Protein AF-A0AA36DDI3-F1 (afdb_monomer)

Mean predicted aligned error: 13.96 Å

InterPro domains:
  IPR003406 Glycosyl transferase, family 14 [PF02485] (387-651)
  IPR004045 Glutathione S-transferase, N-terminal [PF13409] (62-157)
  IPR010987 Glutathione S-transferase, C-terminal-like [PS50405] (171-295)
  IPR016639 Glutathione S-transferase Omega/GSH [PTHR32419] (13-324)
  IPR016639 Glutathione S-transferase Omega/GSH [SFLDG01206] (1-325)
  IPR036249 Thioredoxin-like superfamily [SSF52833] (46-162)
  IPR036282 Glutathione S-transferase, C-terminal domain superfamily [SSF47616] (175-333)
  IPR040079 Glutathione transferase family [SFLDS00019] (1-325)
  IPR047047 Glutathione S-transferases Omega-like, C-terminal [cd03190] (171-312)

Sequence (723 aa):
MGLLVDGVWTDQWYDTKASQGHFKRSEAQFRNWVTADGAAGSTGKDGFKAEKDRYHLFVSYACPWAHRTLIFRKLKALEDIGVSVVSPLMLENGWPFDPNFPDATPDHLFGNKFLYEVYLKADPKYSGRVTVPVLWDKKLNTVVSNESSEIIRMFNSAFDGVGAKAGDYYPEELRKEIDETNTWIYDTINNGVYKAGFATTQEAYSQAVTTLFESLDRVEKILETNRYLLGNQLTEADLRLFTTLVRFDAVYITHFKCDKKRIIEYPNIHAFMREIYQMPGIAETVNLNHIRTHYYCSHKMINPTGIISIGPDLGLDIPHGRDQMKRPFVSLGLDCSRVLLGDADYTAMLSKARIILVENPGLDMSCQGLRQRVIQHHNYQPINYSIAFARDVHENYEYVELQLAATYSPENHYCFSVDTKASKDFQARIRMLAACLPNVYVPPEKHNMDSGGHNINRAHYDCMTILIEQPGWEYLILQQLHDVVLHSSAGMAQVLRAIGGSNDVELTGGIPGGRIDPDQNWTIAHLGLFTNETKMTAEQRQRARLTFAKGYVQASLMRGAVHWITKEMNVEKLIEQLNGKKEFYGVDEQFIATLQASETLLMPGGYHFECRGKNNEYFITRYTNWGGPPCKTKYNRNGQCIQGIEDVKDIIEKTAPNFLMVNKFIPEFDFAGYYCLNEWVFNKTRDGFTHFDLERLKKRPQTRFNFEKKQALIDIYNYTCKP

Foldseek 3Di:
DFWDAQLRTDQDDDDCVVVVQFDDDDDWDQAFAEACCQQTDPDDGGDRHQDQLFKEKEAELQDLLQLLLLLLCQQFVVPSHHYAYWFLAQARQGTFQDCVHPPHHQPPQPRDGGQSVLQCQQPSGDTTDRDDIWMAGPVVSHTNTRGSVRSSVNSQPRCPVPRTDDDHQCDPVCPVVLVVLQVLCVPQAVCLLVRLQSGPDPVSNVVSLVSNVVVVVVQLVCLLAALANVHPGHHSSLSSNLSRLLLCQQDSVPQSVSPPDHLVRSLRSLLSNLVSCPPPPSVVSNDSVSNQQNRQQNPCVRHVVSDRDPTDDSCSPPHSCSVQDDAQDDPPVDDLVCLQVPVPVSLVVQLVVFQFDDDDPPQPLALVSLCVRQVVDPDFDDLQAEEEEEEEDADDLVLVSLLNSLAPDLLYAYEYAYAPNHDPVSVVSLVSSPVNRVRYYYQPDHHHADQQGFCLVVSSLSVLLVVLPDPRHWKYWYYYDFKHFQAYNLQVSLLVVLLPFAKQWAWDPDDPPQQADPPDQQQCLVLVWFPDPPPDDPVCRVPDGQDWTFTDLTMIHTSQLSCCNNPGTDCPSVSVRLSPDPRGHRSSRTDVNRCQADPPNCRGSHAHNLLRDDPCPQHAAEDWAQQPPPLPSNDDDPSTRADASNCLNVCNPPVQQRHRIYDDHDSRRHVPSVSSSSSVSNSNSPPSDGSYPSVVNCVRLSSVRNVCVVVVNDDRVPDRSDD

Structure (mmCIF, N/CA/C/O backbone):
data_AF-A0AA36DDI3-F1
#
_entry.id   AF-A0AA36DDI3-F1
#
loop_
_atom_site.group_PDB
_atom_site.id
_atom_site.type_symbol
_atom_site.label_atom_id
_atom_site.label_alt_id
_atom_site.label_comp_id
_atom_site.label_asym_id
_atom_site.label_entity_id
_atom_site.label_seq_id
_atom_site.pdbx_PDB_ins_code
_atom_site.Cartn_x
_atom_site.Cartn_y
_atom_site.Cartn_z
_atom_site.occupancy
_atom_site.B_iso_or_equiv
_atom_site.auth_seq_id
_atom_site.auth_comp_id
_atom_site.auth_asym_id
_atom_site.auth_atom_id
_atom_site.pdbx_PDB_model_num
ATOM 1 N N . MET A 1 1 ? 28.158 0.934 -32.799 1.00 77.06 1 MET A N 1
ATOM 2 C CA . MET A 1 1 ? 26.763 0.826 -33.301 1.00 77.06 1 MET A CA 1
ATOM 3 C C . MET A 1 1 ? 26.698 1.571 -34.615 1.00 77.06 1 MET A C 1
ATOM 5 O O . MET A 1 1 ? 26.686 2.798 -34.605 1.00 77.06 1 MET A O 1
ATOM 9 N N . GLY A 1 2 ? 26.669 0.822 -35.712 1.00 86.62 2 GLY A N 1
ATOM 10 C CA . GLY A 1 2 ? 26.480 1.350 -37.057 1.00 86.62 2 GLY A CA 1
ATOM 11 C C . GLY A 1 2 ? 25.010 1.439 -37.472 1.00 86.62 2 GLY A C 1
ATOM 12 O O . GLY A 1 2 ? 24.100 1.451 -36.630 1.00 86.62 2 GLY A O 1
ATOM 13 N N . LEU A 1 3 ? 24.789 1.528 -38.776 1.00 92.44 3 LEU A N 1
ATOM 14 C CA . LEU A 1 3 ? 23.493 1.449 -39.445 1.00 92.44 3 LEU A CA 1
ATOM 15 C C . LEU A 1 3 ? 23.647 0.732 -40.793 1.00 92.44 3 LEU A C 1
ATOM 17 O O . LEU A 1 3 ? 24.756 0.602 -41.303 1.00 92.44 3 LEU A O 1
ATOM 21 N N . LEU A 1 4 ? 22.536 0.290 -41.373 1.00 94.00 4 LEU A N 1
ATOM 22 C CA . LEU A 1 4 ? 22.490 -0.100 -42.779 1.00 94.00 4 LEU A CA 1
ATOM 23 C C . LEU A 1 4 ? 22.128 1.120 -43.635 1.00 94.00 4 LEU A C 1
ATOM 25 O O . LEU A 1 4 ? 21.287 1.924 -43.227 1.00 94.00 4 LEU A O 1
ATOM 29 N N . VAL A 1 5 ? 22.762 1.241 -44.801 1.00 94.00 5 VAL A N 1
ATOM 30 C CA . VAL A 1 5 ? 22.429 2.203 -45.861 1.00 94.00 5 VAL A CA 1
ATOM 31 C C . VAL A 1 5 ? 22.310 1.418 -47.160 1.00 94.00 5 VAL A C 1
ATOM 33 O O . VAL A 1 5 ? 23.285 0.827 -47.617 1.00 94.00 5 VAL A O 1
ATOM 36 N N . ASP A 1 6 ? 21.100 1.355 -47.704 1.00 93.06 6 ASP A N 1
ATOM 37 C CA . ASP A 1 6 ? 20.724 0.590 -48.896 1.00 93.06 6 ASP A CA 1
ATOM 38 C C . ASP A 1 6 ? 21.219 -0.864 -48.850 1.00 93.06 6 ASP A C 1
ATOM 40 O O . ASP A 1 6 ? 21.730 -1.414 -49.826 1.00 93.06 6 ASP A O 1
ATOM 44 N N . GLY A 1 7 ? 21.084 -1.489 -47.677 1.00 94.00 7 GLY A N 1
ATOM 45 C CA . GLY A 1 7 ? 21.505 -2.867 -47.439 1.00 94.00 7 GLY A CA 1
ATOM 46 C C . GLY A 1 7 ? 22.991 -3.061 -47.109 1.00 94.00 7 GLY A C 1
ATOM 47 O O . GLY A 1 7 ? 23.413 -4.183 -46.834 1.00 94.00 7 GLY A O 1
ATOM 48 N N . VAL A 1 8 ? 23.793 -1.993 -47.087 1.00 95.44 8 VAL A N 1
ATOM 49 C CA . VAL A 1 8 ? 25.232 -2.054 -46.788 1.00 95.44 8 VAL A CA 1
ATOM 50 C C . VAL A 1 8 ? 25.506 -1.583 -45.363 1.00 95.44 8 VAL A C 1
ATOM 52 O O . VAL A 1 8 ? 25.094 -0.494 -44.956 1.00 95.44 8 VAL A O 1
ATOM 55 N N . TRP A 1 9 ? 26.214 -2.404 -44.583 1.00 95.44 9 TRP A N 1
ATOM 56 C CA . TRP A 1 9 ? 26.586 -2.053 -43.213 1.00 95.44 9 TRP A CA 1
ATOM 57 C C . TRP A 1 9 ? 27.599 -0.910 -43.192 1.00 95.44 9 TRP A C 1
ATOM 59 O O . TRP A 1 9 ? 28.642 -0.968 -43.838 1.00 95.44 9 TRP A O 1
ATOM 69 N N . THR A 1 10 ? 27.289 0.118 -42.409 1.00 91.88 10 THR A N 1
ATOM 70 C CA . THR A 1 10 ? 28.120 1.302 -42.215 1.00 91.88 10 THR A CA 1
ATOM 71 C C . THR A 1 10 ? 28.342 1.518 -40.724 1.00 91.88 10 THR A C 1
ATOM 73 O O . THR A 1 10 ? 27.392 1.772 -39.977 1.00 91.88 10 THR A O 1
ATOM 76 N N . ASP A 1 11 ? 29.596 1.463 -40.272 1.00 89.56 11 ASP A N 1
ATOM 77 C CA . ASP A 1 11 ? 29.947 1.752 -38.878 1.00 89.56 11 ASP A CA 1
ATOM 78 C C . ASP A 1 11 ? 29.983 3.265 -38.615 1.00 89.56 11 ASP A C 1
ATOM 80 O O . ASP A 1 11 ? 31.032 3.903 -38.545 1.00 89.56 11 ASP A O 1
ATOM 84 N N . GLN A 1 12 ? 28.798 3.864 -38.520 1.00 85.88 12 GLN A N 1
ATOM 85 C CA . GLN A 1 12 ? 28.624 5.282 -38.230 1.00 85.88 12 GLN A CA 1
ATOM 86 C C . GLN A 1 12 ? 27.775 5.479 -36.971 1.00 85.88 12 GLN A C 1
ATOM 88 O O . GLN A 1 12 ? 26.632 5.022 -36.877 1.00 85.88 12 GLN A O 1
ATOM 93 N N . TRP A 1 13 ? 28.324 6.213 -36.000 1.00 83.38 13 TRP A N 1
ATOM 94 C CA . TRP A 1 13 ? 27.630 6.571 -34.760 1.00 83.38 13 TRP A CA 1
ATOM 95 C C . TRP A 1 13 ? 26.585 7.687 -34.973 1.00 83.38 13 TRP A C 1
ATOM 97 O O . TRP A 1 13 ? 26.357 8.155 -36.085 1.00 83.38 13 TRP A O 1
ATOM 107 N N . TYR A 1 14 ? 25.881 8.082 -33.914 1.00 81.81 14 TYR A N 1
ATOM 108 C CA . TYR A 1 14 ? 24.948 9.210 -33.931 1.00 81.81 14 TYR A CA 1
ATOM 109 C C . TYR A 1 14 ? 25.681 10.548 -34.090 1.00 81.81 14 TYR A C 1
ATOM 111 O O . TYR A 1 14 ? 26.692 10.778 -33.426 1.00 81.81 14 TYR A O 1
ATOM 119 N N . ASP A 1 15 ? 25.144 11.440 -34.927 1.00 82.12 15 ASP A N 1
ATOM 120 C CA . ASP A 1 15 ? 25.676 12.793 -35.106 1.00 82.12 15 ASP A CA 1
ATOM 121 C C . ASP A 1 15 ? 25.155 13.731 -34.009 1.00 82.12 15 ASP A C 1
ATOM 123 O O . ASP A 1 15 ? 24.063 14.289 -34.103 1.00 82.12 15 ASP A O 1
ATOM 127 N N . THR A 1 16 ? 25.944 13.895 -32.946 1.00 78.88 16 THR A N 1
ATOM 128 C CA . THR A 1 16 ? 25.647 14.848 -31.869 1.00 78.88 16 THR A CA 1
ATOM 129 C C . THR A 1 16 ? 26.053 16.282 -32.211 1.00 78.88 16 THR A C 1
ATOM 131 O O . THR A 1 16 ? 25.620 17.211 -31.529 1.00 78.88 16 THR A O 1
ATOM 134 N N . LYS A 1 17 ? 26.857 16.512 -33.263 1.00 76.81 17 LYS A N 1
ATOM 135 C CA . LYS A 1 17 ? 27.264 17.869 -33.667 1.00 76.81 17 LYS A CA 1
ATOM 136 C C . LYS A 1 17 ? 26.078 18.635 -34.242 1.00 76.81 17 LYS A C 1
ATOM 138 O O . LYS A 1 17 ? 25.877 19.793 -33.884 1.00 76.81 17 LYS A O 1
ATOM 143 N N . ALA A 1 18 ? 25.256 17.969 -35.054 1.00 79.44 18 ALA A N 1
ATOM 144 C CA . ALA A 1 18 ? 24.031 18.536 -35.624 1.00 79.44 18 ALA A CA 1
ATOM 145 C C . ALA A 1 18 ? 23.005 18.995 -34.564 1.00 79.44 18 ALA A C 1
ATOM 147 O O . ALA A 1 18 ? 22.111 19.787 -34.857 1.00 79.44 18 ALA A O 1
ATOM 148 N N . SER A 1 19 ? 23.129 18.519 -33.323 1.00 73.50 19 SER A N 1
ATOM 149 C CA . SER A 1 19 ? 22.233 18.802 -32.199 1.00 73.50 19 SER A CA 1
ATOM 150 C C . SER A 1 19 ? 22.937 19.494 -31.028 1.00 73.50 19 SER A C 1
ATOM 152 O O . SER A 1 19 ? 22.514 19.324 -29.890 1.00 73.50 19 SER A O 1
ATOM 154 N N . GLN A 1 20 ? 24.001 20.265 -31.283 1.00 78.12 20 GLN A N 1
ATOM 155 C CA . GLN A 1 20 ? 24.716 21.056 -30.261 1.00 78.12 20 GLN A CA 1
ATOM 156 C C . GLN A 1 20 ? 25.209 20.223 -29.058 1.00 78.12 20 GLN A C 1
ATOM 158 O O . GLN A 1 20 ? 25.293 20.694 -27.928 1.00 78.12 20 GLN A O 1
ATOM 163 N N . GLY A 1 21 ? 25.551 18.957 -29.301 1.00 73.00 21 GLY A N 1
ATOM 164 C CA . GLY A 1 21 ? 26.033 18.017 -28.292 1.00 73.00 21 GLY A CA 1
ATOM 165 C C . GLY A 1 21 ? 24.952 17.193 -27.595 1.00 73.00 21 GLY A C 1
ATOM 166 O O . GLY A 1 21 ? 25.298 16.321 -26.799 1.00 73.00 21 GLY A O 1
ATOM 167 N N . HIS A 1 22 ? 23.670 17.401 -27.916 1.00 77.75 22 HIS A N 1
ATOM 168 C CA . HIS A 1 22 ? 22.569 16.587 -27.400 1.00 77.75 22 HIS A CA 1
ATOM 169 C C . HIS A 1 22 ? 22.432 15.268 -28.164 1.00 77.75 22 HIS A C 1
ATOM 171 O O . HIS A 1 22 ? 22.358 15.245 -29.391 1.00 77.75 22 HIS A O 1
ATOM 177 N N . PHE A 1 23 ? 22.299 14.154 -27.454 1.00 84.75 23 PHE A N 1
ATOM 178 C CA . PHE A 1 23 ? 21.994 12.867 -28.075 1.00 84.75 23 PHE A CA 1
ATOM 179 C C . PHE A 1 23 ? 20.529 12.794 -28.552 1.00 84.75 23 PHE A C 1
ATOM 181 O O . PHE A 1 23 ? 19.603 13.010 -27.767 1.00 84.75 23 PHE A O 1
ATOM 188 N N . LYS A 1 24 ? 20.315 12.435 -29.828 1.00 79.88 24 LYS A N 1
ATOM 189 C CA . LYS A 1 24 ? 18.991 12.173 -30.424 1.00 79.88 24 LYS A CA 1
ATOM 190 C C . LYS A 1 24 ? 18.923 10.752 -30.983 1.00 79.88 24 LYS A C 1
ATOM 192 O O . LYS A 1 24 ? 19.749 10.365 -31.805 1.00 79.88 24 LYS A O 1
ATOM 197 N N . ARG A 1 25 ? 17.931 9.981 -30.534 1.00 83.75 25 ARG A N 1
ATOM 198 C CA . ARG A 1 25 ? 17.719 8.581 -30.930 1.00 83.75 25 ARG A CA 1
ATOM 199 C C . ARG A 1 25 ? 16.954 8.496 -32.256 1.00 83.75 25 ARG A C 1
ATOM 201 O O . ARG A 1 25 ? 16.108 9.340 -32.523 1.00 83.75 25 ARG A O 1
ATOM 208 N N . SER A 1 26 ? 17.251 7.479 -33.064 1.00 83.50 26 SER A N 1
ATOM 209 C CA . SER A 1 26 ? 16.516 7.178 -34.301 1.00 83.50 26 SER A CA 1
ATOM 210 C C . SER A 1 26 ? 15.236 6.397 -34.002 1.00 83.50 26 SER A C 1
ATOM 212 O O . SER A 1 26 ? 15.217 5.592 -33.071 1.00 83.50 26 SER A O 1
ATOM 214 N N . GLU A 1 27 ? 14.194 6.609 -34.802 1.00 85.12 27 GLU A N 1
ATOM 215 C CA . GLU A 1 27 ? 12.923 5.888 -34.676 1.00 85.12 27 GLU A CA 1
ATOM 216 C C . GLU A 1 27 ? 12.983 4.480 -35.291 1.00 85.12 27 GLU A C 1
ATOM 218 O O . GLU A 1 27 ? 13.787 4.202 -36.185 1.00 85.12 27 GLU A O 1
ATOM 223 N N . ALA A 1 28 ? 12.126 3.586 -34.793 1.00 86.50 28 ALA A N 1
ATOM 224 C CA . ALA A 1 28 ? 11.953 2.229 -35.303 1.00 86.50 28 ALA A CA 1
ATOM 225 C C . ALA A 1 28 ? 11.139 2.217 -36.610 1.00 86.50 28 ALA A C 1
ATOM 227 O O . ALA A 1 28 ? 10.129 2.914 -36.718 1.00 86.50 28 ALA A O 1
ATOM 228 N N . GLN A 1 29 ? 11.557 1.396 -37.581 1.00 91.56 29 GLN A N 1
ATOM 229 C CA . GLN A 1 29 ? 10.943 1.327 -38.915 1.00 91.56 29 GLN A CA 1
ATOM 230 C C . GLN A 1 29 ? 9.990 0.137 -39.098 1.00 91.56 29 GLN A C 1
ATOM 232 O O . GLN A 1 29 ? 8.993 0.267 -39.805 1.00 91.56 29 GLN A O 1
ATOM 237 N N . PHE A 1 30 ? 10.244 -1.004 -38.445 1.00 95.75 30 PHE A N 1
ATOM 238 C CA . PHE A 1 30 ? 9.314 -2.134 -38.468 1.00 95.75 30 PHE A CA 1
ATOM 239 C C . PHE A 1 30 ? 8.288 -1.965 -37.349 1.00 95.75 30 PHE A C 1
ATOM 241 O O . PHE A 1 30 ? 8.638 -2.007 -36.169 1.00 95.75 30 PHE A O 1
ATOM 248 N N . ARG A 1 31 ? 7.029 -1.741 -37.736 1.00 97.00 31 ARG A N 1
ATOM 249 C CA . ARG A 1 31 ? 5.934 -1.309 -36.851 1.00 97.00 31 ARG A CA 1
ATOM 250 C C . ARG A 1 31 ? 4.638 -2.090 -37.114 1.00 97.00 31 ARG A C 1
ATOM 252 O O . ARG A 1 31 ? 3.562 -1.510 -37.099 1.00 97.00 31 ARG A O 1
ATOM 259 N N . ASN A 1 32 ? 4.726 -3.377 -37.458 1.00 98.19 32 ASN A N 1
ATOM 260 C CA . ASN A 1 32 ? 3.538 -4.234 -37.568 1.00 98.19 32 ASN A CA 1
ATOM 261 C C . ASN A 1 32 ? 3.157 -4.792 -36.191 1.00 98.19 32 ASN A C 1
ATOM 263 O O . ASN A 1 32 ? 3.979 -4.799 -35.275 1.00 98.19 32 ASN A O 1
ATOM 267 N N . TRP A 1 33 ? 1.933 -5.304 -36.059 1.00 98.56 33 TRP A N 1
ATOM 268 C CA . TRP A 1 33 ? 1.395 -5.787 -34.786 1.00 98.56 33 TRP A CA 1
ATOM 269 C C . TRP A 1 33 ? 0.960 -7.236 -34.853 1.00 98.56 33 TRP A C 1
ATOM 271 O O . TRP A 1 33 ? 0.255 -7.617 -35.779 1.00 98.56 33 TRP A O 1
ATOM 281 N N . VAL A 1 34 ? 1.308 -8.012 -33.824 1.00 98.50 34 VAL A N 1
ATOM 282 C CA . VAL A 1 34 ? 0.637 -9.288 -33.565 1.00 98.50 34 VAL A CA 1
ATOM 283 C C . VAL A 1 34 ? -0.714 -9.009 -32.912 1.00 98.50 34 VAL A C 1
ATOM 285 O O . VAL A 1 34 ? -0.773 -8.343 -31.879 1.00 98.50 34 VAL A O 1
ATOM 288 N N . THR A 1 35 ? -1.784 -9.536 -33.498 1.00 98.38 35 THR A N 1
ATOM 289 C CA . THR A 1 35 ? -3.164 -9.428 -32.999 1.00 98.38 35 THR A CA 1
ATOM 290 C C . THR A 1 35 ? -3.788 -10.818 -32.874 1.00 98.38 35 THR A C 1
ATOM 292 O O . THR A 1 35 ? -3.310 -11.784 -33.472 1.00 98.38 35 THR A O 1
ATOM 295 N N . ALA A 1 36 ? -4.846 -10.953 -32.071 1.00 97.12 36 ALA A N 1
ATOM 296 C CA . ALA A 1 36 ? -5.458 -12.256 -31.789 1.00 97.12 36 ALA A CA 1
ATOM 297 C C . ALA A 1 36 ? -6.022 -12.947 -33.049 1.00 97.12 36 ALA A C 1
ATOM 299 O O . ALA A 1 36 ? -5.983 -14.173 -33.173 1.00 97.12 36 ALA A O 1
ATOM 300 N N . ASP A 1 37 ? -6.529 -12.167 -34.002 1.00 96.44 37 ASP A N 1
ATOM 301 C CA . ASP A 1 37 ? -7.146 -12.634 -35.246 1.00 96.44 37 ASP A CA 1
ATOM 302 C C . ASP A 1 37 ? -6.258 -12.439 -36.486 1.00 96.44 37 ASP A C 1
ATOM 304 O O . ASP A 1 37 ? -6.511 -13.056 -37.522 1.00 96.44 37 ASP A O 1
ATOM 308 N N . GLY A 1 38 ? -5.179 -11.662 -36.369 1.00 97.06 38 GLY A N 1
ATOM 309 C CA . GLY A 1 38 ? -4.286 -11.314 -37.469 1.00 97.06 38 GLY A CA 1
ATOM 310 C C . GLY A 1 38 ? -4.685 -10.048 -38.220 1.00 97.06 38 GLY A C 1
ATOM 311 O O . GLY A 1 38 ? -4.072 -9.767 -39.247 1.00 97.06 38 GLY A O 1
ATOM 312 N N . ALA A 1 39 ? -5.664 -9.278 -37.737 1.00 97.19 39 ALA A N 1
ATOM 313 C CA . ALA A 1 39 ? -5.948 -7.945 -38.256 1.00 97.19 39 ALA A CA 1
ATOM 314 C C . ALA A 1 39 ? -4.759 -6.985 -38.045 1.00 97.19 39 ALA A C 1
ATOM 316 O O . ALA A 1 39 ? -3.896 -7.212 -37.193 1.00 97.19 39 ALA A O 1
ATOM 317 N N . ALA A 1 40 ? -4.716 -5.895 -38.816 1.00 96.62 40 ALA A N 1
ATOM 318 C CA . ALA A 1 40 ? -3.717 -4.844 -38.631 1.00 96.62 40 ALA A CA 1
ATOM 319 C C . ALA A 1 40 ? -3.864 -4.182 -37.248 1.00 96.62 40 ALA A C 1
ATOM 321 O O . ALA A 1 40 ? -4.977 -3.991 -36.757 1.00 96.62 40 ALA A O 1
ATOM 322 N N . GLY A 1 41 ? -2.738 -3.821 -36.629 1.00 94.94 41 GLY A N 1
ATOM 323 C CA . GLY A 1 41 ? -2.733 -3.018 -35.405 1.00 94.94 41 GLY A CA 1
ATOM 324 C C . GLY A 1 41 ? -2.852 -1.522 -35.687 1.00 94.94 41 GLY A C 1
ATOM 325 O O . GLY A 1 41 ? -3.343 -1.101 -36.732 1.00 94.94 41 GLY A O 1
ATOM 326 N N . SER A 1 42 ? -2.365 -0.695 -34.760 1.00 92.06 42 SER A N 1
ATOM 327 C CA . SER A 1 42 ? -2.391 0.769 -34.919 1.00 92.06 42 SER A CA 1
ATOM 328 C C . SER A 1 42 ? -1.473 1.280 -36.036 1.00 92.06 42 SER A C 1
ATOM 330 O O . SER A 1 42 ? -1.650 2.397 -36.522 1.00 92.06 42 SER A O 1
ATOM 332 N N . THR A 1 43 ? -0.502 0.470 -36.451 1.00 95.38 43 THR A N 1
ATOM 333 C CA . THR A 1 43 ? 0.470 0.746 -37.511 1.00 95.38 43 THR A CA 1
ATOM 334 C C . THR A 1 43 ? 0.783 -0.535 -38.293 1.00 95.38 43 THR A C 1
ATOM 336 O O . THR A 1 43 ? 0.445 -1.647 -37.878 1.00 95.38 43 THR A O 1
ATOM 339 N N . GLY A 1 44 ? 1.436 -0.386 -39.449 1.00 94.25 44 GLY A N 1
ATOM 340 C CA . GLY A 1 44 ? 1.871 -1.519 -40.266 1.00 94.25 44 GLY A CA 1
ATOM 341 C C . GLY A 1 44 ? 0.732 -2.215 -41.016 1.00 94.25 44 GLY A C 1
ATOM 342 O O . GLY A 1 44 ? -0.266 -1.592 -41.373 1.00 94.25 44 GLY A O 1
ATOM 343 N N . LYS A 1 45 ? 0.927 -3.498 -41.326 1.00 95.00 45 LYS A N 1
ATOM 344 C CA . LYS A 1 45 ? 0.008 -4.335 -42.113 1.00 95.00 45 LYS A CA 1
ATOM 345 C C . LYS A 1 45 ? -0.596 -5.458 -41.265 1.00 95.00 45 LYS A C 1
ATOM 347 O O . LYS A 1 45 ? -0.100 -5.767 -40.182 1.00 95.00 45 LYS A O 1
ATOM 352 N N . ASP A 1 46 ? -1.665 -6.056 -41.779 1.00 95.50 46 ASP A N 1
ATOM 353 C CA . ASP A 1 46 ? -2.302 -7.257 -41.242 1.00 95.50 46 ASP A CA 1
ATOM 354 C C . ASP A 1 46 ? -1.494 -8.535 -41.555 1.00 95.50 46 ASP A C 1
ATOM 356 O O . ASP A 1 46 ? -0.414 -8.502 -42.149 1.00 95.50 46 ASP A O 1
ATOM 360 N N . GLY A 1 47 ? -2.006 -9.683 -41.110 1.00 96.19 47 GLY A N 1
ATOM 361 C CA . GLY A 1 47 ? -1.460 -11.014 -41.382 1.00 96.19 47 GLY A CA 1
ATOM 362 C C . GLY A 1 47 ? -0.712 -11.654 -40.211 1.00 96.19 47 GLY A C 1
ATOM 363 O O . GLY A 1 47 ? -0.418 -12.853 -40.256 1.00 96.19 47 GLY A O 1
ATOM 364 N N . PHE A 1 48 ? -0.443 -10.913 -39.135 1.00 98.19 48 PHE A N 1
ATOM 365 C CA . PHE A 1 48 ? 0.315 -11.378 -37.968 1.00 98.19 48 PHE A CA 1
ATOM 366 C C . PHE A 1 48 ? -0.614 -11.860 -36.843 1.00 98.19 48 PHE A C 1
ATOM 368 O O . PHE A 1 48 ? -0.798 -11.197 -35.828 1.00 98.19 48 PHE A O 1
ATOM 375 N N . LYS A 1 49 ? -1.200 -13.042 -37.029 1.00 98.19 49 LYS A N 1
ATOM 376 C CA . LYS A 1 49 ? -2.064 -13.683 -36.030 1.00 98.19 49 LYS A CA 1
ATOM 377 C C . LYS A 1 49 ? -1.270 -14.344 -34.900 1.00 98.19 49 LYS A C 1
ATOM 379 O O . LYS A 1 49 ? -0.382 -15.150 -35.177 1.00 98.19 49 LYS A O 1
ATOM 384 N N . ALA A 1 50 ? -1.665 -14.097 -33.651 1.00 97.88 50 ALA A N 1
ATOM 385 C CA . ALA A 1 50 ? -1.145 -14.786 -32.474 1.00 97.88 50 ALA A CA 1
ATOM 386 C C . ALA A 1 50 ? -1.328 -16.311 -32.592 1.00 97.88 50 ALA A C 1
ATOM 388 O O . ALA A 1 50 ? -2.439 -16.839 -32.547 1.00 97.88 50 ALA A O 1
ATOM 389 N N . GLU A 1 51 ? -0.215 -17.020 -32.766 1.00 95.12 51 GLU A N 1
ATOM 390 C CA . GLU A 1 51 ? -0.159 -18.463 -32.981 1.00 95.12 51 GLU A CA 1
ATOM 391 C C . GLU A 1 51 ? 1.045 -19.025 -32.212 1.00 95.12 51 GLU A C 1
ATOM 393 O O . GLU A 1 51 ? 2.131 -18.429 -32.208 1.00 95.12 51 GLU A O 1
ATOM 398 N N . LYS A 1 52 ? 0.853 -20.181 -31.566 1.00 91.38 52 LYS A N 1
ATOM 399 C CA . LYS A 1 52 ? 1.941 -20.927 -30.925 1.00 91.38 52 LYS A CA 1
ATOM 400 C C . LYS A 1 52 ? 2.998 -21.297 -31.973 1.00 91.38 52 LYS A C 1
ATOM 402 O O . LYS A 1 52 ? 2.673 -21.528 -33.136 1.00 91.38 52 LYS A O 1
ATOM 407 N N . ASP A 1 53 ? 4.266 -21.307 -31.569 1.00 90.12 53 ASP A N 1
ATOM 408 C CA . ASP A 1 53 ? 5.410 -21.696 -32.402 1.00 90.12 53 ASP A CA 1
ATOM 409 C C . ASP A 1 53 ? 5.620 -20.870 -33.687 1.00 90.12 53 ASP A C 1
ATOM 411 O O . ASP A 1 53 ? 6.439 -21.251 -34.524 1.00 90.12 53 ASP A O 1
ATOM 415 N N . ARG A 1 54 ? 4.968 -19.711 -33.858 1.00 97.19 54 ARG A N 1
ATOM 416 C CA . ARG A 1 54 ? 5.137 -18.851 -35.047 1.00 97.19 54 ARG A CA 1
ATOM 417 C C . ARG A 1 54 ? 6.212 -17.781 -34.895 1.00 97.19 54 ARG A C 1
ATOM 419 O O . ARG A 1 54 ? 6.930 -17.484 -35.849 1.00 97.19 54 ARG A O 1
ATOM 426 N N . TYR A 1 55 ? 6.335 -17.210 -33.706 1.00 98.56 55 TYR A N 1
ATOM 427 C CA . TYR A 1 55 ? 7.166 -16.032 -33.477 1.00 98.56 55 TYR A CA 1
ATOM 428 C C . TYR A 1 55 ? 8.508 -16.380 -32.837 1.00 98.56 55 TYR A C 1
ATOM 430 O O . TYR A 1 55 ? 8.656 -17.416 -32.186 1.00 98.56 55 TYR A O 1
ATOM 438 N N . HIS A 1 56 ? 9.493 -15.507 -33.035 1.00 98.75 56 HIS A N 1
ATOM 439 C CA . HIS A 1 56 ? 10.821 -15.608 -32.428 1.00 98.75 56 HIS A CA 1
ATOM 440 C C . HIS A 1 56 ? 11.329 -14.226 -32.037 1.00 98.75 56 HIS A C 1
ATOM 442 O O . HIS A 1 56 ? 11.020 -13.239 -32.701 1.00 98.75 56 HIS A O 1
ATOM 448 N N . LEU A 1 57 ? 12.119 -14.145 -30.975 1.00 98.75 57 LEU A N 1
ATOM 449 C CA . LEU A 1 57 ? 12.600 -12.892 -30.419 1.00 98.75 57 LEU A CA 1
ATOM 450 C C . LEU A 1 57 ? 14.131 -12.853 -30.428 1.00 98.75 57 LEU A C 1
ATOM 452 O O . LEU A 1 57 ? 14.788 -13.688 -29.810 1.00 98.75 57 LEU A O 1
ATOM 456 N N . PHE A 1 58 ? 14.710 -11.851 -31.085 1.00 98.88 58 PHE A N 1
ATOM 457 C CA . PHE A 1 58 ? 16.139 -11.556 -30.979 1.00 98.88 58 PHE A CA 1
ATOM 458 C C . PHE A 1 58 ? 16.357 -10.455 -29.943 1.00 98.88 58 PHE A C 1
ATOM 460 O O . PHE A 1 58 ? 15.783 -9.368 -30.050 1.00 98.88 58 PHE A O 1
ATOM 467 N N . VAL A 1 59 ? 17.175 -10.727 -28.927 1.00 98.81 59 VAL A N 1
ATOM 468 C CA . VAL A 1 59 ? 17.369 -9.845 -27.766 1.00 98.81 59 VAL A CA 1
ATOM 469 C C . VAL A 1 59 ? 18.835 -9.737 -27.379 1.00 98.81 59 VAL A C 1
ATOM 471 O O . VAL A 1 59 ? 19.650 -10.567 -27.755 1.00 98.81 59 VAL A O 1
ATOM 474 N N . SER A 1 60 ? 19.152 -8.746 -26.548 1.00 98.56 60 SER A N 1
ATOM 475 C CA . SER A 1 60 ? 20.353 -8.750 -25.711 1.00 98.56 60 SER A CA 1
ATOM 476 C C . SER A 1 60 ? 19.923 -8.569 -24.262 1.00 98.56 60 SER A C 1
ATOM 478 O O . SER A 1 60 ? 19.159 -7.640 -23.979 1.00 98.56 60 SER A O 1
ATOM 480 N N . TYR A 1 61 ? 20.453 -9.373 -23.334 1.00 98.56 61 TYR A N 1
ATOM 481 C CA . TYR A 1 61 ? 20.235 -9.145 -21.900 1.00 98.56 61 TYR A CA 1
ATOM 482 C C . TYR A 1 61 ? 20.761 -7.778 -21.439 1.00 98.56 61 TYR A C 1
ATOM 484 O O . TYR A 1 61 ? 20.281 -7.215 -20.454 1.00 98.56 61 TYR A O 1
ATOM 492 N N . ALA A 1 62 ? 21.716 -7.187 -22.163 1.00 98.12 62 ALA A N 1
ATOM 493 C CA . ALA A 1 62 ? 22.259 -5.880 -21.823 1.00 98.12 62 ALA A CA 1
ATOM 494 C C . ALA A 1 62 ? 21.291 -4.721 -22.096 1.00 98.12 62 ALA A C 1
ATOM 496 O O . ALA A 1 62 ? 21.317 -3.712 -21.388 1.00 98.12 62 ALA A O 1
ATOM 497 N N . CYS A 1 63 ? 20.421 -4.859 -23.097 1.00 98.31 63 CYS A N 1
ATOM 498 C CA . CYS A 1 63 ? 19.583 -3.778 -23.601 1.00 98.31 63 CYS A CA 1
ATOM 499 C C . CYS A 1 63 ? 18.303 -3.605 -22.756 1.00 98.31 63 CYS A C 1
ATOM 501 O O . CYS A 1 63 ? 17.506 -4.541 -22.675 1.00 98.31 63 CYS A O 1
ATOM 503 N N . PRO A 1 64 ? 18.023 -2.420 -22.171 1.00 98.31 64 PRO A N 1
ATOM 504 C CA . PRO A 1 64 ? 16.808 -2.213 -21.381 1.00 98.31 64 PRO A CA 1
ATOM 505 C C . PRO A 1 64 ? 15.523 -2.315 -22.212 1.00 98.31 64 PRO A C 1
ATOM 507 O O . PRO A 1 64 ? 14.527 -2.815 -21.702 1.00 98.31 64 PRO A O 1
ATOM 510 N N . TRP A 1 65 ? 15.538 -1.925 -23.493 1.00 98.25 65 TRP A N 1
ATOM 511 C CA . TRP A 1 65 ? 14.375 -2.073 -24.381 1.00 98.25 65 TRP A CA 1
ATOM 512 C C . TRP A 1 65 ? 14.055 -3.539 -24.678 1.00 98.25 65 TRP A C 1
ATOM 514 O O . TRP A 1 65 ? 12.892 -3.927 -24.641 1.00 98.25 65 TRP A O 1
ATOM 524 N N . ALA A 1 66 ? 15.076 -4.369 -24.908 1.00 98.56 66 ALA A N 1
ATOM 525 C CA . ALA A 1 66 ? 14.891 -5.807 -25.108 1.00 98.56 66 ALA A CA 1
ATOM 526 C C . ALA A 1 66 ? 14.540 -6.527 -23.797 1.00 98.56 66 ALA A C 1
ATOM 528 O O . ALA A 1 66 ? 13.785 -7.491 -23.793 1.00 98.56 66 ALA A O 1
ATOM 529 N N . HIS A 1 67 ? 15.027 -6.032 -22.659 1.00 98.81 67 HIS A N 1
ATOM 530 C CA . HIS A 1 67 ? 14.686 -6.597 -21.357 1.00 98.81 67 HIS A CA 1
ATOM 531 C C . HIS A 1 67 ? 13.175 -6.497 -21.063 1.00 98.81 67 HIS A C 1
ATOM 533 O O . HIS A 1 67 ? 12.604 -7.418 -20.490 1.00 98.81 67 HIS A O 1
ATOM 539 N N . ARG A 1 68 ? 12.493 -5.441 -21.534 1.00 98.69 68 ARG A N 1
ATOM 540 C CA . ARG A 1 68 ? 11.028 -5.304 -21.397 1.00 98.69 68 ARG A CA 1
ATOM 541 C C . ARG A 1 68 ? 10.278 -6.476 -22.026 1.00 98.69 68 ARG A C 1
ATOM 543 O O . ARG A 1 68 ? 9.355 -7.007 -21.420 1.00 98.69 68 ARG A O 1
ATOM 550 N N . THR A 1 69 ? 10.683 -6.904 -23.220 1.00 98.81 69 THR A N 1
ATOM 551 C CA . THR A 1 69 ? 10.004 -7.994 -23.931 1.00 98.81 69 THR A CA 1
ATOM 552 C C . THR A 1 69 ? 10.268 -9.347 -23.273 1.00 98.81 69 THR A C 1
ATOM 554 O O . THR A 1 69 ? 9.362 -10.174 -23.223 1.00 98.81 69 THR A O 1
ATOM 557 N N . LEU A 1 70 ? 11.453 -9.553 -22.684 1.00 98.81 70 LEU A N 1
ATOM 558 C CA . LEU A 1 70 ? 11.751 -10.735 -21.866 1.00 98.81 70 LEU A CA 1
ATOM 559 C C . LEU A 1 70 ? 10.892 -10.800 -20.597 1.00 98.81 70 LEU A C 1
ATOM 561 O O . LEU A 1 70 ? 10.353 -11.860 -20.289 1.00 98.81 70 LEU A O 1
ATOM 565 N N . ILE A 1 71 ? 10.714 -9.669 -19.909 1.00 98.75 71 ILE A N 1
ATOM 566 C CA . ILE A 1 71 ? 9.838 -9.565 -18.734 1.00 98.75 71 ILE A CA 1
ATOM 567 C C . ILE A 1 71 ? 8.400 -9.934 -19.108 1.00 98.75 71 ILE A C 1
ATOM 569 O O . ILE A 1 71 ? 7.806 -10.797 -18.471 1.00 98.75 71 ILE A O 1
ATOM 573 N N . PHE A 1 72 ? 7.848 -9.340 -20.171 1.00 98.56 72 PHE A N 1
ATOM 574 C CA . PHE A 1 72 ? 6.484 -9.653 -20.612 1.00 98.56 72 PHE A CA 1
ATOM 575 C C . PHE A 1 72 ? 6.340 -11.108 -21.057 1.00 98.56 72 PHE A C 1
ATOM 577 O O . PHE A 1 72 ? 5.352 -11.749 -20.712 1.00 98.56 72 PHE A O 1
ATOM 584 N N . ARG A 1 73 ? 7.347 -11.660 -21.748 1.00 98.19 73 ARG A N 1
ATOM 585 C CA . ARG A 1 73 ? 7.383 -13.081 -22.108 1.00 98.19 73 ARG A CA 1
ATOM 586 C C . ARG A 1 73 ? 7.271 -13.979 -20.872 1.00 98.19 73 ARG A C 1
ATOM 588 O O . ARG A 1 73 ? 6.540 -14.957 -20.930 1.00 98.19 73 ARG A O 1
ATOM 595 N N . LYS A 1 74 ? 7.939 -13.638 -19.765 1.00 98.00 74 LYS A N 1
ATOM 596 C CA . LYS A 1 74 ? 7.850 -14.381 -18.496 1.00 98.00 74 LYS A CA 1
ATOM 597 C C . LYS A 1 74 ? 6.521 -14.172 -17.775 1.00 98.00 74 LYS A C 1
ATOM 599 O O . LYS A 1 74 ? 5.858 -15.137 -17.407 1.00 98.00 74 LYS A O 1
ATOM 604 N N . LEU A 1 75 ? 6.087 -12.924 -17.615 1.00 97.00 75 LEU A N 1
ATOM 605 C CA . LEU A 1 75 ? 4.842 -12.593 -16.915 1.00 97.00 75 LEU A CA 1
ATOM 606 C C . LEU A 1 75 ? 3.605 -13.210 -17.583 1.00 97.00 75 LEU A C 1
ATOM 608 O O . LEU A 1 75 ? 2.698 -13.673 -16.891 1.00 97.00 75 LEU A O 1
ATOM 612 N N . LYS A 1 76 ? 3.596 -13.260 -18.918 1.00 97.38 76 LYS A N 1
ATOM 613 C CA . LYS A 1 76 ? 2.507 -13.819 -19.729 1.00 97.38 76 LYS A CA 1
ATOM 614 C C . LYS A 1 76 ? 2.698 -15.297 -20.085 1.00 97.38 76 LYS A C 1
ATOM 616 O O . LYS A 1 76 ? 1.861 -15.833 -20.804 1.00 97.38 76 LYS A O 1
ATOM 621 N N . ALA A 1 77 ? 3.735 -15.958 -19.564 1.00 96.38 77 ALA A N 1
ATOM 622 C CA . ALA A 1 77 ? 4.059 -17.361 -19.840 1.00 96.38 77 ALA A CA 1
ATOM 623 C C . ALA A 1 77 ? 4.111 -17.694 -21.350 1.00 96.38 77 ALA A C 1
ATOM 625 O O . ALA A 1 77 ? 3.489 -18.639 -21.830 1.00 96.38 77 ALA A O 1
ATOM 626 N N . LEU A 1 78 ? 4.813 -16.857 -22.120 1.00 97.00 78 LEU A N 1
ATOM 627 C CA . LEU A 1 78 ? 4.951 -16.966 -23.576 1.00 97.00 78 LEU A CA 1
ATOM 628 C C . LEU A 1 78 ? 6.269 -17.636 -23.974 1.00 97.00 78 LEU A C 1
ATOM 630 O O . LEU A 1 78 ? 6.908 -17.247 -24.955 1.00 97.00 78 LEU A O 1
ATOM 634 N N . GLU A 1 79 ? 6.725 -18.624 -23.205 1.00 95.00 79 GLU A N 1
ATOM 635 C CA . GLU A 1 79 ? 8.008 -19.277 -23.449 1.00 95.00 79 GLU A CA 1
ATOM 636 C C . GLU A 1 79 ? 8.086 -20.015 -24.794 1.00 95.00 79 GLU A C 1
ATOM 638 O O . GLU A 1 79 ? 9.187 -20.181 -25.322 1.00 95.00 79 GLU A O 1
ATOM 643 N N . ASP A 1 80 ? 6.939 -20.352 -25.387 1.00 92.81 80 ASP A N 1
ATOM 644 C CA . ASP A 1 80 ? 6.825 -20.888 -26.750 1.00 92.81 80 ASP A CA 1
ATOM 645 C C . ASP A 1 80 ? 7.350 -19.914 -27.826 1.00 92.81 80 ASP A C 1
ATOM 647 O O . ASP A 1 80 ? 7.722 -20.322 -28.928 1.00 92.81 80 ASP A O 1
ATOM 651 N N . ILE A 1 81 ? 7.420 -18.611 -27.525 1.00 97.62 81 ILE A N 1
ATOM 652 C CA . ILE A 1 81 ? 8.147 -17.658 -28.365 1.00 97.62 81 ILE A CA 1
ATOM 653 C C . ILE A 1 81 ? 9.639 -17.918 -28.157 1.00 97.62 81 ILE A C 1
ATOM 655 O O . ILE A 1 81 ? 10.201 -17.602 -27.101 1.00 97.62 81 ILE A O 1
ATOM 659 N N . GLY A 1 82 ? 10.276 -18.496 -29.176 1.00 97.56 82 GLY A N 1
ATOM 660 C CA . GLY A 1 82 ? 11.708 -18.780 -29.175 1.00 97.56 82 GLY A CA 1
ATOM 661 C C . GLY A 1 82 ? 12.541 -17.511 -28.988 1.00 97.56 82 GLY A C 1
ATOM 662 O O . GLY A 1 82 ? 12.114 -16.415 -29.352 1.00 97.56 82 GLY A O 1
ATOM 663 N N . VAL A 1 83 ? 13.732 -17.651 -28.404 1.00 98.50 83 VAL A N 1
ATOM 664 C CA . VAL A 1 83 ? 14.640 -16.526 -28.144 1.00 98.50 83 VAL A CA 1
ATOM 665 C C . VAL A 1 83 ? 16.028 -16.839 -28.690 1.00 98.50 83 VAL A C 1
ATOM 667 O O . VAL A 1 83 ? 16.527 -17.952 -28.525 1.00 98.50 83 VAL A O 1
ATOM 670 N N . SER A 1 84 ? 16.660 -15.850 -29.319 1.00 98.75 84 SER A N 1
ATOM 671 C CA . SER A 1 84 ? 18.101 -15.830 -29.582 1.00 98.75 84 SER A CA 1
ATOM 672 C C . SER A 1 84 ? 18.719 -14.597 -28.935 1.00 98.75 84 SER A C 1
ATOM 674 O O . SER A 1 84 ? 18.210 -13.483 -29.081 1.00 98.75 84 SER A O 1
ATOM 676 N N . VAL A 1 85 ? 19.814 -14.804 -28.212 1.00 98.75 85 VAL A N 1
ATOM 677 C CA . VAL A 1 85 ? 20.492 -13.776 -27.424 1.00 98.75 85 VAL A CA 1
ATOM 678 C C . VAL A 1 85 ? 21.798 -13.406 -28.115 1.00 98.75 85 VAL A C 1
ATOM 680 O O . VAL A 1 85 ? 22.717 -14.219 -28.185 1.00 98.75 85 VAL A O 1
ATOM 683 N N . VAL A 1 86 ? 21.892 -12.176 -28.621 1.00 98.62 86 VAL A N 1
ATOM 684 C CA . VAL A 1 86 ? 23.145 -11.651 -29.188 1.00 98.62 86 VAL A CA 1
ATOM 685 C C . VAL A 1 86 ? 24.188 -11.452 -28.087 1.00 98.62 86 VAL A C 1
ATOM 687 O O . VAL A 1 86 ? 23.852 -11.190 -26.929 1.00 98.62 86 VAL A O 1
ATOM 690 N N . SER A 1 87 ? 25.463 -11.521 -28.458 1.00 97.94 87 SER A N 1
ATOM 691 C CA . SER A 1 87 ? 26.577 -11.255 -27.548 1.00 97.94 87 SER A CA 1
ATOM 692 C C . SER A 1 87 ? 26.551 -9.806 -27.037 1.00 97.94 87 SER A C 1
ATOM 694 O O . SER A 1 87 ? 26.135 -8.894 -27.763 1.00 97.94 87 SER A O 1
ATOM 696 N N . PRO A 1 88 ? 26.991 -9.548 -25.789 1.00 97.56 88 PRO A N 1
ATOM 697 C CA . PRO A 1 88 ? 26.995 -8.200 -25.226 1.00 97.56 88 PRO A CA 1
ATOM 698 C C . PRO A 1 88 ? 28.007 -7.258 -25.900 1.00 97.56 88 PRO A C 1
ATOM 700 O O . PRO A 1 88 ? 27.876 -6.041 -25.768 1.00 97.56 88 PRO A O 1
ATOM 703 N N . LEU A 1 89 ? 29.004 -7.775 -26.625 1.00 96.75 89 LEU A N 1
ATOM 704 C CA . LEU A 1 89 ? 30.045 -6.972 -27.277 1.00 96.75 89 LEU A CA 1
ATOM 705 C C . LEU A 1 89 ? 29.559 -6.411 -28.620 1.00 96.75 89 LEU A C 1
ATOM 707 O O . LEU A 1 89 ? 29.618 -7.077 -29.649 1.00 96.75 89 LEU A O 1
ATOM 711 N N . MET A 1 90 ? 29.101 -5.158 -28.613 1.00 94.31 90 MET A N 1
ATOM 712 C CA . MET A 1 90 ? 28.540 -4.484 -29.786 1.00 94.31 90 MET A CA 1
ATOM 713 C C . MET A 1 90 ? 29.554 -3.510 -30.412 1.00 94.31 90 MET A C 1
ATOM 715 O O . MET A 1 90 ? 29.516 -2.303 -30.150 1.00 94.31 90 MET A O 1
ATOM 719 N N . LEU A 1 91 ? 30.466 -4.046 -31.225 1.00 91.94 91 LEU A N 1
ATOM 720 C CA . LEU A 1 91 ? 31.607 -3.325 -31.808 1.00 91.94 91 LEU A CA 1
ATOM 721 C C . LEU A 1 91 ? 31.312 -2.825 -33.243 1.00 91.94 91 LEU A C 1
ATOM 723 O O . LEU A 1 91 ? 30.220 -2.304 -33.501 1.00 91.94 91 LEU A O 1
ATOM 727 N N . GLU A 1 92 ? 32.271 -2.960 -34.165 1.00 92.19 92 GLU A N 1
ATOM 728 C CA . GLU A 1 92 ? 32.231 -2.408 -35.527 1.00 92.19 92 GLU A CA 1
ATOM 729 C C . GLU A 1 92 ? 31.096 -2.978 -36.388 1.00 92.19 92 GLU A C 1
ATOM 731 O O . GLU A 1 92 ? 30.547 -2.266 -37.220 1.00 92.19 92 GLU A O 1
ATOM 736 N N . ASN A 1 93 ? 30.677 -4.227 -36.152 1.00 93.50 93 ASN A N 1
ATOM 737 C CA . ASN A 1 93 ? 29.627 -4.920 -36.918 1.00 93.50 93 ASN A CA 1
ATOM 738 C C . ASN A 1 93 ? 28.254 -4.930 -36.220 1.00 93.50 93 ASN A C 1
ATOM 740 O O . ASN A 1 93 ? 27.353 -5.685 -36.589 1.00 93.50 93 ASN A O 1
ATOM 744 N N . GLY A 1 94 ? 28.074 -4.102 -35.188 1.00 94.62 94 GLY A N 1
ATOM 745 C CA . GLY A 1 94 ? 26.827 -4.063 -34.430 1.00 94.62 94 GLY A CA 1
ATOM 746 C C . GLY A 1 94 ? 26.701 -5.270 -33.505 1.00 94.62 94 GLY A C 1
ATOM 747 O O . GLY A 1 94 ? 27.630 -5.548 -32.758 1.00 94.62 94 GLY A O 1
ATOM 748 N N . TRP A 1 95 ? 25.543 -5.931 -33.499 1.00 97.69 95 TRP A N 1
ATOM 749 C CA . TRP A 1 95 ? 25.233 -7.038 -32.587 1.00 97.69 95 TRP A CA 1
ATOM 750 C C . TRP A 1 95 ? 25.622 -8.398 -33.190 1.00 97.69 95 TRP A C 1
ATOM 752 O O . TRP A 1 95 ? 24.969 -8.815 -34.152 1.00 97.69 95 TRP A O 1
ATOM 762 N N . PRO A 1 96 ? 26.632 -9.107 -32.651 1.00 97.75 96 PRO A N 1
ATOM 763 C CA . PRO A 1 96 ? 27.023 -10.420 -33.144 1.00 97.75 96 PRO A CA 1
ATOM 764 C C . PRO A 1 96 ? 26.274 -11.559 -32.443 1.00 97.75 96 PRO A C 1
ATOM 766 O O . PRO A 1 96 ? 25.905 -11.460 -31.271 1.00 97.75 96 PRO A O 1
ATOM 769 N N . PHE A 1 97 ? 26.122 -12.678 -33.144 1.00 98.19 97 PHE A N 1
ATOM 770 C CA . PHE A 1 97 ? 25.784 -13.973 -32.561 1.00 98.19 97 PHE A CA 1
ATOM 771 C C . PHE A 1 97 ? 27.084 -14.723 -32.270 1.00 98.19 97 PHE A C 1
ATOM 773 O O . PHE A 1 97 ? 27.688 -15.310 -33.166 1.00 98.19 97 PHE A O 1
ATOM 780 N N . ASP A 1 98 ? 27.534 -14.669 -31.017 1.00 95.12 98 ASP A N 1
ATOM 781 C CA . ASP A 1 98 ? 28.742 -15.360 -30.565 1.00 95.12 98 ASP A CA 1
ATOM 782 C C . ASP A 1 98 ? 28.388 -16.340 -29.437 1.00 95.12 98 ASP A C 1
ATOM 784 O O . ASP A 1 98 ? 28.248 -15.913 -28.289 1.00 95.12 98 ASP A O 1
ATOM 788 N N . PRO A 1 99 ? 28.239 -17.644 -29.740 1.00 91.50 99 PRO A N 1
ATOM 789 C CA . PRO A 1 99 ? 27.876 -18.651 -28.747 1.00 91.50 99 PRO A CA 1
ATOM 790 C C . PRO A 1 99 ? 29.002 -18.954 -27.748 1.00 91.50 99 PRO A C 1
ATOM 792 O O . PRO A 1 99 ? 28.785 -19.710 -26.806 1.00 91.50 99 PRO A O 1
ATOM 795 N N . ASN A 1 100 ? 30.207 -18.404 -27.944 1.00 95.19 100 ASN A N 1
ATOM 796 C CA . ASN A 1 100 ? 31.318 -18.602 -27.013 1.00 95.19 100 ASN A CA 1
ATOM 797 C C . ASN A 1 100 ? 31.237 -17.665 -25.801 1.00 95.19 100 ASN A C 1
ATOM 799 O O . ASN A 1 100 ? 31.927 -17.894 -24.807 1.00 95.19 100 ASN A O 1
ATOM 803 N N . PHE A 1 101 ? 30.414 -16.612 -25.863 1.00 96.69 101 PHE A N 1
ATOM 804 C CA . PHE A 1 101 ? 30.168 -15.758 -24.709 1.00 96.69 101 PHE A CA 1
ATOM 805 C C . PHE A 1 101 ? 29.099 -16.403 -23.804 1.00 96.69 101 PHE A C 1
ATOM 807 O O . PHE A 1 101 ? 28.031 -16.753 -24.308 1.00 96.69 101 PHE A O 1
ATOM 814 N N . PRO A 1 102 ? 29.325 -16.544 -22.481 1.00 96.75 102 PRO A N 1
ATOM 815 C CA . PRO A 1 102 ? 28.354 -17.162 -21.573 1.00 96.75 102 PRO A CA 1
ATOM 816 C C . PRO A 1 102 ? 26.952 -16.556 -21.704 1.00 96.75 102 PRO A C 1
ATOM 818 O O . PRO A 1 102 ? 26.819 -15.336 -21.721 1.00 96.75 102 PRO A O 1
ATOM 821 N N . ASP A 1 103 ? 25.916 -17.391 -21.797 1.00 96.12 103 ASP A N 1
ATOM 822 C CA . ASP A 1 103 ? 24.498 -17.017 -21.973 1.00 96.12 103 ASP A CA 1
ATOM 823 C C . ASP A 1 103 ? 24.145 -16.261 -23.273 1.00 96.12 103 ASP A C 1
ATOM 825 O O . ASP A 1 103 ? 22.995 -15.856 -23.459 1.00 96.12 103 ASP A O 1
ATOM 829 N N . ALA A 1 104 ? 25.097 -16.062 -24.190 1.00 97.81 104 ALA A N 1
ATOM 830 C CA . ALA A 1 104 ? 24.791 -15.708 -25.574 1.00 97.81 104 ALA A CA 1
ATOM 831 C C . ALA A 1 104 ? 24.490 -16.981 -26.378 1.00 97.81 104 ALA A C 1
ATOM 833 O O . ALA A 1 104 ? 24.964 -18.071 -26.057 1.00 97.81 104 ALA A O 1
ATOM 834 N N . THR A 1 105 ? 23.689 -16.856 -27.432 1.00 98.19 105 THR A N 1
ATOM 835 C CA . THR A 1 105 ? 23.277 -17.996 -28.258 1.00 98.19 105 THR A CA 1
ATOM 836 C C . THR A 1 105 ? 23.750 -17.807 -29.696 1.00 98.19 105 THR A C 1
ATOM 838 O O . THR A 1 105 ? 23.947 -16.668 -30.137 1.00 98.19 105 THR A O 1
ATOM 841 N N . PRO A 1 106 ? 23.869 -18.887 -30.491 1.00 97.94 106 PRO A N 1
ATOM 842 C CA . PRO A 1 106 ? 23.857 -18.710 -31.936 1.00 97.94 106 PRO A CA 1
ATOM 843 C C . PRO A 1 106 ? 22.496 -18.136 -32.377 1.00 97.94 106 PRO A C 1
ATOM 845 O O . PRO A 1 106 ? 21.515 -18.133 -31.619 1.00 97.94 106 PRO A O 1
ATOM 848 N N . ASP A 1 107 ? 22.412 -17.663 -33.618 1.00 98.19 107 ASP A N 1
ATOM 849 C CA . ASP A 1 107 ? 21.121 -17.420 -34.260 1.00 98.19 107 ASP A CA 1
ATOM 850 C C . ASP A 1 107 ? 20.396 -18.765 -34.435 1.00 98.19 107 ASP A C 1
ATOM 852 O O . ASP A 1 107 ? 20.781 -19.587 -35.267 1.00 98.19 107 ASP A O 1
ATOM 856 N N . HIS A 1 108 ? 19.346 -18.987 -33.641 1.00 97.81 108 HIS A N 1
ATOM 857 C CA . HIS A 1 108 ? 18.597 -20.245 -33.622 1.00 97.81 108 HIS A CA 1
ATOM 858 C C . HIS A 1 108 ? 17.724 -20.455 -34.864 1.00 97.81 108 HIS A C 1
ATOM 860 O O . HIS A 1 108 ? 17.218 -21.559 -35.053 1.00 97.81 108 HIS A O 1
ATOM 866 N N . LEU A 1 109 ? 17.517 -19.425 -35.693 1.00 97.56 109 LEU A N 1
ATOM 867 C CA . LEU A 1 109 ? 16.704 -19.539 -36.902 1.00 97.56 109 LEU A CA 1
ATOM 868 C C . LEU A 1 109 ? 17.553 -19.743 -38.149 1.00 97.56 109 LEU A C 1
ATOM 870 O O . LEU A 1 109 ? 17.225 -20.590 -38.977 1.00 97.56 109 LEU A O 1
ATOM 874 N N . PHE A 1 110 ? 18.619 -18.957 -38.302 1.00 97.50 110 PHE A N 1
ATOM 875 C CA . PHE A 1 110 ? 19.332 -18.881 -39.580 1.00 97.50 110 PHE A CA 1
ATOM 876 C C . PHE A 1 110 ? 20.831 -19.142 -39.488 1.00 97.50 110 PHE A C 1
ATOM 878 O O . PHE A 1 110 ? 21.478 -19.232 -40.530 1.00 97.50 110 PHE A O 1
ATOM 885 N N . GLY A 1 111 ? 21.398 -19.236 -38.282 1.00 96.50 111 GLY A N 1
ATOM 886 C CA . GLY A 1 111 ? 22.845 -19.353 -38.108 1.00 96.50 111 GLY A CA 1
ATOM 887 C C . GLY A 1 111 ? 23.633 -18.144 -38.635 1.00 96.50 111 GLY A C 1
ATOM 888 O O . GLY A 1 111 ? 24.795 -18.300 -39.006 1.00 96.50 111 GLY A O 1
ATOM 889 N N . ASN A 1 112 ? 23.015 -16.957 -38.702 1.00 97.69 112 ASN A N 1
ATOM 890 C CA . ASN A 1 112 ? 23.710 -15.722 -39.065 1.00 97.69 112 ASN A CA 1
ATOM 891 C C . ASN A 1 112 ? 24.802 -15.382 -38.038 1.00 97.69 112 ASN A C 1
ATOM 893 O O . ASN A 1 112 ? 24.740 -15.787 -36.875 1.00 97.69 112 ASN A O 1
ATOM 897 N N . LYS A 1 113 ? 25.781 -14.578 -38.457 1.00 97.56 113 LYS A N 1
ATOM 898 C CA . LYS A 1 113 ? 26.861 -14.084 -37.591 1.00 97.56 113 LYS A CA 1
ATOM 899 C C . LYS A 1 113 ? 26.505 -12.761 -36.929 1.00 97.56 113 LYS A C 1
ATOM 901 O O . LYS A 1 113 ? 26.979 -12.488 -35.829 1.00 97.56 113 LYS A O 1
ATOM 906 N N . PHE A 1 114 ? 25.673 -11.945 -37.571 1.00 98.06 114 PHE A N 1
ATOM 907 C CA . PHE A 1 114 ? 25.302 -10.620 -37.091 1.00 98.06 114 PHE A CA 1
ATOM 908 C C . PHE A 1 114 ? 23.804 -10.359 -37.228 1.00 98.06 114 PHE A C 1
ATOM 910 O O . PHE A 1 114 ? 23.145 -10.806 -38.164 1.00 98.06 114 PHE A O 1
ATOM 917 N N . LEU A 1 115 ? 23.257 -9.553 -36.318 1.00 98.31 115 LEU A N 1
ATOM 918 C CA . LEU A 1 115 ? 21.836 -9.206 -36.321 1.00 98.31 115 LEU A CA 1
ATOM 919 C C . LEU A 1 115 ? 21.413 -8.424 -37.571 1.00 98.31 115 LEU A C 1
ATOM 921 O O . LEU A 1 115 ? 20.263 -8.531 -37.989 1.00 98.31 115 LEU A O 1
ATOM 925 N N . TYR A 1 116 ? 22.309 -7.649 -38.192 1.00 97.56 116 TYR A N 1
ATOM 926 C CA . TYR A 1 116 ? 21.956 -6.908 -39.408 1.00 97.56 116 TYR A CA 1
ATOM 927 C C . TYR A 1 116 ? 21.583 -7.855 -40.558 1.00 97.56 116 TYR A C 1
ATOM 929 O O . TYR A 1 116 ? 20.755 -7.498 -41.388 1.00 97.56 116 TYR A O 1
ATOM 937 N N . GLU A 1 117 ? 22.113 -9.082 -40.580 1.00 98.25 117 GLU A N 1
ATOM 938 C CA . GLU A 1 117 ? 21.763 -10.095 -41.581 1.00 98.25 117 GLU A CA 1
ATOM 939 C C . GLU A 1 117 ? 20.300 -10.545 -41.428 1.00 98.25 117 GLU A C 1
ATOM 941 O O . GLU A 1 117 ? 19.639 -10.837 -42.421 1.00 98.25 117 GLU A O 1
ATOM 946 N N . VAL A 1 118 ? 19.751 -10.519 -40.206 1.00 98.12 118 VAL A N 1
ATOM 947 C CA . VAL A 1 118 ? 18.316 -10.747 -39.955 1.00 98.12 118 VAL A CA 1
ATOM 948 C C . VAL A 1 118 ? 17.473 -9.614 -40.551 1.00 98.12 118 VAL A C 1
ATOM 950 O O . VAL A 1 118 ? 16.449 -9.878 -41.176 1.00 98.12 118 VAL A O 1
ATOM 953 N N . TYR A 1 119 ? 17.916 -8.358 -40.424 1.00 98.06 119 TYR A N 1
ATOM 954 C CA . TYR A 1 119 ? 17.241 -7.216 -41.055 1.00 98.06 119 TYR A CA 1
ATOM 955 C C . TYR A 1 119 ? 17.281 -7.322 -42.586 1.00 98.06 119 TYR A C 1
ATOM 957 O O . TYR A 1 119 ? 16.249 -7.149 -43.227 1.00 98.06 119 TYR A O 1
ATOM 965 N N . LEU A 1 120 ? 18.430 -7.692 -43.162 1.00 97.94 120 LEU A N 1
ATOM 966 C CA . LEU A 1 120 ? 18.587 -7.880 -44.610 1.00 97.94 120 LEU A CA 1
A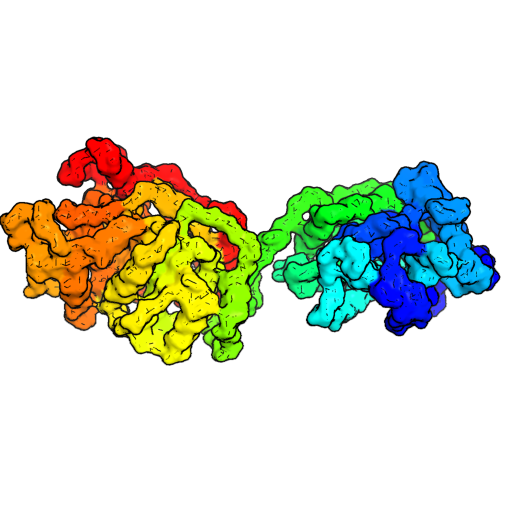TOM 967 C C . LEU A 1 120 ? 17.746 -9.033 -45.170 1.00 97.94 120 LEU A C 1
ATOM 969 O O . LEU A 1 120 ? 17.375 -9.006 -46.342 1.00 97.94 120 LEU A O 1
ATOM 973 N N . LYS A 1 121 ? 17.415 -10.037 -44.349 1.00 97.62 121 LYS A N 1
ATOM 974 C CA . LYS A 1 121 ? 16.454 -11.082 -44.733 1.00 97.62 121 LYS A CA 1
ATOM 975 C C . LYS A 1 121 ? 15.031 -10.541 -44.865 1.00 97.62 121 LYS A C 1
ATOM 977 O O . LYS A 1 121 ? 14.309 -11.005 -45.739 1.00 97.62 121 LYS A O 1
ATOM 982 N N . ALA A 1 122 ? 14.631 -9.591 -44.018 1.00 96.81 122 ALA A N 1
ATOM 983 C CA . ALA A 1 122 ? 13.315 -8.958 -44.111 1.00 96.81 122 ALA A CA 1
ATOM 984 C C . ALA A 1 122 ? 13.252 -7.896 -45.218 1.00 96.81 122 ALA A C 1
ATOM 986 O O . ALA A 1 122 ? 12.240 -7.800 -45.909 1.00 96.81 122 ALA A O 1
ATOM 987 N N . ASP A 1 123 ? 14.321 -7.119 -45.386 1.00 97.06 123 ASP A N 1
ATOM 988 C CA . ASP A 1 123 ? 14.463 -6.117 -46.439 1.00 97.06 123 ASP A CA 1
ATOM 989 C C . ASP A 1 123 ? 15.939 -5.998 -46.875 1.00 97.06 123 ASP A C 1
ATOM 991 O O . ASP A 1 123 ? 16.751 -5.394 -46.164 1.00 97.06 123 ASP A O 1
ATOM 995 N N . PRO A 1 124 ? 16.306 -6.524 -48.062 1.00 97.38 124 PRO A N 1
ATOM 996 C CA . PRO A 1 124 ? 17.675 -6.468 -48.577 1.00 97.38 124 PRO A CA 1
ATOM 997 C C . PRO A 1 124 ? 18.212 -5.054 -48.818 1.00 97.38 124 PRO A C 1
ATOM 999 O O . PRO A 1 124 ? 19.413 -4.901 -49.022 1.00 97.38 124 PRO A O 1
ATOM 1002 N N . LYS A 1 125 ? 17.345 -4.034 -48.842 1.00 96.25 125 LYS A N 1
ATOM 1003 C CA . LYS A 1 125 ? 17.709 -2.624 -49.037 1.00 96.25 125 LYS A CA 1
ATOM 1004 C C . LYS A 1 125 ? 17.423 -1.774 -47.799 1.00 96.25 125 LYS A C 1
ATOM 1006 O O . LYS A 1 125 ? 17.348 -0.553 -47.909 1.00 96.25 125 LYS A O 1
ATOM 1011 N N . TYR A 1 126 ? 17.279 -2.401 -46.630 1.00 96.00 126 TYR A N 1
ATOM 1012 C CA . TYR A 1 126 ? 16.985 -1.693 -45.390 1.00 96.00 126 TYR A CA 1
ATOM 1013 C C . TYR A 1 126 ? 17.993 -0.562 -45.136 1.00 96.00 126 TYR A C 1
ATOM 1015 O O . TYR A 1 126 ? 19.210 -0.760 -45.211 1.00 96.00 126 TYR A O 1
ATOM 1023 N N . SER A 1 127 ? 17.465 0.613 -44.795 1.00 94.31 127 SER A N 1
ATOM 1024 C CA . SER A 1 127 ? 18.229 1.816 -44.469 1.00 94.31 127 SER A CA 1
ATOM 1025 C C . SER A 1 127 ? 17.820 2.307 -43.087 1.00 94.31 127 SER A C 1
ATOM 1027 O O . SER A 1 127 ? 16.814 2.997 -42.939 1.00 94.31 127 SER A O 1
ATOM 1029 N N . GLY A 1 128 ? 18.585 1.957 -42.055 1.00 92.94 128 GLY A N 1
ATOM 1030 C CA . GLY A 1 128 ? 18.230 2.280 -40.677 1.00 92.94 128 GLY A CA 1
ATOM 1031 C C . GLY A 1 128 ? 19.127 1.633 -39.627 1.00 92.94 128 GLY A C 1
ATOM 1032 O O . GLY A 1 128 ? 20.059 0.880 -39.920 1.00 92.94 128 GLY A O 1
ATOM 1033 N N . ARG A 1 129 ? 18.844 1.932 -38.355 1.00 93.25 129 ARG A N 1
ATOM 1034 C CA . ARG A 1 129 ? 19.554 1.327 -37.219 1.00 93.25 129 ARG A CA 1
ATOM 1035 C C . ARG A 1 129 ? 19.147 -0.138 -37.062 1.00 93.25 129 ARG A C 1
ATOM 1037 O O . ARG A 1 129 ? 17.980 -0.486 -37.222 1.00 93.25 129 ARG A O 1
ATOM 1044 N N . VAL A 1 130 ? 20.119 -0.971 -36.700 1.00 95.75 130 VAL A N 1
ATOM 1045 C CA . VAL A 1 130 ? 19.927 -2.396 -36.398 1.00 95.75 130 VAL A CA 1
ATOM 1046 C C . VAL A 1 130 ? 19.883 -2.553 -34.881 1.00 95.75 130 VAL A C 1
ATOM 1048 O O . VAL A 1 130 ? 20.913 -2.508 -34.204 1.00 95.75 130 VAL A O 1
ATOM 1051 N N . THR A 1 131 ? 18.674 -2.660 -34.336 1.00 96.12 131 THR A N 1
ATOM 1052 C CA . THR A 1 131 ? 18.405 -2.640 -32.892 1.00 96.12 131 THR A CA 1
ATOM 1053 C C . THR A 1 131 ? 17.859 -3.975 -32.392 1.00 96.12 131 THR A C 1
ATOM 1055 O O . THR A 1 131 ? 17.302 -4.760 -33.157 1.00 96.12 131 THR A O 1
ATOM 1058 N N . VAL A 1 132 ? 18.005 -4.206 -31.084 1.00 97.81 132 VAL A N 1
ATOM 1059 C CA . VAL A 1 132 ? 17.235 -5.195 -30.317 1.00 97.81 132 VAL A CA 1
ATOM 1060 C C . VAL A 1 132 ? 16.215 -4.457 -29.432 1.00 97.81 132 VAL A C 1
ATOM 1062 O O . VAL A 1 132 ? 16.545 -3.374 -28.933 1.00 97.81 132 VAL A O 1
ATOM 1065 N N . PRO A 1 133 ? 15.021 -5.021 -29.170 1.00 98.50 133 PRO A N 1
ATOM 1066 C CA . PRO A 1 133 ? 14.554 -6.344 -29.594 1.00 98.50 133 PRO A CA 1
ATOM 1067 C C . PRO A 1 133 ? 14.099 -6.384 -31.062 1.00 98.50 133 PRO A C 1
ATOM 1069 O O . PRO A 1 133 ? 13.761 -5.353 -31.633 1.00 98.50 133 PRO A O 1
ATOM 1072 N N . VAL A 1 134 ? 14.049 -7.585 -31.642 1.00 98.75 134 VAL A N 1
ATOM 1073 C CA . VAL A 1 134 ? 13.391 -7.856 -32.933 1.00 98.75 134 VAL A CA 1
ATOM 1074 C C . VAL A 1 134 ? 12.399 -8.994 -32.741 1.00 98.75 134 VAL A C 1
ATOM 1076 O O . VAL A 1 134 ? 12.804 -10.094 -32.363 1.00 98.75 134 VAL A O 1
ATOM 1079 N N . LEU A 1 135 ? 11.118 -8.740 -33.006 1.00 98.81 135 LEU A N 1
ATOM 1080 C CA . LEU A 1 135 ? 10.093 -9.775 -33.096 1.00 98.81 135 LEU A CA 1
ATOM 1081 C C . LEU A 1 135 ? 9.997 -10.248 -34.548 1.00 98.81 135 LEU A C 1
ATOM 1083 O O . LEU A 1 135 ? 9.632 -9.481 -35.438 1.00 98.81 135 LEU A O 1
ATOM 1087 N N . TRP A 1 136 ? 10.340 -11.507 -34.780 1.00 98.75 136 TRP A N 1
ATOM 1088 C CA . TRP A 1 136 ? 10.389 -12.142 -36.090 1.00 98.75 136 TRP A CA 1
ATOM 1089 C C . TRP A 1 136 ? 9.199 -13.078 -36.301 1.00 98.75 136 TRP A C 1
ATOM 1091 O O . TRP A 1 136 ? 8.830 -13.836 -35.401 1.00 98.75 136 TRP A O 1
ATOM 1101 N N . ASP A 1 137 ? 8.634 -13.065 -37.507 1.00 98.62 137 ASP A N 1
ATOM 1102 C CA . ASP A 1 137 ? 7.621 -14.023 -37.946 1.00 98.62 137 ASP A CA 1
ATOM 1103 C C . ASP A 1 137 ? 8.264 -15.127 -38.797 1.00 98.62 137 ASP A C 1
ATOM 1105 O O . ASP A 1 137 ? 8.703 -14.888 -39.925 1.00 98.62 137 ASP A O 1
ATOM 1109 N N . LYS A 1 138 ? 8.283 -16.361 -38.278 1.00 98.38 138 LYS A N 1
ATOM 1110 C CA . LYS A 1 138 ? 8.854 -17.525 -38.979 1.00 98.38 138 LYS A CA 1
ATOM 1111 C C . LYS A 1 138 ? 8.018 -17.965 -40.184 1.00 98.38 138 LYS A C 1
ATOM 1113 O O . LYS A 1 138 ? 8.546 -18.607 -41.084 1.00 98.38 138 LYS A O 1
ATOM 1118 N N . LYS A 1 139 ? 6.727 -17.631 -40.214 1.00 97.62 139 LYS A N 1
ATOM 1119 C CA . LYS A 1 139 ? 5.803 -18.000 -41.295 1.00 97.62 139 LYS A CA 1
ATOM 1120 C C . LYS A 1 139 ? 5.942 -17.054 -42.483 1.00 97.62 139 LYS A C 1
ATOM 1122 O O . LYS A 1 139 ? 6.025 -17.507 -43.619 1.00 97.62 139 LYS A O 1
ATOM 1127 N N . LEU A 1 140 ? 5.976 -15.749 -42.213 1.00 97.31 140 LEU A N 1
ATOM 1128 C CA . LEU A 1 140 ? 6.092 -14.714 -43.247 1.00 97.31 140 LEU A CA 1
ATOM 1129 C C . LEU A 1 140 ? 7.544 -14.343 -43.578 1.00 97.31 140 LEU A C 1
ATOM 1131 O O . LEU A 1 140 ? 7.770 -13.583 -44.514 1.00 97.31 140 LEU A O 1
ATOM 1135 N N . ASN A 1 141 ? 8.518 -14.893 -42.845 1.00 97.38 141 ASN A N 1
ATOM 1136 C CA . ASN A 1 141 ? 9.950 -14.632 -43.010 1.00 97.38 141 ASN A CA 1
ATOM 1137 C C . ASN A 1 141 ? 10.284 -13.135 -43.024 1.00 97.38 141 ASN A C 1
ATOM 1139 O O . ASN A 1 141 ? 11.024 -12.651 -43.879 1.00 97.38 141 ASN A O 1
ATOM 1143 N N . THR A 1 142 ? 9.721 -12.394 -42.072 1.00 98.06 142 THR A N 1
ATOM 1144 C CA . THR A 1 142 ? 9.936 -10.952 -41.967 1.00 98.06 142 THR A CA 1
ATOM 1145 C C . THR A 1 142 ? 9.938 -10.488 -40.515 1.00 98.06 142 THR A C 1
ATOM 1147 O O . THR A 1 142 ? 9.517 -11.207 -39.602 1.00 98.06 142 THR A O 1
ATOM 1150 N N . VAL A 1 143 ? 10.409 -9.262 -40.299 1.00 98.44 143 VAL A N 1
ATOM 1151 C CA . VAL A 1 143 ? 10.334 -8.594 -39.001 1.00 98.44 143 VAL A CA 1
ATOM 1152 C C . VAL A 1 143 ? 8.912 -8.073 -38.795 1.00 98.44 143 VAL A C 1
ATOM 1154 O O . VAL A 1 143 ? 8.398 -7.288 -39.591 1.00 98.44 143 VAL A O 1
ATOM 1157 N N . VAL A 1 144 ? 8.289 -8.475 -37.688 1.00 98.38 144 VAL A N 1
ATOM 1158 C CA . VAL A 1 144 ? 7.011 -7.910 -37.242 1.00 98.38 144 VAL A CA 1
ATOM 1159 C C . VAL A 1 144 ? 7.253 -6.498 -36.722 1.00 98.38 144 VAL A C 1
ATOM 1161 O O . VAL A 1 144 ? 6.745 -5.525 -37.279 1.00 98.38 144 VAL A O 1
ATOM 1164 N N . SER A 1 145 ? 8.076 -6.386 -35.678 1.00 98.38 145 SER A N 1
ATOM 1165 C CA . SER A 1 145 ? 8.379 -5.119 -35.023 1.00 98.38 145 SER A CA 1
ATOM 1166 C C . SER A 1 145 ? 9.773 -5.125 -34.405 1.00 98.38 145 SER A C 1
ATOM 1168 O O . SER A 1 145 ? 10.252 -6.155 -33.920 1.00 98.38 145 SER A O 1
ATOM 1170 N N . ASN A 1 146 ? 10.414 -3.958 -34.405 1.00 97.62 146 ASN A N 1
ATOM 1171 C CA . ASN A 1 146 ? 11.599 -3.666 -33.596 1.00 97.62 146 ASN A CA 1
ATOM 1172 C C . ASN A 1 146 ? 11.355 -2.534 -32.578 1.00 97.62 146 ASN A C 1
ATOM 1174 O O . ASN A 1 146 ? 12.302 -1.966 -32.030 1.00 97.62 146 ASN A O 1
ATOM 1178 N N . GLU A 1 147 ? 10.084 -2.224 -32.298 1.00 97.69 147 GLU A N 1
ATOM 1179 C CA . GLU A 1 147 ? 9.654 -1.248 -31.299 1.00 97.69 147 GLU A CA 1
ATOM 1180 C C . GLU A 1 147 ? 9.218 -1.956 -30.007 1.00 97.69 147 GLU A C 1
ATOM 1182 O O . GLU A 1 147 ? 8.141 -2.545 -29.909 1.00 97.69 147 GLU A O 1
ATOM 1187 N N . SER A 1 148 ? 10.068 -1.891 -28.978 1.00 97.94 148 SER A N 1
ATOM 1188 C CA . SER A 1 148 ? 9.841 -2.595 -27.707 1.00 97.94 148 SER A CA 1
ATOM 1189 C C . SER A 1 148 ? 8.519 -2.246 -27.023 1.00 97.94 148 SER A C 1
ATOM 1191 O O . SER A 1 148 ? 7.928 -3.118 -26.391 1.00 97.94 148 SER A O 1
ATOM 1193 N N . SER A 1 149 ? 8.071 -0.989 -27.119 1.00 96.94 149 SER A N 1
ATOM 1194 C CA . SER A 1 149 ? 6.851 -0.525 -26.449 1.00 96.94 149 SER A CA 1
ATOM 1195 C C . SER A 1 149 ? 5.583 -1.087 -27.089 1.00 96.94 149 SER A C 1
ATOM 1197 O O . SER A 1 149 ? 4.606 -1.340 -26.392 1.00 96.94 149 SER A O 1
ATOM 1199 N N . GLU A 1 150 ? 5.617 -1.366 -28.389 1.00 98.38 150 GLU A N 1
ATOM 1200 C CA . GLU A 1 150 ? 4.522 -2.032 -29.090 1.00 98.38 150 GLU A CA 1
ATOM 1201 C C . GLU A 1 150 ? 4.567 -3.542 -28.840 1.00 98.38 150 GLU A C 1
ATOM 1203 O O . GLU A 1 150 ? 3.539 -4.144 -28.538 1.00 98.38 150 GLU A O 1
ATOM 1208 N N . ILE A 1 151 ? 5.756 -4.160 -28.880 1.00 98.75 151 ILE A N 1
ATOM 1209 C CA . ILE A 1 151 ? 5.911 -5.610 -28.666 1.00 98.75 151 ILE A CA 1
ATOM 1210 C C . ILE A 1 151 ? 5.374 -6.036 -27.294 1.00 98.75 151 ILE A C 1
ATOM 1212 O O . ILE A 1 151 ? 4.682 -7.049 -27.200 1.00 98.75 151 ILE A O 1
ATOM 1216 N N . ILE A 1 152 ? 5.646 -5.277 -26.225 1.00 98.62 152 ILE A N 1
ATOM 1217 C CA . ILE A 1 152 ? 5.105 -5.623 -24.900 1.00 98.62 152 ILE A CA 1
ATOM 1218 C C . ILE A 1 152 ? 3.575 -5.555 -24.857 1.00 98.62 152 ILE A C 1
ATOM 1220 O O . ILE A 1 152 ? 2.960 -6.391 -24.204 1.00 98.62 152 ILE A O 1
ATOM 1224 N N . ARG A 1 153 ? 2.947 -4.641 -25.609 1.00 98.44 153 ARG A N 1
ATOM 1225 C CA . ARG A 1 153 ? 1.482 -4.560 -25.721 1.00 98.44 153 ARG A CA 1
ATOM 1226 C C . ARG A 1 153 ? 0.904 -5.705 -26.545 1.00 98.44 153 ARG A C 1
ATOM 1228 O O . ARG A 1 153 ? -0.152 -6.218 -26.199 1.00 98.44 153 ARG A O 1
ATOM 1235 N N . MET A 1 154 ? 1.620 -6.164 -27.573 1.00 98.56 154 MET A N 1
ATOM 1236 C CA . MET A 1 154 ? 1.263 -7.395 -28.286 1.00 98.56 154 MET A CA 1
ATOM 1237 C C . MET A 1 154 ? 1.300 -8.602 -27.338 1.00 98.56 154 MET A C 1
ATOM 1239 O O . MET A 1 154 ? 0.353 -9.379 -27.287 1.00 98.56 154 MET A O 1
ATOM 1243 N N . PHE A 1 155 ? 2.363 -8.747 -26.540 1.00 98.50 155 PHE A N 1
ATOM 1244 C CA . PHE A 1 155 ? 2.482 -9.840 -25.564 1.00 98.50 155 PHE A CA 1
ATOM 1245 C C . PHE A 1 155 ? 1.444 -9.750 -24.443 1.00 98.50 155 PHE A C 1
ATOM 1247 O O . PHE A 1 155 ? 1.010 -10.780 -23.934 1.00 98.50 155 PHE A O 1
ATOM 1254 N N . ASN A 1 156 ? 1.035 -8.536 -24.077 1.00 97.94 156 ASN A N 1
ATOM 1255 C CA . ASN A 1 156 ? 0.063 -8.292 -23.023 1.00 97.94 156 ASN A CA 1
ATOM 1256 C C . ASN A 1 156 ? -1.299 -8.945 -23.293 1.00 97.94 156 ASN A C 1
ATOM 1258 O O . ASN A 1 156 ? -1.880 -9.473 -22.353 1.00 97.94 156 ASN A O 1
ATOM 1262 N N . SER A 1 157 ? -1.791 -8.923 -24.540 1.00 96.50 157 SER A N 1
ATOM 1263 C CA . SER A 1 157 ? -3.163 -9.365 -24.841 1.00 96.50 157 SER A CA 1
ATOM 1264 C C . SER A 1 157 ? -3.338 -10.232 -26.090 1.00 96.50 157 SER A C 1
ATOM 1266 O O . SER A 1 157 ? -4.268 -11.035 -26.142 1.00 96.50 157 SER A O 1
ATOM 1268 N N . ALA A 1 158 ? -2.470 -10.141 -27.107 1.00 97.75 158 ALA A N 1
ATOM 1269 C CA . ALA A 1 158 ? -2.713 -10.839 -28.377 1.00 97.75 158 ALA A CA 1
ATOM 1270 C C . ALA A 1 158 ? -2.737 -12.370 -28.217 1.00 97.75 158 ALA A C 1
ATOM 1272 O O . ALA A 1 158 ? -3.428 -13.059 -28.964 1.00 97.75 158 ALA A O 1
ATOM 1273 N N . PHE A 1 159 ? -2.006 -12.894 -27.230 1.00 97.81 159 PHE A N 1
ATOM 1274 C CA . PHE A 1 159 ? -1.848 -14.328 -26.987 1.00 97.81 159 PHE A CA 1
ATOM 1275 C C . PHE A 1 159 ? -2.818 -14.904 -25.937 1.00 97.81 159 PHE A C 1
ATOM 1277 O O . PHE A 1 159 ? -2.752 -16.099 -25.643 1.00 97.81 159 PHE A O 1
ATOM 1284 N N . ASP A 1 160 ? -3.738 -14.103 -25.389 1.00 94.94 160 ASP A N 1
ATOM 1285 C CA . ASP A 1 160 ? -4.668 -14.548 -24.336 1.00 94.94 160 ASP A CA 1
ATOM 1286 C C . ASP A 1 160 ? -5.541 -15.729 -24.791 1.00 94.94 160 ASP A C 1
ATOM 1288 O O . ASP A 1 160 ? -5.750 -16.684 -24.045 1.00 94.94 160 ASP A O 1
ATOM 1292 N N . GLY A 1 161 ? -5.975 -15.723 -26.055 1.00 92.12 161 GLY A N 1
ATOM 1293 C CA . GLY A 1 161 ? -6.764 -16.808 -26.651 1.00 92.12 161 GLY A CA 1
ATOM 1294 C C . GLY A 1 161 ? -5.973 -18.075 -27.004 1.00 92.12 161 GLY A C 1
ATOM 1295 O O . GLY A 1 161 ? -6.574 -19.057 -27.434 1.00 92.12 161 GLY A O 1
ATOM 1296 N N . VAL A 1 162 ? -4.643 -18.070 -26.853 1.00 92.31 162 VAL A N 1
ATOM 1297 C CA . VAL A 1 162 ? -3.755 -19.188 -27.228 1.00 92.31 162 VAL A CA 1
ATOM 1298 C C . VAL A 1 162 ? -2.860 -19.662 -26.076 1.00 92.31 162 VAL A C 1
ATOM 1300 O O . VAL A 1 162 ? -1.865 -20.343 -26.311 1.00 92.31 162 VAL A O 1
ATOM 1303 N N . GLY A 1 163 ? -3.243 -19.360 -24.830 1.00 85.25 163 GLY A N 1
ATOM 1304 C CA . GLY A 1 163 ? -2.646 -19.955 -23.628 1.00 85.25 163 GLY A CA 1
ATOM 1305 C C . GLY A 1 163 ? -1.759 -19.033 -22.792 1.00 85.25 163 GLY A C 1
ATOM 1306 O O . GLY A 1 163 ? -1.095 -19.525 -21.882 1.00 85.25 163 GLY A O 1
ATOM 1307 N N . ALA A 1 164 ? -1.747 -17.721 -23.056 1.00 93.69 164 ALA A N 1
ATOM 1308 C CA . ALA A 1 164 ? -1.031 -16.778 -22.201 1.00 93.69 164 ALA A CA 1
ATOM 1309 C C . ALA A 1 164 ? -1.591 -16.771 -20.768 1.00 93.69 164 ALA A C 1
ATOM 1311 O O . ALA A 1 164 ? -2.798 -16.896 -20.540 1.00 93.69 164 ALA A O 1
ATOM 1312 N N . LYS A 1 165 ? -0.714 -16.576 -19.781 1.00 92.06 165 LYS A N 1
ATOM 1313 C CA . LYS A 1 165 ? -1.121 -16.413 -18.381 1.00 92.06 165 LYS A CA 1
ATOM 1314 C C . LYS A 1 165 ? -1.973 -15.148 -18.216 1.00 92.06 165 LYS A C 1
ATOM 1316 O O . LYS A 1 165 ? -1.688 -14.104 -18.808 1.00 92.06 165 LYS A O 1
ATOM 1321 N N . ALA A 1 166 ? -2.995 -15.234 -17.364 1.00 87.88 166 ALA A N 1
ATOM 1322 C CA . ALA A 1 166 ? -3.826 -14.089 -17.005 1.00 87.88 166 ALA A CA 1
ATOM 1323 C C . ALA A 1 166 ? -2.987 -12.949 -16.400 1.00 87.88 166 ALA A C 1
ATOM 1325 O O . ALA A 1 166 ? -2.113 -13.181 -15.561 1.00 87.88 166 ALA A O 1
ATOM 1326 N N . GLY A 1 167 ? -3.285 -11.723 -16.824 1.00 89.44 167 GLY A N 1
ATOM 1327 C CA . GLY A 1 167 ? -2.600 -10.505 -16.402 1.00 89.44 167 GLY A CA 1
ATOM 1328 C C . GLY A 1 167 ? -2.684 -9.447 -17.495 1.00 89.44 167 GLY A C 1
ATOM 1329 O O . GLY A 1 167 ? -2.379 -9.745 -18.650 1.00 89.44 167 GLY A O 1
ATOM 1330 N N . ASP A 1 168 ? -3.104 -8.241 -17.118 1.00 92.44 168 ASP A N 1
ATOM 1331 C CA . ASP A 1 168 ? -3.151 -7.073 -17.995 1.00 92.44 168 ASP A CA 1
ATOM 1332 C C . ASP A 1 168 ? -2.353 -5.931 -17.355 1.00 92.44 168 ASP A C 1
ATOM 1334 O O . ASP A 1 168 ? -2.680 -5.438 -16.272 1.00 92.44 168 ASP A O 1
ATOM 1338 N N . TYR A 1 169 ? -1.271 -5.552 -18.028 1.00 97.19 169 TYR A N 1
ATOM 1339 C CA . TYR A 1 169 ? -0.336 -4.505 -17.628 1.00 97.19 169 TYR A CA 1
ATOM 1340 C C . TYR A 1 169 ? -0.582 -3.187 -18.382 1.00 97.19 169 TYR A C 1
ATOM 1342 O O . TYR A 1 169 ? 0.134 -2.211 -18.153 1.00 97.19 169 TYR A O 1
ATOM 1350 N N . TYR A 1 170 ? -1.586 -3.139 -19.263 1.00 97.19 170 TYR A N 1
ATOM 1351 C CA . TYR A 1 170 ? -2.066 -1.937 -19.949 1.00 97.19 170 TYR A CA 1
ATOM 1352 C C . TYR A 1 170 ? -3.614 -1.920 -20.007 1.00 97.19 170 TYR A C 1
ATOM 1354 O O . TYR A 1 170 ? -4.201 -1.812 -21.099 1.00 97.19 170 TYR A O 1
ATOM 1362 N N . PRO A 1 171 ? -4.282 -2.040 -18.835 1.00 90.94 171 PRO A N 1
ATOM 1363 C CA . PRO A 1 171 ? -5.733 -2.146 -18.752 1.00 90.94 171 PRO A CA 1
ATOM 1364 C C . PRO A 1 171 ? -6.393 -0.862 -19.230 1.00 90.94 171 PRO A C 1
ATOM 1366 O O . PRO A 1 171 ? -5.844 0.230 -19.061 1.00 90.94 171 PRO A O 1
ATOM 1369 N N . GLU A 1 172 ? -7.578 -1.000 -19.822 1.00 88.94 172 GLU A N 1
ATOM 1370 C CA . GLU A 1 172 ? -8.306 0.103 -20.450 1.00 88.94 172 GLU A CA 1
ATOM 1371 C C . GLU A 1 172 ? -8.487 1.300 -19.508 1.00 88.94 172 GLU A C 1
ATOM 1373 O O . GLU A 1 172 ? -8.256 2.433 -19.932 1.00 88.94 172 GLU A O 1
ATOM 1378 N N . GLU A 1 173 ? -8.788 1.054 -18.226 1.00 83.88 173 GLU A N 1
ATOM 1379 C CA . GLU A 1 173 ? -9.054 2.120 -17.253 1.00 83.88 173 GLU A CA 1
ATOM 1380 C C . GLU A 1 173 ? -7.821 2.957 -16.883 1.00 83.88 173 GLU A C 1
ATOM 1382 O O . GLU A 1 173 ? -7.989 4.051 -16.355 1.00 83.88 173 GLU A O 1
ATOM 1387 N N . LEU A 1 174 ? -6.600 2.470 -17.144 1.00 82.62 174 LEU A N 1
ATOM 1388 C CA . LEU A 1 174 ? -5.351 3.154 -16.773 1.00 82.62 174 LEU A CA 1
ATOM 1389 C C . LEU A 1 174 ? -4.524 3.618 -17.979 1.00 82.62 174 LEU A C 1
ATOM 1391 O O . LEU A 1 174 ? -3.428 4.151 -17.800 1.00 82.62 174 LEU A O 1
ATOM 1395 N N . ARG A 1 175 ? -4.981 3.399 -19.221 1.00 95.06 175 ARG A N 1
ATOM 1396 C CA . ARG A 1 175 ? -4.150 3.634 -20.421 1.00 95.06 175 ARG A CA 1
ATOM 1397 C C . ARG A 1 175 ? -3.632 5.059 -20.520 1.00 95.06 175 ARG A C 1
ATOM 1399 O O . ARG A 1 175 ? -2.458 5.253 -20.821 1.00 95.06 175 ARG A O 1
ATOM 1406 N N . LYS A 1 176 ? -4.492 6.040 -20.245 1.00 94.31 176 LYS A N 1
ATOM 1407 C CA . LYS A 1 176 ? -4.142 7.459 -20.329 1.00 94.31 176 LYS A CA 1
ATOM 1408 C C . LYS A 1 176 ? -3.025 7.801 -19.339 1.00 94.31 176 LYS A C 1
ATOM 1410 O O . LYS A 1 176 ? -2.005 8.363 -19.726 1.00 94.31 176 LYS A O 1
ATOM 1415 N N . GLU A 1 177 ? -3.190 7.408 -18.083 1.00 88.75 177 GLU A N 1
ATOM 1416 C CA . GLU A 1 177 ? -2.242 7.631 -16.995 1.00 88.75 177 GLU A CA 1
ATOM 1417 C C . GLU A 1 177 ? -0.921 6.895 -17.242 1.00 88.75 177 GLU A C 1
ATOM 1419 O O . GLU A 1 177 ? 0.160 7.429 -16.967 1.00 88.75 177 GLU A O 1
ATOM 1424 N N . ILE A 1 178 ? -0.999 5.681 -17.798 1.00 96.50 178 ILE A N 1
ATOM 1425 C CA . ILE A 1 178 ? 0.161 4.901 -18.229 1.00 96.50 178 ILE A CA 1
ATOM 1426 C C . ILE A 1 178 ? 0.909 5.636 -19.341 1.00 96.50 178 ILE A C 1
ATOM 1428 O O . ILE A 1 178 ? 2.126 5.779 -19.245 1.00 96.50 178 ILE A O 1
ATOM 1432 N N . ASP A 1 179 ? 0.224 6.124 -20.373 1.00 97.62 179 ASP A N 1
ATOM 1433 C CA . ASP A 1 179 ? 0.844 6.817 -21.507 1.00 97.62 179 ASP A CA 1
ATOM 1434 C C . ASP A 1 179 ? 1.491 8.146 -21.090 1.00 97.62 179 ASP A C 1
ATOM 1436 O O . ASP A 1 179 ? 2.638 8.430 -21.461 1.00 97.62 179 ASP A O 1
ATOM 1440 N N . GLU A 1 180 ? 0.815 8.927 -20.246 1.00 97.00 180 GLU A N 1
ATOM 1441 C CA . GLU A 1 180 ? 1.363 10.155 -19.662 1.00 97.00 180 GLU A CA 1
ATOM 1442 C C . GLU A 1 180 ? 2.610 9.853 -18.824 1.00 97.00 180 GLU A C 1
ATOM 1444 O O . GLU A 1 180 ? 3.647 10.511 -18.969 1.00 97.00 180 GLU A O 1
ATOM 1449 N N . THR A 1 181 ? 2.548 8.810 -17.991 1.00 97.38 181 THR A N 1
ATOM 1450 C CA . THR A 1 181 ? 3.656 8.409 -17.121 1.00 97.38 181 THR A CA 1
ATOM 1451 C C . THR A 1 181 ? 4.849 7.890 -17.915 1.00 97.38 181 THR A C 1
ATOM 1453 O O . THR A 1 181 ? 5.994 8.284 -17.691 1.00 97.38 181 THR A O 1
ATOM 1456 N N . ASN A 1 182 ? 4.582 7.059 -18.915 1.00 98.44 182 ASN A N 1
ATOM 1457 C CA . ASN A 1 182 ? 5.575 6.531 -19.832 1.00 98.44 182 ASN A CA 1
ATOM 1458 C C . ASN A 1 182 ? 6.286 7.613 -20.637 1.00 98.44 182 ASN A C 1
ATOM 1460 O O . ASN A 1 182 ? 7.461 7.430 -20.960 1.00 98.44 182 ASN A O 1
ATOM 1464 N N . THR A 1 183 ? 5.598 8.706 -20.966 1.00 98.12 183 THR A N 1
ATOM 1465 C CA . THR A 1 183 ? 6.168 9.810 -21.744 1.00 98.12 183 THR A CA 1
ATOM 1466 C C . THR A 1 183 ? 7.325 10.459 -20.994 1.00 98.12 183 THR A C 1
ATOM 1468 O O . THR A 1 183 ? 8.441 10.514 -21.516 1.00 98.12 183 THR A O 1
ATOM 1471 N N . TRP A 1 184 ? 7.103 10.889 -19.747 1.00 98.25 184 TRP A N 1
ATOM 1472 C CA . TRP A 1 184 ? 8.171 11.527 -18.977 1.00 98.25 184 TRP A CA 1
ATOM 1473 C C . TRP A 1 184 ? 9.206 10.511 -18.485 1.00 98.25 184 TRP A C 1
ATOM 1475 O O . TRP A 1 184 ? 10.395 10.785 -18.609 1.00 98.25 184 TRP A O 1
ATOM 1485 N N . ILE A 1 185 ? 8.811 9.305 -18.047 1.00 98.44 185 ILE A N 1
ATOM 1486 C CA . ILE A 1 185 ? 9.778 8.257 -17.664 1.00 98.44 185 ILE A CA 1
ATOM 1487 C C . ILE A 1 185 ? 10.702 7.915 -18.833 1.00 98.44 185 ILE A C 1
ATOM 1489 O O . ILE A 1 185 ? 11.909 7.756 -18.643 1.00 98.44 185 ILE A O 1
ATOM 1493 N N . TYR A 1 186 ? 10.173 7.824 -20.054 1.00 97.94 186 TYR A N 1
ATOM 1494 C CA . TYR A 1 186 ? 11.005 7.609 -21.228 1.00 97.94 186 TYR A CA 1
ATOM 1495 C C . TYR A 1 186 ? 11.964 8.777 -21.453 1.00 97.94 186 TYR A C 1
ATOM 1497 O O . TYR A 1 186 ? 13.171 8.554 -21.572 1.00 97.94 186 TYR A O 1
ATOM 1505 N N . ASP A 1 187 ? 11.445 10.003 -21.518 1.00 97.62 187 ASP A N 1
ATOM 1506 C CA . ASP A 1 187 ? 12.234 11.157 -21.935 1.00 97.62 187 ASP A CA 1
ATOM 1507 C C . ASP A 1 187 ? 13.330 11.528 -20.927 1.00 97.62 187 ASP A C 1
ATOM 1509 O O . ASP A 1 187 ? 14.472 11.797 -21.327 1.00 97.62 187 ASP A O 1
ATOM 1513 N N . THR A 1 188 ? 12.998 11.500 -19.634 1.00 98.50 188 THR A N 1
ATOM 1514 C CA . THR A 1 188 ? 13.847 12.031 -18.563 1.00 98.50 188 THR A CA 1
ATOM 1515 C C . THR A 1 188 ? 14.601 10.960 -17.784 1.00 98.50 188 THR A C 1
ATOM 1517 O O . THR A 1 188 ? 15.644 11.269 -17.217 1.00 98.50 188 THR A O 1
ATOM 1520 N N . ILE A 1 189 ? 14.148 9.698 -17.793 1.00 98.69 189 ILE A N 1
ATOM 1521 C CA . ILE A 1 189 ? 14.815 8.595 -17.079 1.00 98.69 189 ILE A CA 1
ATOM 1522 C C . ILE A 1 189 ? 15.403 7.579 -18.060 1.00 98.69 189 ILE A C 1
ATOM 1524 O O . ILE A 1 189 ? 16.626 7.479 -18.180 1.00 98.69 189 ILE A O 1
ATOM 1528 N N . ASN A 1 190 ? 14.567 6.839 -18.801 1.00 98.31 190 ASN A N 1
ATOM 1529 C CA . ASN A 1 190 ? 15.040 5.732 -19.638 1.00 98.31 190 ASN A CA 1
ATOM 1530 C C . ASN A 1 190 ? 16.011 6.205 -20.723 1.00 98.31 190 ASN A C 1
ATOM 1532 O O . ASN A 1 190 ? 17.037 5.570 -20.946 1.00 98.31 190 ASN A O 1
ATOM 1536 N N . ASN A 1 191 ? 15.676 7.297 -21.413 1.00 97.44 191 ASN A N 1
ATOM 1537 C CA . ASN A 1 191 ? 16.541 7.937 -22.396 1.00 97.44 191 ASN A CA 1
ATOM 1538 C C . ASN A 1 191 ? 17.392 9.049 -21.758 1.00 97.44 191 ASN A C 1
ATOM 1540 O O . ASN A 1 191 ? 18.437 9.386 -22.306 1.00 97.44 191 ASN A O 1
ATOM 1544 N N . GLY A 1 192 ? 17.003 9.572 -20.589 1.00 98.19 192 GLY A N 1
ATOM 1545 C CA . GLY A 1 192 ? 17.754 10.590 -19.846 1.00 98.19 192 GLY A CA 1
ATOM 1546 C C . GLY A 1 192 ? 19.177 10.162 -19.486 1.00 98.19 192 GLY A C 1
ATOM 1547 O O . GLY A 1 192 ? 20.122 10.899 -19.759 1.00 98.19 192 GLY A O 1
ATOM 1548 N N . VAL A 1 193 ? 19.360 8.926 -19.004 1.00 98.50 193 VAL A N 1
ATOM 1549 C CA . VAL A 1 193 ? 20.705 8.378 -18.723 1.00 98.50 193 VAL A CA 1
ATOM 1550 C C . VAL A 1 193 ? 21.593 8.328 -19.973 1.00 98.50 193 VAL A C 1
ATOM 1552 O O . VAL A 1 193 ? 22.796 8.559 -19.895 1.00 98.50 193 VAL A O 1
ATOM 1555 N N . TYR A 1 194 ? 21.005 8.089 -21.150 1.00 97.69 194 TYR A N 1
ATOM 1556 C CA . TYR A 1 194 ? 21.722 8.097 -22.427 1.00 97.69 194 TYR A CA 1
ATOM 1557 C C . TYR A 1 194 ? 22.009 9.514 -22.924 1.00 97.69 194 TYR A C 1
ATOM 1559 O O . TYR A 1 194 ? 23.087 9.753 -23.463 1.00 97.69 194 TYR A O 1
ATOM 1567 N N . LYS A 1 195 ? 21.072 10.454 -22.729 1.00 97.75 195 LYS A N 1
ATOM 1568 C CA . LYS A 1 195 ? 21.286 11.879 -23.016 1.00 97.75 195 LYS A CA 1
ATOM 1569 C C . LYS A 1 195 ? 22.467 12.426 -22.214 1.00 97.75 195 LYS A C 1
ATOM 1571 O O . LYS A 1 195 ? 23.271 13.149 -22.786 1.00 97.75 195 LYS A O 1
ATOM 1576 N N . ALA A 1 196 ? 22.599 12.033 -20.945 1.00 98.00 196 ALA A N 1
ATOM 1577 C CA . ALA A 1 196 ? 23.750 12.380 -20.117 1.00 98.00 196 ALA A CA 1
ATOM 1578 C C . ALA A 1 196 ? 25.025 11.664 -20.596 1.00 98.00 196 ALA A C 1
ATOM 1580 O O . ALA A 1 196 ? 26.008 12.314 -20.938 1.00 98.00 196 ALA A O 1
ATOM 1581 N N . GLY A 1 197 ? 24.999 10.332 -20.697 1.00 97.00 197 GLY A N 1
ATOM 1582 C CA . GLY A 1 197 ? 26.190 9.539 -21.007 1.00 97.00 197 GLY A CA 1
ATOM 1583 C C . GLY A 1 197 ? 26.810 9.794 -22.383 1.00 97.00 197 GLY A C 1
ATOM 1584 O O . GLY A 1 197 ? 28.021 9.657 -22.535 1.00 97.00 197 GLY A O 1
ATOM 1585 N N . PHE A 1 198 ? 26.003 10.170 -23.380 1.00 96.44 198 PHE A N 1
ATOM 1586 C CA . PHE A 1 198 ? 26.462 10.474 -24.741 1.00 96.44 198 PHE A CA 1
ATOM 1587 C C . PHE A 1 198 ? 26.545 11.972 -25.054 1.00 96.44 198 PHE A C 1
ATOM 1589 O O . PHE A 1 198 ? 26.790 12.331 -26.209 1.00 96.44 198 PHE A O 1
ATOM 1596 N N . ALA A 1 199 ? 26.343 12.849 -24.069 1.00 95.19 199 ALA A N 1
ATOM 1597 C CA . ALA A 1 199 ? 26.549 14.276 -24.265 1.00 95.19 199 ALA A CA 1
ATOM 1598 C C . ALA A 1 199 ? 28.010 14.560 -24.646 1.00 95.19 199 ALA A C 1
ATOM 1600 O O . ALA A 1 199 ? 28.941 14.021 -24.048 1.00 95.19 199 ALA A O 1
ATOM 1601 N N . THR A 1 200 ? 28.219 15.434 -25.632 1.00 93.19 200 THR A N 1
ATOM 1602 C CA . THR A 1 200 ? 29.570 15.856 -26.054 1.00 93.19 200 THR A CA 1
ATOM 1603 C C . THR A 1 200 ? 29.925 17.272 -25.602 1.00 93.19 200 THR A C 1
ATOM 1605 O O . THR A 1 200 ? 30.991 17.776 -25.948 1.00 93.19 200 THR A O 1
ATOM 1608 N N . THR A 1 201 ? 29.044 17.925 -24.840 1.00 96.56 201 THR A N 1
ATOM 1609 C CA . THR A 1 201 ? 29.262 19.240 -24.220 1.00 96.56 201 THR A CA 1
ATOM 1610 C C . THR A 1 201 ? 28.862 19.193 -22.745 1.00 96.56 201 THR A C 1
ATOM 1612 O O . THR A 1 201 ? 27.968 18.437 -22.357 1.00 96.56 201 THR A O 1
ATOM 1615 N N . GLN A 1 202 ? 29.513 20.015 -21.915 1.00 97.94 202 GLN A N 1
ATOM 1616 C CA . GLN A 1 202 ? 29.207 20.096 -20.482 1.00 97.94 202 GLN A CA 1
ATOM 1617 C C . GLN A 1 202 ? 27.768 20.566 -20.233 1.00 97.94 202 GLN A C 1
ATOM 1619 O O . GLN A 1 202 ? 27.119 20.075 -19.320 1.00 97.94 202 GLN A O 1
ATOM 1624 N N . GLU A 1 203 ? 27.258 21.488 -21.050 1.00 97.25 203 GLU A N 1
ATOM 1625 C CA . GLU A 1 203 ? 25.905 22.028 -20.907 1.00 97.25 203 GLU A CA 1
ATOM 1626 C C . GLU A 1 203 ? 24.826 20.975 -21.194 1.00 97.25 203 GLU A C 1
ATOM 1628 O O . GLU A 1 203 ? 23.940 20.769 -20.364 1.00 97.25 203 GLU A O 1
ATOM 1633 N N . ALA A 1 204 ? 24.957 20.223 -22.296 1.00 95.69 204 ALA A N 1
ATOM 1634 C CA . ALA A 1 204 ? 24.031 19.138 -22.620 1.00 95.69 204 ALA A CA 1
ATOM 1635 C C . ALA A 1 204 ? 24.044 18.035 -21.548 1.00 95.69 204 ALA A C 1
ATOM 1637 O O . ALA A 1 204 ? 22.989 17.510 -21.184 1.00 95.69 204 ALA A O 1
ATOM 1638 N N . TYR A 1 205 ? 25.228 17.717 -21.010 1.00 98.31 205 TYR A N 1
ATOM 1639 C CA . TYR A 1 205 ? 25.374 16.789 -19.892 1.00 98.31 205 TYR A CA 1
ATOM 1640 C C . TYR A 1 205 ? 24.681 17.312 -18.627 1.00 98.31 205 TYR A C 1
ATOM 1642 O O . TYR A 1 205 ? 23.834 16.615 -18.067 1.00 98.31 205 TYR A O 1
ATOM 1650 N N . SER A 1 206 ? 25.006 18.539 -18.198 1.00 98.19 206 SER A N 1
ATOM 1651 C CA . SER A 1 206 ? 24.482 19.150 -16.973 1.00 98.19 206 SER A CA 1
ATOM 1652 C C . SER A 1 206 ? 22.956 19.242 -17.001 1.00 98.19 206 SER A C 1
ATOM 1654 O O . SER A 1 206 ? 22.309 18.923 -16.004 1.00 98.19 206 SER A O 1
ATOM 1656 N N . GLN A 1 207 ? 22.367 19.611 -18.143 1.00 97.81 207 GLN A N 1
ATOM 1657 C CA . GLN A 1 207 ? 20.915 19.632 -18.309 1.00 97.81 207 GLN A CA 1
ATOM 1658 C C . GLN A 1 207 ? 20.320 18.223 -18.178 1.00 97.81 207 GLN A C 1
ATOM 1660 O O . GLN A 1 207 ? 19.412 18.010 -17.377 1.00 97.81 207 GLN A O 1
ATOM 1665 N N . ALA A 1 208 ? 20.848 17.248 -18.925 1.00 98.06 208 ALA A N 1
ATOM 1666 C CA . ALA A 1 208 ? 20.313 15.890 -18.936 1.00 98.06 208 ALA A CA 1
ATOM 1667 C C . ALA A 1 208 ? 20.394 15.213 -17.560 1.00 98.06 208 ALA A C 1
ATOM 1669 O O . ALA A 1 208 ? 19.419 14.603 -17.117 1.00 98.06 208 ALA A O 1
ATOM 1670 N N . VAL A 1 209 ? 21.533 15.334 -16.870 1.00 98.38 209 VAL A N 1
ATOM 1671 C CA . VAL A 1 209 ? 21.724 14.717 -15.552 1.00 98.38 209 VAL A CA 1
ATOM 1672 C C . VAL A 1 209 ? 20.878 15.404 -14.476 1.00 98.38 209 VAL A C 1
ATOM 1674 O O . VAL A 1 209 ? 20.335 14.724 -13.609 1.00 98.38 209 VAL A O 1
ATOM 1677 N N . THR A 1 210 ? 20.679 16.725 -14.558 1.00 98.44 210 THR A N 1
ATOM 1678 C CA . THR A 1 210 ? 19.804 17.453 -13.622 1.00 98.44 210 THR A CA 1
ATOM 1679 C C . THR A 1 210 ? 18.355 16.989 -13.763 1.00 98.44 210 THR A C 1
ATOM 1681 O O . THR A 1 210 ? 17.762 16.542 -12.782 1.00 98.44 210 THR A O 1
ATOM 1684 N N . THR A 1 211 ? 17.819 16.982 -14.989 1.00 98.56 211 THR A N 1
ATOM 1685 C CA . THR A 1 211 ? 16.443 16.538 -15.268 1.00 98.56 211 THR A CA 1
ATOM 1686 C C . THR A 1 211 ? 16.209 15.067 -14.901 1.00 98.56 211 THR A C 1
ATOM 1688 O O . THR A 1 211 ? 15.126 14.700 -14.433 1.00 98.56 211 THR A O 1
ATOM 1691 N N . LEU A 1 212 ? 17.225 14.213 -15.068 1.00 98.75 212 LEU A N 1
ATOM 1692 C CA . LEU A 1 212 ? 17.186 12.819 -14.624 1.00 98.75 212 LEU A CA 1
ATOM 1693 C C . LEU A 1 212 ? 16.960 12.718 -13.112 1.00 98.75 212 LEU A C 1
ATOM 1695 O O . LEU A 1 212 ? 16.056 12.005 -12.679 1.00 98.75 212 LEU A O 1
ATOM 1699 N N . PHE A 1 213 ? 17.754 13.430 -12.310 1.00 98.69 213 PHE A N 1
ATOM 1700 C CA . PHE A 1 213 ? 17.640 13.358 -10.853 1.00 98.69 213 PHE A CA 1
ATOM 1701 C C . PHE A 1 213 ? 16.363 14.009 -10.321 1.00 98.69 213 PHE A C 1
ATOM 1703 O O . PHE A 1 213 ? 15.758 13.452 -9.414 1.00 98.69 213 PHE A O 1
ATOM 1710 N N . GLU A 1 214 ? 15.886 15.098 -10.927 1.00 98.50 214 GLU A N 1
ATOM 1711 C CA . GLU A 1 214 ? 14.557 15.656 -10.621 1.00 98.50 214 GLU A CA 1
ATOM 1712 C C . GLU A 1 214 ? 13.442 14.624 -10.852 1.00 98.50 214 GLU A C 1
ATOM 1714 O O . GLU A 1 214 ? 12.490 14.517 -10.077 1.00 98.50 214 GLU A O 1
ATOM 1719 N N . SER A 1 215 ? 13.575 13.820 -11.908 1.00 98.69 215 SER A N 1
ATOM 1720 C CA . SER A 1 215 ? 12.605 12.774 -12.230 1.00 98.69 215 SER A CA 1
ATOM 1721 C C . SER A 1 215 ? 12.712 11.569 -11.294 1.00 98.69 215 SER A C 1
ATOM 1723 O O . SER A 1 215 ? 11.685 11.002 -10.933 1.00 98.69 215 SER A O 1
ATOM 1725 N N . LEU A 1 216 ? 13.918 11.192 -10.857 1.00 98.75 216 LEU A N 1
ATOM 1726 C CA . LEU A 1 216 ? 14.099 10.172 -9.817 1.00 98.75 216 LEU A CA 1
ATOM 1727 C C . LEU A 1 216 ? 13.528 10.643 -8.472 1.00 98.75 216 LEU A C 1
ATOM 1729 O O . LEU A 1 216 ? 12.811 9.886 -7.828 1.00 98.75 216 LEU A O 1
ATOM 1733 N N . ASP A 1 217 ? 13.737 11.904 -8.090 1.00 97.00 217 ASP A N 1
ATOM 1734 C CA . ASP A 1 217 ? 13.138 12.484 -6.880 1.00 97.00 217 ASP A CA 1
ATOM 1735 C C . ASP A 1 217 ? 11.595 12.487 -6.969 1.00 97.00 217 ASP A C 1
ATOM 1737 O O . ASP A 1 217 ? 10.902 12.192 -5.990 1.00 97.00 217 ASP A O 1
ATOM 1741 N N . ARG A 1 218 ? 11.033 12.730 -8.164 1.00 97.38 218 ARG A N 1
ATOM 1742 C CA . ARG A 1 218 ? 9.590 12.585 -8.424 1.00 97.38 218 ARG A CA 1
ATOM 1743 C C . ARG A 1 218 ? 9.111 11.142 -8.248 1.00 97.38 218 ARG A C 1
ATOM 1745 O O . ARG A 1 218 ? 8.079 10.935 -7.614 1.00 97.38 218 ARG A O 1
ATOM 1752 N N . VAL A 1 219 ? 9.820 10.159 -8.807 1.00 97.94 219 VAL A N 1
ATOM 1753 C CA . VAL A 1 219 ? 9.481 8.731 -8.653 1.00 97.94 219 VAL A CA 1
ATOM 1754 C C . VAL A 1 219 ? 9.519 8.326 -7.180 1.00 97.94 219 VAL A C 1
ATOM 1756 O O . VAL A 1 219 ? 8.594 7.668 -6.713 1.00 97.94 219 VAL A O 1
ATOM 1759 N N . GLU A 1 220 ? 10.551 8.735 -6.442 1.00 93.31 220 GLU A N 1
ATOM 1760 C CA . GLU A 1 220 ? 10.705 8.414 -5.019 1.00 93.31 220 GLU A CA 1
ATOM 1761 C C . GLU A 1 220 ? 9.479 8.851 -4.217 1.00 93.31 220 GLU A C 1
ATOM 1763 O O . GLU A 1 220 ? 8.913 8.056 -3.469 1.00 93.31 220 GLU A O 1
ATOM 1768 N N . LYS A 1 221 ? 9.008 10.079 -4.452 1.00 72.69 221 LYS A N 1
ATOM 1769 C CA . LYS A 1 221 ? 7.808 10.621 -3.808 1.00 72.69 221 LYS A CA 1
ATOM 1770 C C . LYS A 1 221 ? 6.522 9.884 -4.200 1.00 72.69 221 LYS A C 1
ATOM 1772 O O . LYS A 1 221 ? 5.616 9.738 -3.384 1.00 72.69 221 LYS A O 1
ATOM 1777 N N . ILE A 1 222 ? 6.411 9.415 -5.444 1.00 80.94 222 ILE A N 1
ATOM 1778 C CA . ILE A 1 222 ? 5.264 8.596 -5.873 1.00 80.94 222 ILE A CA 1
ATOM 1779 C C . ILE A 1 222 ? 5.263 7.262 -5.110 1.00 80.94 222 ILE A C 1
ATOM 1781 O O . ILE A 1 222 ? 4.236 6.848 -4.572 1.00 80.94 222 ILE A O 1
ATOM 1785 N N . LEU A 1 223 ? 6.420 6.605 -5.026 1.00 83.88 223 LEU A N 1
ATOM 1786 C CA . LEU A 1 223 ? 6.564 5.273 -4.431 1.00 83.88 223 LEU A CA 1
ATOM 1787 C C . LEU A 1 223 ? 6.574 5.267 -2.896 1.00 83.88 223 LEU A C 1
ATOM 1789 O O . LEU A 1 223 ? 6.476 4.193 -2.302 1.00 83.88 223 LEU A O 1
ATOM 1793 N N . GLU A 1 224 ? 6.682 6.436 -2.267 1.00 77.19 224 GLU A N 1
ATOM 1794 C CA . GLU A 1 224 ? 6.483 6.643 -0.826 1.00 77.19 224 GLU A CA 1
ATOM 1795 C C . GLU A 1 224 ? 5.045 6.337 -0.387 1.00 77.19 224 GLU A C 1
ATOM 1797 O O . GLU A 1 224 ? 4.810 5.867 0.724 1.00 77.19 224 GLU A O 1
ATOM 1802 N N . THR A 1 225 ? 4.068 6.593 -1.261 1.00 59.12 225 THR A N 1
ATOM 1803 C CA . THR A 1 225 ? 2.636 6.469 -0.937 1.00 59.12 225 THR A CA 1
ATOM 1804 C C . THR A 1 225 ? 1.941 5.346 -1.696 1.00 59.12 225 THR A C 1
ATOM 1806 O O . THR A 1 225 ? 0.984 4.763 -1.184 1.00 59.12 225 THR A O 1
ATOM 1809 N N . ASN A 1 226 ? 2.437 5.010 -2.886 1.00 67.25 226 ASN A N 1
ATOM 1810 C CA . ASN A 1 226 ? 1.885 3.964 -3.736 1.00 67.25 226 ASN A CA 1
ATOM 1811 C C . ASN A 1 226 ? 2.821 2.762 -3.797 1.00 67.25 226 ASN A C 1
ATOM 1813 O O . ASN A 1 226 ? 4.038 2.927 -3.755 1.00 67.25 226 ASN A O 1
ATOM 1817 N N . ARG A 1 227 ? 2.269 1.556 -3.977 1.00 77.94 227 ARG A N 1
ATOM 1818 C CA . ARG A 1 227 ? 3.057 0.334 -4.205 1.00 77.94 227 ARG A CA 1
ATOM 1819 C C . ARG A 1 227 ? 3.735 0.324 -5.586 1.00 77.94 227 ARG A C 1
ATOM 1821 O O . ARG A 1 227 ? 4.879 -0.111 -5.695 1.00 77.94 227 ARG A O 1
ATOM 1828 N N . TYR A 1 228 ? 3.083 0.889 -6.594 1.00 92.06 228 TYR A N 1
ATOM 1829 C CA . TYR A 1 228 ? 3.549 1.055 -7.974 1.00 92.06 228 TYR A CA 1
ATOM 1830 C C . TYR A 1 228 ? 3.295 2.495 -8.449 1.00 92.06 228 TYR A C 1
ATOM 1832 O O . TYR A 1 228 ? 2.651 3.281 -7.755 1.00 92.06 228 TYR A O 1
ATOM 1840 N N . LEU A 1 229 ? 3.783 2.871 -9.630 1.00 88.81 229 LEU A N 1
ATOM 1841 C CA . LEU A 1 229 ? 3.727 4.249 -10.135 1.00 88.81 229 LEU A CA 1
ATOM 1842 C C . LEU A 1 229 ? 2.305 4.819 -10.220 1.00 88.81 229 LEU A C 1
ATOM 1844 O O . LEU A 1 229 ? 2.113 6.015 -10.008 1.00 88.81 229 LEU A O 1
ATOM 1848 N N . LEU A 1 230 ? 1.319 3.964 -10.502 1.00 83.62 230 LEU A N 1
ATOM 1849 C CA . LEU A 1 230 ? -0.089 4.335 -10.674 1.00 83.62 230 LEU A CA 1
ATOM 1850 C C . LEU A 1 230 ? -1.010 3.711 -9.611 1.00 83.62 230 LEU A C 1
ATOM 1852 O O . LEU A 1 230 ? -2.197 3.510 -9.850 1.00 83.62 230 LEU A O 1
ATOM 1856 N N . GLY A 1 231 ? -0.478 3.396 -8.424 1.00 74.94 231 GLY A N 1
ATOM 1857 C CA . GLY A 1 231 ? -1.265 2.894 -7.292 1.00 74.94 231 GLY A CA 1
ATOM 1858 C C . GLY A 1 231 ? -0.838 1.499 -6.839 1.00 74.94 231 GLY A C 1
ATOM 1859 O O . GLY A 1 231 ? 0.328 1.282 -6.527 1.00 74.94 231 GLY A O 1
ATOM 1860 N N . ASN A 1 232 ? -1.781 0.556 -6.744 1.00 74.69 232 ASN A N 1
ATOM 1861 C CA . ASN A 1 232 ? -1.536 -0.795 -6.205 1.00 74.69 232 ASN A CA 1
ATOM 1862 C C . ASN A 1 232 ? -1.493 -1.906 -7.263 1.00 74.69 232 ASN A C 1
ATOM 1864 O O . ASN A 1 232 ? -1.240 -3.059 -6.915 1.00 74.69 232 ASN A O 1
ATOM 1868 N N . GLN A 1 233 ? -1.721 -1.572 -8.533 1.00 79.31 233 GLN A N 1
ATOM 1869 C CA . GLN A 1 233 ? -1.630 -2.498 -9.659 1.00 79.31 233 GLN A 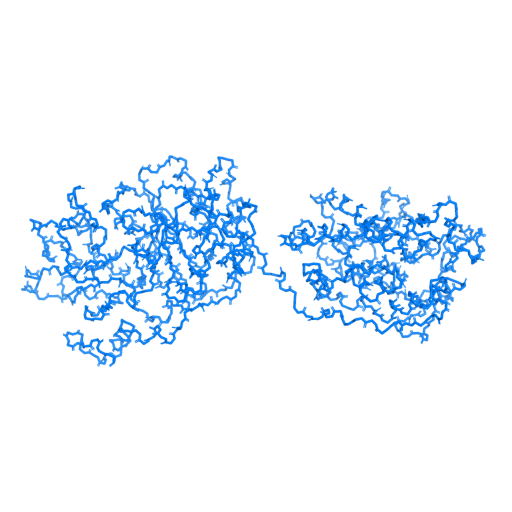CA 1
ATOM 1870 C C . GLN A 1 233 ? -0.322 -2.274 -10.421 1.00 79.31 233 GLN A C 1
ATOM 1872 O O . GLN A 1 233 ? 0.034 -1.135 -10.714 1.00 79.31 233 GLN A O 1
ATOM 1877 N N . LEU A 1 234 ? 0.384 -3.362 -10.730 1.00 93.94 234 LEU A N 1
ATOM 1878 C CA . LEU A 1 234 ? 1.585 -3.335 -11.562 1.00 93.94 234 LEU A CA 1
ATOM 1879 C C . LEU A 1 234 ? 1.196 -3.077 -13.024 1.00 93.94 234 LEU A C 1
ATOM 1881 O O . LEU A 1 234 ? 0.315 -3.755 -13.552 1.00 93.94 234 LEU A O 1
ATOM 1885 N N . THR A 1 235 ? 1.875 -2.145 -13.689 1.00 97.31 235 THR A N 1
ATOM 1886 C CA . THR A 1 235 ? 1.606 -1.747 -15.081 1.00 97.31 235 THR A CA 1
ATOM 1887 C C . THR A 1 235 ? 2.865 -1.799 -15.949 1.00 97.31 235 THR A C 1
ATOM 1889 O O . THR A 1 235 ? 3.989 -1.948 -15.463 1.00 97.31 235 THR A O 1
ATOM 1892 N N . GLU A 1 236 ? 2.713 -1.621 -17.264 1.00 98.44 236 GLU A N 1
ATOM 1893 C CA . GLU A 1 236 ? 3.853 -1.512 -18.176 1.00 98.44 236 GLU A CA 1
ATOM 1894 C C . GLU A 1 236 ? 4.771 -0.327 -17.834 1.00 98.44 236 GLU A C 1
ATOM 1896 O O . GLU A 1 236 ? 5.966 -0.396 -18.123 1.00 98.44 236 GLU A O 1
ATOM 1901 N N . ALA A 1 237 ? 4.259 0.730 -17.190 1.00 98.62 237 ALA A N 1
ATOM 1902 C CA . ALA A 1 237 ? 5.071 1.869 -16.767 1.00 98.62 237 ALA A CA 1
ATOM 1903 C C . ALA A 1 237 ? 6.106 1.463 -15.710 1.00 98.62 237 ALA A C 1
ATOM 1905 O O . ALA A 1 237 ? 7.282 1.829 -15.810 1.00 98.62 237 ALA A O 1
ATOM 1906 N N . ASP A 1 238 ? 5.694 0.632 -14.753 1.00 98.75 238 ASP A N 1
ATOM 1907 C CA . ASP A 1 238 ? 6.560 0.109 -13.697 1.00 98.75 238 ASP A CA 1
ATOM 1908 C C . ASP A 1 238 ? 7.678 -0.755 -14.278 1.00 98.75 238 ASP A C 1
ATOM 1910 O O . ASP A 1 238 ? 8.858 -0.577 -13.969 1.00 98.75 238 ASP A O 1
ATOM 1914 N N . LEU A 1 239 ? 7.313 -1.647 -15.199 1.00 98.69 239 LEU A N 1
ATOM 1915 C CA . LEU A 1 239 ? 8.242 -2.560 -15.861 1.00 98.69 239 LEU A CA 1
ATOM 1916 C C . LEU A 1 239 ? 9.216 -1.803 -16.780 1.00 98.69 239 LEU A C 1
ATOM 1918 O O . LEU A 1 239 ? 10.410 -2.117 -16.840 1.00 98.69 239 LEU A O 1
ATOM 1922 N N . ARG A 1 240 ? 8.748 -0.750 -17.463 1.00 98.75 240 ARG A N 1
ATOM 1923 C CA . ARG A 1 240 ? 9.597 0.139 -18.273 1.00 98.75 240 ARG A CA 1
ATOM 1924 C C . ARG A 1 240 ? 10.598 0.903 -17.412 1.00 98.75 240 ARG A C 1
ATOM 1926 O O . ARG A 1 240 ? 11.751 1.028 -17.832 1.00 98.75 240 ARG A O 1
ATOM 1933 N N . LEU A 1 241 ? 10.196 1.371 -16.231 1.00 98.88 241 LEU A N 1
ATOM 1934 C CA . LEU A 1 241 ? 11.084 2.017 -15.265 1.00 98.88 241 LEU A CA 1
ATOM 1935 C C . LEU A 1 241 ? 12.106 1.028 -14.683 1.00 98.88 241 LEU A C 1
ATOM 1937 O O . LEU A 1 241 ? 13.309 1.301 -14.724 1.00 98.88 241 LEU A O 1
ATOM 1941 N N . PHE A 1 242 ? 11.651 -0.141 -14.220 1.00 98.88 242 PHE A N 1
ATOM 1942 C CA . PHE A 1 242 ? 12.479 -1.190 -13.614 1.00 98.88 242 PHE A CA 1
ATOM 1943 C C . PHE A 1 242 ? 13.708 -1.535 -14.460 1.00 98.88 242 PHE A C 1
ATOM 1945 O O . PHE A 1 242 ? 14.828 -1.591 -13.950 1.00 98.88 242 PHE A O 1
ATOM 1952 N N . THR A 1 243 ? 13.527 -1.688 -15.777 1.00 98.69 243 THR A N 1
ATOM 1953 C CA . THR A 1 243 ? 14.640 -2.022 -16.682 1.00 98.69 243 THR A CA 1
ATOM 1954 C C . THR A 1 243 ? 15.764 -0.979 -16.704 1.00 98.69 243 THR A C 1
ATOM 1956 O O . THR A 1 243 ? 16.908 -1.337 -16.992 1.00 98.69 243 THR A O 1
ATOM 1959 N N . THR A 1 244 ? 15.482 0.287 -16.388 1.00 98.81 244 THR A N 1
ATOM 1960 C CA . THR A 1 244 ? 16.513 1.319 -16.205 1.00 98.81 244 THR A CA 1
ATOM 1961 C C . THR A 1 244 ? 17.099 1.272 -14.797 1.00 98.81 244 THR A C 1
ATOM 1963 O O . THR A 1 244 ? 18.321 1.312 -14.668 1.00 98.81 244 THR A O 1
ATOM 1966 N N . LEU A 1 245 ? 16.266 1.128 -13.762 1.00 98.81 245 LEU A N 1
ATOM 1967 C CA . LEU A 1 245 ? 16.712 1.103 -12.363 1.00 98.81 245 LEU A CA 1
ATOM 1968 C C . LEU A 1 245 ? 17.727 -0.014 -12.094 1.00 98.81 245 LEU A C 1
ATOM 1970 O O . LEU A 1 245 ? 18.801 0.253 -11.561 1.00 98.81 245 LEU A O 1
ATOM 1974 N N . VAL A 1 246 ? 17.457 -1.236 -12.570 1.00 98.44 246 VAL A N 1
ATOM 1975 C CA . VAL A 1 246 ? 18.337 -2.405 -12.356 1.00 98.44 246 VAL A CA 1
ATOM 1976 C C . VAL A 1 246 ? 19.720 -2.264 -13.016 1.00 98.44 246 VAL A C 1
ATOM 1978 O O . VAL A 1 246 ? 20.649 -3.006 -12.711 1.00 98.44 246 VAL A O 1
ATOM 1981 N N . ARG A 1 247 ? 19.883 -1.298 -13.929 1.00 98.75 247 ARG A N 1
ATOM 1982 C CA . ARG A 1 247 ? 21.156 -0.976 -14.599 1.00 98.75 247 ARG A CA 1
ATOM 1983 C C . ARG A 1 247 ? 21.834 0.266 -14.025 1.00 98.75 247 ARG A C 1
ATOM 1985 O O . ARG A 1 247 ? 22.993 0.523 -14.349 1.00 98.75 247 ARG A O 1
ATOM 1992 N N . PHE A 1 248 ? 21.131 1.038 -13.203 1.00 98.75 248 PHE A N 1
ATOM 1993 C CA . PHE A 1 248 ? 21.559 2.368 -12.795 1.00 98.75 248 PHE A CA 1
ATOM 1994 C C . PHE A 1 248 ? 22.848 2.326 -11.980 1.00 98.75 248 PHE A C 1
ATOM 1996 O O . PHE A 1 248 ? 23.868 2.860 -12.414 1.00 98.75 248 PHE A O 1
ATOM 2003 N N . ASP A 1 249 ? 22.842 1.590 -10.873 1.00 98.19 249 ASP A N 1
ATOM 2004 C CA . ASP A 1 249 ? 24.004 1.489 -9.988 1.00 98.19 249 ASP A CA 1
ATOM 2005 C C . ASP A 1 249 ? 25.119 0.614 -10.587 1.00 98.19 249 ASP A C 1
ATOM 2007 O O . ASP A 1 249 ? 26.303 0.867 -10.368 1.00 98.19 249 ASP A O 1
ATOM 2011 N N . ALA A 1 250 ? 24.759 -0.376 -11.411 1.00 97.75 250 ALA A N 1
ATOM 2012 C CA . ALA A 1 250 ? 25.710 -1.282 -12.059 1.00 97.75 250 ALA A CA 1
ATOM 2013 C C . ALA A 1 250 ? 26.496 -0.643 -13.219 1.00 97.75 250 ALA A C 1
ATOM 2015 O O . ALA A 1 250 ? 27.576 -1.135 -13.574 1.00 97.75 250 ALA A O 1
ATOM 2016 N N . VAL A 1 251 ? 25.929 0.399 -13.846 1.00 98.69 251 VAL A N 1
ATOM 2017 C CA . VAL A 1 251 ? 26.452 1.026 -15.067 1.00 98.69 251 VAL A CA 1
ATOM 2018 C C . VAL A 1 251 ? 26.322 2.547 -15.036 1.00 98.69 251 VAL A C 1
ATOM 2020 O O . VAL A 1 251 ? 27.335 3.236 -15.143 1.00 98.69 251 VAL A O 1
ATOM 2023 N N . TYR A 1 252 ? 25.103 3.089 -14.967 1.00 98.75 252 TYR A N 1
ATOM 2024 C CA . TYR A 1 252 ? 24.839 4.494 -15.310 1.00 98.75 252 TYR A CA 1
ATOM 2025 C C . TYR A 1 252 ? 25.494 5.498 -14.359 1.00 98.75 252 TYR A C 1
ATOM 2027 O O . TYR A 1 252 ? 25.955 6.534 -14.836 1.00 98.75 252 TYR A O 1
ATOM 2035 N N . ILE A 1 253 ? 25.635 5.156 -13.074 1.00 98.12 253 ILE A N 1
ATOM 2036 C CA . ILE A 1 253 ? 26.383 5.959 -12.093 1.00 98.12 253 ILE A CA 1
ATOM 2037 C C . ILE A 1 253 ? 27.782 6.285 -12.625 1.00 98.12 253 ILE A C 1
ATOM 2039 O O . ILE A 1 253 ? 28.131 7.444 -12.804 1.00 98.12 253 ILE A O 1
ATOM 2043 N N . THR A 1 254 ? 28.588 5.270 -12.935 1.00 97.94 254 THR A N 1
ATOM 2044 C CA . THR A 1 254 ? 29.997 5.480 -13.300 1.00 97.94 254 THR A CA 1
ATOM 2045 C C . THR A 1 254 ? 30.185 5.698 -14.798 1.00 97.94 254 THR A C 1
ATOM 2047 O O . THR A 1 254 ? 30.886 6.618 -15.217 1.00 97.94 254 THR A O 1
ATOM 2050 N N . HIS A 1 255 ? 29.590 4.837 -15.627 1.00 98.44 255 HIS A N 1
ATOM 2051 C CA . HIS A 1 255 ? 29.830 4.826 -17.072 1.00 98.44 255 HIS A CA 1
ATOM 2052 C C . HIS A 1 255 ? 29.205 6.043 -17.757 1.00 98.44 255 HIS A C 1
ATOM 2054 O O . HIS A 1 255 ? 29.850 6.680 -18.585 1.00 98.44 255 HIS A O 1
ATOM 2060 N N . PHE A 1 256 ? 27.981 6.410 -17.367 1.00 98.62 256 PHE A N 1
ATOM 2061 C CA . PHE A 1 256 ? 27.278 7.590 -17.888 1.00 98.62 256 PHE A CA 1
ATOM 2062 C C . PHE A 1 256 ? 27.369 8.818 -16.978 1.00 98.62 256 PHE A C 1
ATOM 2064 O O . PHE A 1 256 ? 26.820 9.860 -17.327 1.00 98.62 256 PHE A O 1
ATOM 2071 N N . LYS A 1 257 ? 28.106 8.715 -15.862 1.00 98.62 257 LYS A N 1
ATOM 2072 C CA . LYS A 1 257 ? 28.317 9.797 -14.887 1.00 98.62 257 LYS A CA 1
ATOM 2073 C C . LYS A 1 257 ? 27.012 10.300 -14.260 1.00 98.62 257 LYS A C 1
ATOM 2075 O O . LYS A 1 257 ? 26.916 11.433 -13.826 1.00 98.62 257 LYS A O 1
ATOM 2080 N N . CYS A 1 258 ? 25.970 9.478 -14.193 1.00 98.56 258 CYS A N 1
ATOM 2081 C CA . CYS A 1 258 ? 24.735 9.857 -13.509 1.00 98.56 258 CYS A CA 1
ATOM 2082 C C . CYS A 1 258 ? 24.906 9.698 -11.991 1.00 98.56 258 CYS A C 1
ATOM 2084 O O . CYS A 1 258 ? 24.242 8.853 -11.413 1.00 98.56 258 CYS A O 1
ATOM 2086 N N . ASP A 1 259 ? 25.814 10.446 -11.360 1.00 97.75 259 ASP A N 1
ATOM 2087 C CA . ASP A 1 259 ? 26.458 10.095 -10.082 1.00 97.75 259 ASP A CA 1
ATOM 2088 C C . ASP A 1 259 ? 26.053 10.937 -8.858 1.00 97.75 259 ASP A C 1
ATOM 2090 O O . ASP A 1 259 ? 26.618 10.753 -7.782 1.00 97.75 259 ASP A O 1
ATOM 2094 N N . LYS A 1 260 ? 25.035 11.804 -8.968 1.00 97.50 260 LYS A N 1
ATOM 2095 C CA . LYS A 1 260 ? 24.531 12.605 -7.831 1.00 97.50 260 LYS A CA 1
ATOM 2096 C C . LYS A 1 260 ? 24.077 11.734 -6.650 1.00 97.50 260 LYS A C 1
ATOM 2098 O O . LYS A 1 260 ? 24.263 12.131 -5.503 1.00 97.50 260 LYS A O 1
ATOM 2103 N N . LYS A 1 261 ? 23.421 10.598 -6.923 1.00 94.12 261 LYS A N 1
ATOM 2104 C CA . LYS A 1 261 ? 22.849 9.687 -5.919 1.00 94.12 261 LYS A CA 1
ATOM 2105 C C . LYS A 1 261 ? 22.598 8.297 -6.520 1.00 94.12 261 LYS A C 1
ATOM 2107 O O . LYS A 1 261 ? 22.110 8.205 -7.645 1.00 94.12 261 LYS A O 1
ATOM 2112 N N . ARG A 1 262 ? 22.905 7.219 -5.793 1.00 95.38 262 ARG A N 1
ATOM 2113 C CA . ARG A 1 262 ? 22.611 5.833 -6.214 1.00 95.38 262 ARG A CA 1
ATOM 2114 C C . ARG A 1 262 ? 21.161 5.451 -5.947 1.00 95.38 262 ARG A C 1
ATOM 2116 O O . ARG A 1 262 ? 20.530 6.006 -5.049 1.00 95.38 262 ARG A O 1
ATOM 2123 N N . ILE A 1 263 ? 20.654 4.443 -6.655 1.00 97.56 263 ILE A N 1
ATOM 2124 C CA . ILE A 1 263 ? 19.318 3.885 -6.410 1.00 97.56 263 ILE A CA 1
ATOM 2125 C C . ILE A 1 263 ? 19.202 3.343 -4.989 1.00 97.56 263 ILE A C 1
ATOM 2127 O O . ILE A 1 263 ? 18.187 3.595 -4.353 1.00 97.56 263 ILE A O 1
ATOM 2131 N N . ILE A 1 264 ? 20.238 2.692 -4.449 1.00 89.31 264 ILE A N 1
ATOM 2132 C CA . ILE A 1 264 ? 20.231 2.212 -3.052 1.00 89.31 264 ILE A CA 1
ATOM 2133 C C . ILE A 1 264 ? 20.003 3.322 -2.006 1.00 89.31 264 ILE A C 1
ATOM 2135 O O . ILE A 1 264 ? 19.577 3.048 -0.889 1.00 89.31 264 ILE A O 1
ATOM 2139 N N . GLU A 1 265 ? 20.252 4.586 -2.357 1.00 87.38 265 GLU A N 1
ATOM 2140 C CA . GLU A 1 265 ? 20.054 5.742 -1.473 1.00 87.38 265 GLU A CA 1
ATOM 2141 C C . GLU A 1 265 ? 18.628 6.328 -1.581 1.00 87.38 265 GLU A C 1
ATOM 2143 O O . GLU A 1 265 ? 18.274 7.268 -0.863 1.00 87.38 265 GLU A O 1
ATOM 2148 N N . TYR A 1 266 ? 17.800 5.799 -2.485 1.00 89.69 266 TYR A N 1
ATOM 2149 C CA . TYR A 1 266 ? 16.375 6.090 -2.628 1.00 89.69 266 TYR A CA 1
ATOM 2150 C C . TYR A 1 266 ? 15.558 4.947 -2.003 1.00 89.69 266 TYR A C 1
ATOM 2152 O O . TYR A 1 266 ? 15.382 3.916 -2.655 1.00 89.69 266 TYR A O 1
ATOM 2160 N N . PRO A 1 267 ? 15.091 5.059 -0.744 1.00 80.56 267 PRO A N 1
ATOM 2161 C CA . PRO A 1 267 ? 14.510 3.923 -0.030 1.00 80.56 267 PRO A CA 1
ATOM 2162 C C . PRO A 1 267 ? 13.283 3.330 -0.733 1.00 80.56 267 PRO A C 1
ATOM 2164 O O . PRO A 1 267 ? 13.169 2.103 -0.808 1.00 80.56 267 PRO A O 1
ATOM 2167 N N . ASN A 1 268 ? 12.399 4.158 -1.302 1.00 85.81 268 ASN A N 1
ATOM 2168 C CA . ASN A 1 268 ? 11.198 3.663 -1.973 1.00 85.81 268 ASN A CA 1
ATOM 2169 C C . ASN A 1 268 ? 11.506 3.085 -3.358 1.00 85.81 268 ASN A C 1
ATOM 2171 O O . ASN A 1 268 ? 11.032 1.991 -3.670 1.00 85.81 268 ASN A O 1
ATOM 2175 N N . ILE A 1 269 ? 12.338 3.755 -4.165 1.00 98.31 269 ILE A N 1
ATOM 2176 C CA . ILE A 1 269 ? 12.774 3.237 -5.475 1.00 98.31 269 ILE A CA 1
ATOM 2177 C C . ILE A 1 269 ? 13.577 1.944 -5.320 1.00 98.31 269 ILE A C 1
ATOM 2179 O O . ILE A 1 269 ? 13.349 0.992 -6.068 1.00 98.31 269 ILE A O 1
ATOM 2183 N N . HIS A 1 270 ? 14.506 1.878 -4.363 1.00 95.38 270 HIS A N 1
ATOM 2184 C CA . HIS A 1 270 ? 15.305 0.677 -4.109 1.00 95.38 270 HIS A CA 1
ATOM 2185 C C . HIS A 1 270 ? 14.399 -0.486 -3.718 1.00 95.38 270 HIS A C 1
ATOM 2187 O O . HIS A 1 270 ? 14.547 -1.579 -4.262 1.00 95.38 270 HIS A O 1
ATOM 2193 N N . ALA A 1 271 ? 13.426 -0.253 -2.833 1.00 88.75 271 ALA A N 1
ATOM 2194 C CA . ALA A 1 271 ? 12.455 -1.269 -2.452 1.00 88.75 271 ALA A CA 1
ATOM 2195 C C . ALA A 1 271 ? 11.559 -1.692 -3.632 1.00 88.75 271 ALA A C 1
ATOM 2197 O O . ALA A 1 271 ? 11.326 -2.882 -3.813 1.00 88.75 271 ALA A O 1
ATOM 2198 N N . PHE A 1 272 ? 11.108 -0.754 -4.470 1.00 97.81 272 PHE A N 1
ATOM 2199 C CA . PHE A 1 272 ? 10.313 -1.032 -5.675 1.00 97.81 272 PHE A CA 1
ATOM 2200 C C . PHE A 1 272 ? 11.092 -1.866 -6.696 1.00 97.81 272 PHE A C 1
ATOM 2202 O O . PHE A 1 272 ? 10.572 -2.828 -7.258 1.00 97.81 272 PHE A O 1
ATOM 2209 N N . MET A 1 273 ? 12.367 -1.537 -6.906 1.00 98.25 273 MET A N 1
ATOM 2210 C CA . MET A 1 273 ? 13.245 -2.291 -7.794 1.00 98.25 273 MET A CA 1
ATOM 2211 C C . MET A 1 273 ? 13.429 -3.730 -7.297 1.00 98.25 273 MET A C 1
ATOM 2213 O O . MET A 1 273 ? 13.353 -4.657 -8.101 1.00 98.25 273 MET A O 1
ATOM 2217 N N . ARG A 1 274 ? 13.640 -3.927 -5.988 1.00 96.31 274 ARG A N 1
ATOM 2218 C CA . ARG A 1 274 ? 13.749 -5.267 -5.385 1.00 96.31 274 ARG A CA 1
ATOM 2219 C C . ARG A 1 274 ? 12.445 -6.051 -5.476 1.00 96.31 274 ARG A C 1
ATOM 2221 O O . ARG A 1 274 ? 12.488 -7.227 -5.808 1.00 96.31 274 ARG A O 1
ATOM 2228 N N . GLU A 1 275 ? 11.305 -5.402 -5.246 1.00 95.88 275 GLU A N 1
ATOM 2229 C CA . GLU A 1 275 ? 9.986 -6.025 -5.391 1.00 95.88 275 GLU A CA 1
ATOM 2230 C C . GLU A 1 275 ? 9.792 -6.623 -6.786 1.00 95.88 275 GLU A C 1
ATOM 2232 O O . GLU A 1 275 ? 9.487 -7.806 -6.904 1.00 95.88 275 GLU A O 1
ATOM 2237 N N . ILE A 1 276 ? 10.027 -5.840 -7.845 1.00 98.19 276 ILE A N 1
ATOM 2238 C CA . ILE A 1 276 ? 9.874 -6.337 -9.219 1.00 98.19 276 ILE A CA 1
ATOM 2239 C C . ILE A 1 276 ? 10.913 -7.422 -9.528 1.00 98.19 276 ILE A C 1
ATOM 2241 O O . ILE A 1 276 ? 10.572 -8.428 -10.143 1.00 98.19 276 ILE A O 1
ATOM 2245 N N . TYR A 1 277 ? 12.162 -7.260 -9.079 1.00 98.50 277 TYR A N 1
ATOM 2246 C CA . TYR A 1 277 ? 13.213 -8.265 -9.269 1.00 98.50 277 TYR A CA 1
ATOM 2247 C C . TYR A 1 277 ? 12.858 -9.625 -8.643 1.00 98.50 277 TYR A C 1
ATOM 2249 O O . TYR A 1 277 ? 13.109 -10.666 -9.250 1.00 98.50 277 TYR A O 1
ATOM 2257 N N . GLN A 1 278 ? 12.254 -9.611 -7.452 1.00 95.06 278 GLN A N 1
ATOM 2258 C CA . GLN A 1 278 ? 11.897 -10.805 -6.679 1.00 95.06 278 GLN A CA 1
ATOM 2259 C C . GLN A 1 278 ? 10.589 -11.464 -7.140 1.00 95.06 278 GLN A C 1
ATOM 2261 O O . GLN A 1 278 ? 10.234 -12.537 -6.648 1.00 95.06 278 GLN A O 1
ATOM 2266 N N . MET A 1 279 ? 9.873 -10.873 -8.103 1.00 95.19 279 MET A N 1
ATOM 2267 C CA . MET A 1 279 ? 8.724 -11.535 -8.716 1.00 95.19 279 MET A CA 1
ATOM 2268 C C . MET A 1 279 ? 9.155 -12.838 -9.416 1.00 95.19 279 MET A C 1
ATOM 2270 O O . MET A 1 279 ? 10.212 -12.877 -10.059 1.00 95.19 279 MET A O 1
ATOM 2274 N N . PRO A 1 280 ? 8.331 -13.905 -9.363 1.00 94.19 280 PRO A N 1
ATOM 2275 C CA . PRO A 1 280 ? 8.663 -15.178 -9.996 1.00 94.19 280 PRO A CA 1
ATOM 2276 C C . PRO A 1 280 ? 9.023 -15.018 -11.479 1.00 94.19 280 PRO A C 1
ATOM 2278 O O . PRO A 1 280 ? 8.228 -14.508 -12.267 1.00 94.19 280 PRO A O 1
ATOM 2281 N N . GLY A 1 281 ? 10.223 -15.469 -11.849 1.00 94.75 281 GLY A N 1
ATOM 2282 C CA . GLY A 1 281 ? 10.723 -15.449 -13.226 1.00 94.75 281 GLY A CA 1
ATOM 2283 C C . GLY A 1 281 ? 11.340 -14.126 -13.700 1.00 94.75 281 GLY A C 1
ATOM 2284 O O . GLY A 1 281 ? 11.787 -14.056 -14.840 1.00 94.75 281 GLY A O 1
ATOM 2285 N N . ILE A 1 282 ? 11.412 -13.077 -12.871 1.00 98.19 282 ILE A N 1
ATOM 2286 C CA . ILE A 1 282 ? 12.050 -11.808 -13.276 1.00 98.19 282 ILE A CA 1
ATOM 2287 C C . ILE A 1 282 ? 13.566 -11.829 -13.063 1.00 98.19 282 ILE A C 1
ATOM 2289 O O . ILE A 1 282 ? 14.311 -11.352 -13.916 1.00 98.19 282 ILE A O 1
ATOM 2293 N N . ALA A 1 283 ? 14.060 -12.426 -11.976 1.00 97.94 283 ALA A N 1
ATOM 2294 C CA . ALA A 1 283 ? 15.501 -12.502 -11.716 1.00 97.94 283 ALA A CA 1
ATOM 2295 C C . ALA A 1 283 ? 16.287 -13.157 -12.876 1.00 97.94 283 ALA A C 1
ATOM 2297 O O . ALA A 1 283 ? 17.349 -12.675 -13.261 1.00 97.94 283 ALA A O 1
ATOM 2298 N N . GLU A 1 284 ? 15.729 -14.194 -13.510 1.00 97.00 284 GLU A N 1
ATOM 2299 C CA . GLU A 1 284 ? 16.337 -14.887 -14.661 1.00 97.00 284 GLU A CA 1
ATOM 2300 C C . GLU A 1 284 ? 16.415 -14.035 -15.943 1.00 97.00 284 GLU A C 1
ATOM 2302 O O . GLU A 1 284 ? 17.152 -14.379 -16.868 1.00 97.00 284 GLU A O 1
ATOM 2307 N N . THR A 1 285 ? 15.690 -12.913 -16.028 1.00 98.31 285 THR A N 1
ATOM 2308 C CA . THR A 1 285 ? 15.800 -11.988 -17.167 1.00 98.31 285 THR A CA 1
ATOM 2309 C C . THR A 1 285 ? 16.915 -10.954 -16.976 1.00 98.31 285 THR A C 1
ATOM 2311 O O . THR A 1 285 ? 17.260 -10.235 -17.920 1.00 98.31 285 THR A O 1
ATOM 2314 N N . VAL A 1 286 ? 17.520 -10.890 -15.783 1.00 98.56 286 VAL A N 1
ATOM 2315 C CA . VAL A 1 286 ? 18.571 -9.936 -15.408 1.00 98.56 286 VAL A CA 1
ATOM 2316 C C . VAL A 1 286 ? 19.943 -10.615 -15.462 1.00 98.56 286 VAL A C 1
ATOM 2318 O O . VAL A 1 286 ? 20.350 -11.304 -14.534 1.00 98.56 286 VAL A O 1
ATOM 2321 N N . ASN A 1 287 ? 20.717 -10.358 -16.519 1.00 98.31 287 ASN A N 1
ATOM 2322 C CA . ASN A 1 287 ? 22.103 -10.831 -16.617 1.00 98.31 287 ASN A CA 1
ATOM 2323 C C . ASN A 1 287 ? 23.091 -9.666 -16.435 1.00 98.31 287 ASN A C 1
ATOM 2325 O O . ASN A 1 287 ? 23.388 -8.922 -17.376 1.00 98.31 287 ASN A O 1
ATOM 2329 N N . LEU A 1 288 ? 23.600 -9.489 -15.209 1.00 97.69 288 LEU A N 1
ATOM 2330 C CA . LEU A 1 288 ? 24.530 -8.400 -14.883 1.00 97.69 288 LEU A CA 1
ATOM 2331 C C . LEU A 1 288 ? 25.866 -8.513 -15.633 1.00 97.69 288 LEU A C 1
ATOM 2333 O O . LEU A 1 288 ? 26.456 -7.482 -15.952 1.00 97.69 288 LEU A O 1
ATOM 2337 N N . ASN A 1 289 ? 26.323 -9.722 -15.971 1.00 97.88 289 ASN A N 1
ATOM 2338 C CA . ASN A 1 289 ? 27.542 -9.901 -16.761 1.00 97.88 289 ASN A CA 1
ATOM 2339 C C . ASN A 1 289 ? 27.371 -9.320 -18.174 1.00 97.88 289 ASN A C 1
ATOM 2341 O O . ASN A 1 289 ? 28.175 -8.492 -18.608 1.00 97.88 289 ASN A O 1
ATOM 2345 N N . HIS A 1 290 ? 26.275 -9.669 -18.859 1.00 98.69 290 HIS A N 1
ATOM 2346 C CA . HIS A 1 290 ? 25.934 -9.097 -20.167 1.00 98.69 290 HIS A CA 1
ATOM 2347 C C . HIS A 1 290 ? 25.766 -7.584 -20.094 1.00 98.69 290 HIS A C 1
ATOM 2349 O O . HIS A 1 290 ? 26.342 -6.866 -20.911 1.00 98.69 290 HIS A O 1
ATOM 2355 N N . ILE A 1 291 ? 25.006 -7.095 -19.106 1.00 98.69 291 ILE A N 1
ATOM 2356 C CA . ILE A 1 291 ? 24.776 -5.662 -18.893 1.00 98.69 291 ILE A CA 1
ATOM 2357 C C . ILE A 1 291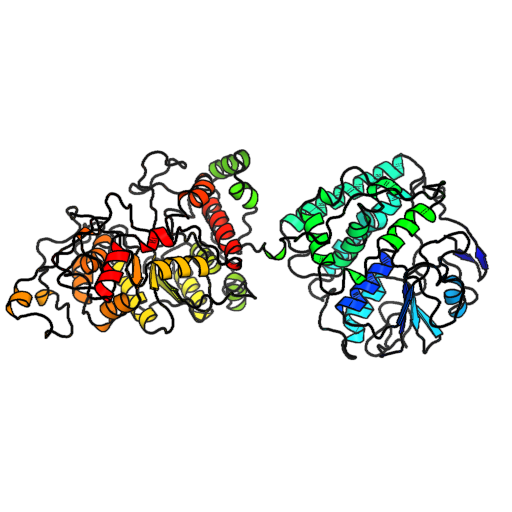 ? 26.117 -4.935 -18.777 1.00 98.69 291 ILE A C 1
ATOM 2359 O O . ILE A 1 291 ? 26.413 -4.060 -19.586 1.00 98.69 291 ILE A O 1
ATOM 2363 N N . ARG A 1 292 ? 26.962 -5.296 -17.811 1.00 98.44 292 ARG A N 1
ATOM 2364 C CA . ARG A 1 292 ? 28.185 -4.534 -17.535 1.00 98.44 292 ARG A CA 1
ATOM 2365 C C . ARG A 1 292 ? 29.194 -4.658 -18.674 1.00 98.44 292 ARG A C 1
ATOM 2367 O O . ARG A 1 292 ? 29.705 -3.636 -19.129 1.00 98.44 292 ARG A O 1
ATOM 2374 N N . THR A 1 293 ? 29.398 -5.864 -19.203 1.00 98.50 293 THR A N 1
ATOM 2375 C CA . THR A 1 293 ? 30.285 -6.090 -20.355 1.00 98.50 293 THR A CA 1
ATOM 2376 C C . THR A 1 293 ? 29.875 -5.234 -21.546 1.00 98.50 293 THR A C 1
ATOM 2378 O O . THR A 1 293 ? 30.710 -4.544 -22.129 1.00 98.50 293 THR A O 1
ATOM 2381 N N . HIS A 1 294 ? 28.583 -5.196 -21.876 1.00 98.50 294 HIS A N 1
ATOM 2382 C CA . HIS A 1 294 ? 28.108 -4.410 -23.004 1.00 98.50 294 HIS A CA 1
ATOM 2383 C C . HIS A 1 294 ? 28.462 -2.932 -22.868 1.00 98.50 294 HIS A C 1
ATOM 2385 O O . HIS A 1 294 ? 29.115 -2.374 -23.752 1.00 98.50 294 HIS A O 1
ATOM 2391 N N . TYR A 1 295 ? 28.056 -2.296 -21.767 1.00 98.44 295 TYR A N 1
ATOM 2392 C CA . TYR A 1 295 ? 28.215 -0.851 -21.640 1.00 98.44 295 TYR A CA 1
ATOM 2393 C C . TYR A 1 295 ? 29.680 -0.438 -21.535 1.00 98.44 295 TYR A C 1
ATOM 2395 O O . TYR A 1 295 ? 30.082 0.490 -22.237 1.00 98.44 295 TYR A O 1
ATOM 2403 N N . TYR A 1 296 ? 30.470 -1.124 -20.706 1.00 98.50 296 TYR A N 1
ATOM 2404 C CA . TYR A 1 296 ? 31.864 -0.751 -20.475 1.00 98.50 296 TYR A CA 1
ATOM 2405 C C . TYR A 1 296 ? 32.760 -1.078 -21.669 1.00 98.50 296 TYR A C 1
ATOM 2407 O O . TYR A 1 296 ? 33.643 -0.280 -21.980 1.00 98.50 296 TYR A O 1
ATOM 2415 N N . CYS A 1 297 ? 32.545 -2.208 -22.351 1.00 98.00 297 CYS A N 1
ATOM 2416 C CA . CYS A 1 297 ? 33.445 -2.657 -23.413 1.00 98.00 297 CYS A CA 1
ATOM 2417 C C . CYS A 1 297 ? 33.045 -2.156 -24.809 1.00 98.00 297 CYS A C 1
ATOM 2419 O O . CYS A 1 297 ? 33.938 -1.942 -25.628 1.00 98.00 297 CYS A O 1
ATOM 2421 N N . SER A 1 298 ? 31.753 -1.933 -25.085 1.00 96.69 298 SER A N 1
ATOM 2422 C CA . SER A 1 298 ? 31.282 -1.535 -26.428 1.00 96.69 298 SER A CA 1
ATOM 2423 C C . SER A 1 298 ? 31.365 -0.026 -26.672 1.00 96.69 298 SER A C 1
ATOM 2425 O O . SER A 1 298 ? 31.565 0.420 -27.800 1.00 96.69 298 SER A O 1
ATOM 2427 N N . HIS A 1 299 ? 31.237 0.794 -25.625 1.00 95.88 299 HIS A N 1
ATOM 2428 C CA . HIS A 1 299 ? 31.264 2.253 -25.750 1.00 95.88 299 HIS A CA 1
ATOM 2429 C C . HIS A 1 299 ? 32.688 2.811 -25.657 1.00 95.88 299 HIS A C 1
ATOM 2431 O O . HIS A 1 299 ? 33.001 3.595 -24.760 1.00 95.88 299 HIS A O 1
ATOM 2437 N N . LYS A 1 300 ? 33.555 2.431 -26.603 1.00 93.69 300 LYS A N 1
ATOM 2438 C CA . LYS A 1 300 ? 34.967 2.859 -26.634 1.00 93.69 300 LYS A CA 1
ATOM 2439 C C . LYS A 1 300 ? 35.158 4.378 -26.689 1.00 93.69 300 LYS A C 1
ATOM 2441 O O . LYS A 1 300 ? 36.179 4.876 -26.237 1.00 93.69 300 LYS A O 1
ATOM 2446 N N . MET A 1 301 ? 34.166 5.117 -27.182 1.00 92.50 301 MET A N 1
ATOM 2447 C CA . MET A 1 301 ? 34.174 6.582 -27.175 1.00 92.50 301 MET A CA 1
ATOM 2448 C C . MET A 1 301 ? 34.001 7.196 -25.774 1.00 92.50 301 MET A C 1
ATOM 2450 O O . MET A 1 301 ? 34.455 8.310 -25.549 1.00 92.50 301 MET A O 1
ATOM 2454 N N . ILE A 1 302 ? 33.358 6.486 -24.839 1.00 95.50 302 ILE A N 1
ATOM 2455 C CA . ILE A 1 302 ? 33.194 6.910 -23.436 1.00 95.50 302 ILE A CA 1
ATOM 2456 C C . ILE A 1 302 ? 34.281 6.286 -22.558 1.00 95.50 302 ILE A C 1
ATOM 2458 O O . ILE A 1 302 ? 34.849 6.952 -21.695 1.00 95.50 302 ILE A O 1
ATOM 2462 N N . ASN A 1 303 ? 34.557 4.998 -22.770 1.00 97.69 303 ASN A N 1
ATOM 2463 C CA . ASN A 1 303 ? 35.498 4.204 -21.989 1.00 97.69 303 ASN A CA 1
ATOM 2464 C C . ASN A 1 303 ? 36.526 3.526 -22.917 1.00 97.69 303 ASN A C 1
ATOM 2466 O O . ASN A 1 303 ? 36.369 2.345 -23.247 1.00 97.69 303 ASN A O 1
ATOM 2470 N N . PRO A 1 304 ? 37.578 4.243 -23.357 1.00 97.12 304 PRO A N 1
ATOM 2471 C CA . PRO A 1 304 ? 38.529 3.737 -24.353 1.00 97.12 304 PRO A CA 1
ATOM 2472 C C . PRO A 1 304 ? 39.207 2.423 -23.956 1.00 97.12 304 PRO A C 1
ATOM 2474 O O . PRO A 1 304 ? 39.383 1.529 -24.785 1.00 97.12 304 PRO A O 1
ATOM 2477 N N . THR A 1 305 ? 39.533 2.264 -22.673 1.00 97.62 305 THR A N 1
ATOM 2478 C CA . THR A 1 305 ? 40.205 1.063 -22.155 1.00 97.62 305 THR A CA 1
ATOM 2479 C C . THR A 1 305 ? 39.290 -0.160 -22.150 1.00 97.62 305 THR A C 1
ATOM 2481 O O . THR A 1 305 ? 39.767 -1.290 -22.183 1.00 97.62 305 THR A O 1
ATOM 2484 N N . GLY A 1 306 ? 37.967 0.032 -22.141 1.00 97.12 306 GLY A N 1
ATOM 2485 C CA . GLY A 1 306 ? 36.997 -1.053 -22.016 1.00 97.12 306 GLY A CA 1
ATOM 2486 C C . GLY A 1 306 ? 36.994 -1.751 -20.659 1.00 97.12 306 GLY A C 1
ATOM 2487 O O . GLY A 1 306 ? 36.400 -2.820 -20.553 1.00 97.12 306 GLY A O 1
ATOM 2488 N N . ILE A 1 307 ? 37.658 -1.185 -19.647 1.00 98.44 307 ILE A N 1
ATOM 2489 C CA . ILE A 1 307 ? 37.703 -1.762 -18.301 1.00 98.44 307 ILE A CA 1
ATOM 2490 C C . ILE A 1 307 ? 36.311 -1.682 -17.674 1.00 98.44 307 ILE A C 1
ATOM 2492 O O . ILE A 1 307 ? 35.665 -0.634 -17.715 1.00 98.44 307 ILE A O 1
ATOM 2496 N N . ILE A 1 308 ? 35.873 -2.789 -17.076 1.00 98.50 308 ILE A N 1
ATOM 2497 C CA . ILE A 1 308 ? 34.640 -2.871 -16.296 1.00 98.50 308 ILE A CA 1
ATOM 2498 C C . ILE A 1 308 ? 34.973 -2.440 -14.865 1.00 98.50 308 ILE A C 1
ATOM 2500 O O . ILE A 1 308 ? 35.876 -3.000 -14.244 1.00 98.50 308 ILE A O 1
ATOM 2504 N N . SER A 1 309 ? 34.276 -1.428 -14.340 1.00 97.44 309 SER A N 1
ATOM 2505 C CA . SER A 1 309 ? 34.443 -1.009 -12.939 1.00 97.44 309 SER A CA 1
ATOM 2506 C C . SER A 1 309 ? 34.117 -2.167 -11.980 1.00 97.44 309 SER A C 1
ATOM 2508 O O . SER A 1 309 ? 33.430 -3.109 -12.363 1.00 97.44 309 SER A O 1
ATOM 2510 N N . ILE A 1 310 ? 34.537 -2.120 -10.712 1.00 96.44 310 ILE A N 1
ATOM 2511 C CA . ILE A 1 310 ? 34.150 -3.179 -9.757 1.00 96.44 310 ILE A CA 1
ATOM 2512 C C . ILE A 1 310 ? 32.638 -3.166 -9.463 1.00 96.44 310 ILE A C 1
ATOM 2514 O O . ILE A 1 310 ? 32.004 -4.216 -9.501 1.00 96.44 310 ILE A O 1
ATOM 2518 N N . GLY A 1 311 ? 32.038 -1.974 -9.354 1.00 90.12 311 GLY A N 1
ATOM 2519 C CA . GLY A 1 311 ? 30.601 -1.766 -9.119 1.00 90.12 311 GLY A CA 1
ATOM 2520 C C . GLY A 1 311 ? 30.166 -2.010 -7.665 1.00 90.12 311 GLY A C 1
ATOM 2521 O O . GLY A 1 311 ? 30.859 -2.716 -6.934 1.00 90.12 311 GLY A O 1
ATOM 2522 N N . PRO A 1 312 ? 29.049 -1.405 -7.222 1.00 88.12 312 PRO A N 1
ATOM 2523 C CA . PRO A 1 312 ? 28.487 -1.654 -5.896 1.00 88.12 312 PRO A CA 1
ATOM 2524 C C . PRO A 1 312 ? 27.701 -2.974 -5.850 1.00 88.12 312 PRO A C 1
ATOM 2526 O O . PRO A 1 312 ? 27.211 -3.449 -6.877 1.00 88.12 312 PRO A O 1
ATOM 2529 N N . ASP A 1 313 ? 27.522 -3.523 -4.647 1.00 88.75 313 ASP A N 1
ATOM 2530 C CA . ASP A 1 313 ? 26.472 -4.514 -4.397 1.00 88.75 313 ASP A CA 1
ATOM 2531 C C . ASP A 1 313 ? 25.097 -3.837 -4.515 1.00 88.75 313 ASP A C 1
ATOM 2533 O O . ASP A 1 313 ? 24.876 -2.747 -3.981 1.00 88.75 313 ASP A O 1
ATOM 2537 N N . LEU A 1 314 ? 24.189 -4.473 -5.251 1.00 89.62 314 LEU A N 1
ATOM 2538 C CA . LEU A 1 314 ? 22.845 -3.968 -5.524 1.00 89.62 314 LEU A CA 1
ATOM 2539 C C . LEU A 1 314 ? 21.824 -4.417 -4.467 1.00 89.62 314 LEU A C 1
ATOM 2541 O O . LEU A 1 314 ? 20.746 -3.821 -4.365 1.00 89.62 314 LEU A O 1
ATOM 2545 N N . GLY A 1 315 ? 22.138 -5.468 -3.697 1.00 88.56 315 GLY A N 1
ATOM 2546 C CA . GLY A 1 315 ? 21.257 -6.021 -2.669 1.00 88.56 315 GLY A CA 1
ATOM 2547 C C . GLY A 1 315 ? 19.900 -6.483 -3.207 1.00 88.56 315 GLY A C 1
ATOM 2548 O O . GLY A 1 315 ? 18.889 -6.290 -2.537 1.00 88.56 315 GLY A O 1
ATOM 2549 N N . LEU A 1 316 ? 19.848 -7.030 -4.428 1.00 88.56 316 LEU A N 1
ATOM 2550 C CA . LEU A 1 316 ? 18.591 -7.328 -5.131 1.00 88.56 316 LEU A CA 1
ATOM 2551 C C . LEU A 1 316 ? 17.721 -8.377 -4.422 1.00 88.56 316 LEU A C 1
ATOM 2553 O O . LEU A 1 316 ? 16.499 -8.302 -4.516 1.00 88.56 316 LEU A O 1
ATOM 2557 N N . ASP A 1 317 ? 18.331 -9.286 -3.661 1.00 86.06 317 ASP A N 1
ATOM 2558 C CA . ASP A 1 317 ? 17.646 -10.349 -2.911 1.00 86.06 317 ASP A CA 1
ATOM 2559 C C . ASP A 1 317 ? 17.223 -9.929 -1.488 1.00 86.06 317 ASP A C 1
ATOM 2561 O O . ASP A 1 317 ? 16.607 -10.704 -0.758 1.00 86.06 317 ASP A O 1
ATOM 2565 N N . ILE A 1 318 ? 17.533 -8.696 -1.065 1.00 81.88 318 ILE A N 1
ATOM 2566 C CA . ILE A 1 318 ? 17.122 -8.181 0.250 1.00 81.88 318 ILE A CA 1
ATOM 2567 C C . ILE A 1 318 ? 15.596 -7.967 0.253 1.00 81.88 318 ILE A C 1
ATOM 2569 O O . ILE A 1 318 ? 15.083 -7.324 -0.666 1.00 81.88 318 ILE A O 1
ATOM 2573 N N . PRO A 1 319 ? 14.844 -8.400 1.283 1.00 74.31 319 PRO A N 1
ATOM 2574 C CA . PRO A 1 319 ? 13.403 -8.148 1.362 1.00 74.31 319 PRO A CA 1
ATOM 2575 C C . PRO A 1 319 ? 13.026 -6.666 1.156 1.00 74.31 319 PRO A C 1
ATOM 2577 O O . PRO A 1 319 ? 13.717 -5.751 1.621 1.00 74.31 319 PRO A O 1
ATOM 2580 N N . HIS A 1 320 ? 11.937 -6.402 0.428 1.00 81.06 320 HIS A N 1
ATOM 2581 C CA . HIS A 1 320 ? 11.526 -5.037 0.058 1.00 81.06 320 HIS A CA 1
ATOM 2582 C C . HIS A 1 320 ? 10.504 -4.390 1.001 1.00 81.06 320 HIS A C 1
ATOM 2584 O O . HIS A 1 320 ? 10.439 -3.167 1.055 1.00 81.06 320 HIS A O 1
ATOM 2590 N N . GLY A 1 321 ? 9.683 -5.160 1.721 1.00 64.62 321 GLY A N 1
ATOM 2591 C CA . GLY A 1 321 ? 8.692 -4.628 2.677 1.00 64.62 321 GLY A CA 1
ATOM 2592 C C . GLY A 1 321 ? 7.501 -3.874 2.057 1.00 64.62 321 GLY A C 1
ATOM 2593 O O . GLY A 1 321 ? 6.573 -3.490 2.760 1.00 64.62 321 GLY A O 1
ATOM 2594 N N . ARG A 1 322 ? 7.466 -3.691 0.732 1.00 71.19 322 ARG A N 1
ATOM 2595 C CA . ARG A 1 322 ? 6.389 -2.968 0.019 1.00 71.19 322 ARG A CA 1
ATOM 2596 C C . ARG A 1 322 ? 5.049 -3.701 -0.030 1.00 71.19 322 ARG A C 1
ATOM 2598 O O . ARG A 1 322 ? 4.011 -3.079 -0.241 1.00 71.19 322 ARG A O 1
ATOM 2605 N N . ASP A 1 323 ? 5.047 -4.991 0.294 1.00 58.34 323 ASP A N 1
ATOM 2606 C CA . ASP A 1 323 ? 3.827 -5.763 0.529 1.00 58.34 323 ASP A CA 1
ATOM 2607 C C . ASP A 1 323 ? 3.050 -5.303 1.763 1.00 58.34 323 ASP A C 1
ATOM 2609 O O . ASP A 1 323 ? 1.971 -5.837 2.002 1.00 58.34 323 ASP A O 1
ATOM 2613 N N . GLN A 1 324 ? 3.575 -4.366 2.566 1.00 45.44 324 GLN A N 1
ATOM 2614 C CA . GLN A 1 324 ? 3.068 -4.016 3.898 1.00 45.44 324 GLN A CA 1
ATOM 2615 C C . GLN A 1 324 ? 2.399 -2.626 3.995 1.00 45.44 324 GLN A C 1
ATOM 2617 O O . GLN A 1 324 ? 1.747 -2.369 4.999 1.00 45.44 324 GLN A O 1
ATOM 2622 N N . MET A 1 325 ? 2.425 -1.765 2.962 1.00 47.78 325 MET A N 1
ATOM 2623 C CA . MET A 1 325 ? 1.710 -0.469 2.982 1.00 47.78 325 MET A CA 1
ATOM 2624 C C . MET A 1 325 ? 0.282 -0.595 2.425 1.00 47.78 325 MET A C 1
ATOM 2626 O O . MET A 1 325 ? 0.087 -0.829 1.236 1.00 47.7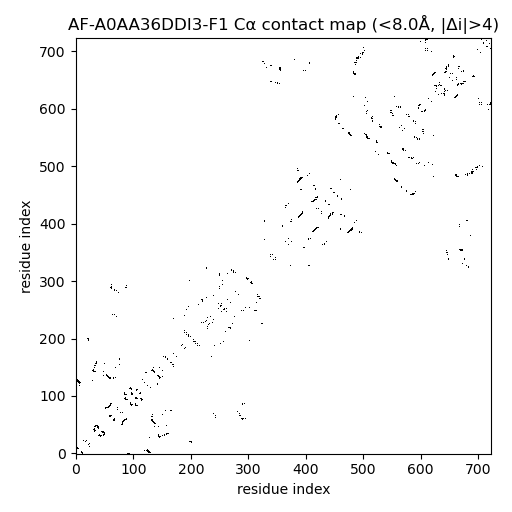8 325 MET A O 1
ATOM 2630 N N . LYS A 1 326 ? -0.750 -0.434 3.254 1.00 51.28 326 LYS A N 1
ATOM 2631 C CA . LYS A 1 326 ? -2.088 -0.012 2.796 1.00 51.28 326 LYS A CA 1
ATOM 2632 C C . LYS A 1 326 ? -2.589 0.992 3.847 1.00 51.28 326 LYS A C 1
ATOM 2634 O O . LYS A 1 326 ? -2.432 0.730 5.028 1.00 51.28 326 LYS A O 1
ATOM 2639 N N . ARG A 1 327 ? -3.139 2.142 3.453 1.00 53.06 327 ARG A N 1
ATOM 2640 C CA . ARG A 1 327 ? -3.700 3.139 4.388 1.00 53.06 327 ARG A CA 1
ATOM 2641 C C . ARG A 1 327 ? -5.224 2.997 4.444 1.00 53.06 327 ARG A C 1
ATOM 2643 O O . ARG A 1 327 ? -5.827 2.750 3.399 1.00 53.06 327 ARG A O 1
ATOM 2650 N N . PRO A 1 328 ? -5.875 3.199 5.596 1.00 48.53 328 PRO A N 1
ATOM 2651 C CA . PRO A 1 328 ? -7.326 3.136 5.663 1.00 48.53 328 PRO A CA 1
ATOM 2652 C C . PRO A 1 328 ? -7.981 4.460 5.198 1.00 48.53 328 PRO A C 1
ATOM 2654 O O . PRO A 1 328 ? -8.044 5.436 5.934 1.00 48.53 328 PRO A O 1
ATOM 2657 N N . PHE A 1 329 ? -8.443 4.460 3.940 1.00 55.44 329 PHE A N 1
ATOM 2658 C CA . PHE A 1 329 ? -9.460 5.286 3.244 1.00 55.44 329 PHE A CA 1
ATOM 2659 C C . PHE A 1 329 ? -9.501 6.840 3.354 1.00 55.44 329 PHE A C 1
ATOM 2661 O O . PHE A 1 329 ? -9.978 7.469 2.412 1.00 55.44 329 PHE A O 1
ATOM 2668 N N . VAL A 1 330 ? -8.973 7.510 4.383 1.00 54.03 330 VAL A N 1
ATOM 2669 C CA . VAL A 1 330 ? -8.991 8.989 4.478 1.00 54.03 330 VAL A CA 1
ATOM 2670 C C . VAL A 1 330 ? -7.590 9.557 4.254 1.00 54.03 330 VAL A C 1
ATOM 2672 O O . VAL A 1 330 ? -6.805 9.664 5.184 1.00 54.03 330 VAL A O 1
ATOM 2675 N N . SER A 1 331 ? -7.240 9.969 3.032 1.00 56.78 331 SER A N 1
ATOM 2676 C CA . SER A 1 331 ? -5.957 10.661 2.833 1.00 56.78 331 SER A CA 1
ATOM 2677 C C . SER A 1 331 ? -6.026 12.077 3.411 1.00 56.78 331 SER A C 1
ATOM 2679 O O . SER A 1 331 ? -6.438 13.019 2.741 1.00 56.78 331 SER A O 1
ATOM 2681 N N . LEU A 1 332 ? -5.604 12.238 4.666 1.00 64.44 332 LEU A N 1
ATOM 2682 C CA . LEU A 1 332 ? -5.478 13.545 5.322 1.00 64.44 332 LEU A CA 1
ATOM 2683 C C . LEU A 1 332 ? -4.238 14.333 4.856 1.00 64.44 332 LEU A C 1
ATOM 2685 O O . LEU A 1 332 ? -3.892 15.347 5.457 1.00 64.44 332 LEU A O 1
ATOM 2689 N N . GLY A 1 333 ? -3.506 13.846 3.843 1.00 64.38 333 GLY A N 1
ATOM 2690 C CA . GLY A 1 333 ? -2.190 14.388 3.480 1.00 64.38 333 GLY A CA 1
ATOM 2691 C C . GLY A 1 333 ? -1.150 14.247 4.599 1.00 64.38 333 GLY A C 1
ATOM 2692 O O . GLY A 1 333 ? -0.123 14.924 4.583 1.00 64.38 333 GLY A O 1
ATOM 2693 N N . LEU A 1 334 ? -1.430 13.387 5.582 1.00 75.31 334 LEU A N 1
ATOM 2694 C CA . LEU A 1 334 ? -0.557 13.104 6.708 1.00 75.31 334 LEU A CA 1
ATOM 2695 C C . LEU A 1 334 ? 0.483 12.054 6.334 1.00 75.31 334 LEU A C 1
ATOM 2697 O O . LEU A 1 334 ? 0.183 11.038 5.698 1.00 75.31 334 LEU A O 1
ATOM 2701 N N . ASP A 1 335 ? 1.706 12.296 6.785 1.00 75.25 335 ASP A N 1
ATOM 2702 C CA . ASP A 1 335 ? 2.772 11.310 6.799 1.00 75.25 335 ASP A CA 1
ATOM 2703 C C . ASP A 1 335 ? 2.838 10.683 8.192 1.00 75.25 335 ASP A C 1
ATOM 2705 O O . ASP A 1 335 ? 3.568 11.122 9.087 1.00 75.25 335 ASP A O 1
ATOM 2709 N N . CYS A 1 336 ? 2.018 9.655 8.397 1.00 83.50 336 CYS A N 1
ATOM 2710 C CA . CYS A 1 336 ? 1.994 8.957 9.669 1.00 83.50 336 CYS A CA 1
ATOM 2711 C C . CYS A 1 336 ? 3.309 8.229 9.947 1.00 83.50 336 CYS A C 1
ATOM 2713 O O . CYS A 1 336 ? 3.670 8.103 11.111 1.00 83.50 336 CYS A O 1
ATOM 2715 N N . SER A 1 337 ? 4.088 7.834 8.933 1.00 75.50 337 SER A N 1
ATOM 2716 C CA . SER A 1 337 ? 5.400 7.217 9.146 1.00 75.50 337 SER A CA 1
ATOM 2717 C C . SER A 1 337 ? 6.338 8.142 9.923 1.00 75.50 337 SER A C 1
ATOM 2719 O O . SER A 1 337 ? 6.986 7.685 10.863 1.00 75.50 337 SER A O 1
ATOM 2721 N N . ARG A 1 338 ? 6.341 9.449 9.638 1.00 81.75 338 ARG A N 1
ATOM 2722 C CA . ARG A 1 338 ? 7.119 10.432 10.418 1.00 81.75 338 ARG A CA 1
ATOM 2723 C C . ARG A 1 338 ? 6.673 10.534 11.874 1.00 81.75 338 ARG A C 1
ATOM 2725 O O . ARG A 1 338 ? 7.515 10.551 12.770 1.00 81.75 338 ARG A O 1
ATOM 2732 N N . VAL A 1 339 ? 5.364 10.554 12.126 1.00 85.38 339 VAL A N 1
ATOM 2733 C CA . VAL A 1 339 ? 4.806 10.585 13.493 1.00 85.38 339 VAL A CA 1
ATOM 2734 C C . VAL A 1 339 ? 5.185 9.313 14.253 1.00 85.38 339 VAL A C 1
ATOM 2736 O O . VAL A 1 339 ? 5.648 9.376 15.391 1.00 85.38 339 VAL A O 1
ATOM 2739 N N . LEU A 1 340 ? 5.052 8.156 13.601 1.00 81.31 340 LEU A N 1
ATOM 2740 C CA . LEU A 1 340 ? 5.365 6.843 14.163 1.00 81.31 340 LEU A CA 1
ATOM 2741 C C . LEU A 1 340 ? 6.867 6.670 14.442 1.00 81.31 340 LEU A C 1
ATOM 2743 O O . LEU A 1 340 ? 7.233 6.055 15.440 1.00 81.31 340 LEU A O 1
ATOM 2747 N N . LEU A 1 341 ? 7.738 7.255 13.613 1.00 77.81 341 LEU A N 1
ATOM 2748 C CA . LEU A 1 341 ? 9.191 7.293 13.830 1.00 77.81 341 LEU A CA 1
ATOM 2749 C C . LEU A 1 341 ? 9.616 8.347 14.870 1.00 77.81 341 LEU A C 1
ATOM 2751 O O . LEU A 1 341 ? 10.764 8.362 15.315 1.00 77.81 341 LEU A O 1
ATOM 2755 N N . GLY A 1 342 ? 8.687 9.189 15.330 1.00 78.75 342 GLY A N 1
ATOM 2756 C CA . GLY A 1 342 ? 8.933 10.198 16.355 1.00 78.75 342 GLY A CA 1
ATOM 2757 C C . GLY A 1 342 ? 9.636 11.451 15.851 1.00 78.75 342 GLY A C 1
ATOM 2758 O O . GLY A 1 342 ? 10.430 12.027 16.594 1.00 78.75 342 GLY A O 1
ATOM 2759 N N . ASP A 1 343 ? 9.345 11.878 14.622 1.00 85.75 343 ASP A N 1
ATOM 2760 C CA . ASP A 1 343 ? 9.723 13.197 14.115 1.00 85.75 343 ASP A CA 1
ATOM 2761 C C . ASP A 1 343 ? 9.071 14.289 14.981 1.00 85.75 343 ASP A C 1
ATOM 2763 O O . ASP A 1 343 ? 7.867 14.565 14.890 1.00 85.75 343 ASP A O 1
ATOM 2767 N N . ALA A 1 344 ? 9.870 14.873 15.875 1.00 91.25 344 ALA A N 1
ATOM 2768 C CA . ALA A 1 344 ? 9.398 15.822 16.874 1.00 91.25 344 ALA A CA 1
ATOM 2769 C C . ALA A 1 344 ? 8.900 17.130 16.244 1.00 91.25 344 ALA A C 1
ATOM 2771 O O . ALA A 1 344 ? 7.891 17.669 16.700 1.00 91.25 344 ALA A O 1
ATOM 2772 N N . ASP A 1 345 ? 9.557 17.610 15.186 1.00 91.44 345 ASP A N 1
ATOM 2773 C CA . ASP A 1 345 ? 9.204 18.867 14.525 1.00 91.44 345 ASP A CA 1
ATOM 2774 C C . ASP A 1 345 ? 7.895 18.723 13.750 1.00 91.44 345 ASP A C 1
ATOM 2776 O O . ASP A 1 345 ? 6.996 19.559 13.877 1.00 91.44 345 ASP A O 1
ATOM 2780 N N . TYR A 1 346 ? 7.740 17.622 13.008 1.00 88.56 346 TYR A N 1
ATOM 2781 C CA . TYR A 1 346 ? 6.498 17.321 12.301 1.00 88.56 346 TYR A CA 1
ATOM 2782 C C . TYR A 1 346 ? 5.334 17.119 13.272 1.00 88.56 346 TYR A C 1
ATOM 2784 O O . TYR A 1 346 ? 4.266 17.707 13.101 1.00 88.56 346 TYR A O 1
ATOM 2792 N N . THR A 1 347 ? 5.553 16.360 14.349 1.00 92.50 347 THR A N 1
ATOM 2793 C CA . THR A 1 347 ? 4.5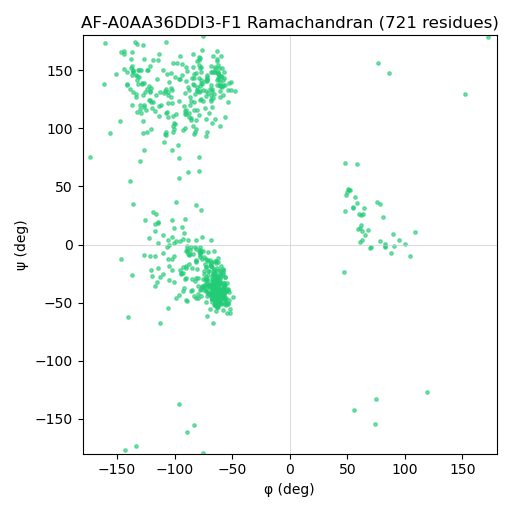28 16.122 15.374 1.00 92.50 347 THR A CA 1
ATOM 2794 C C . THR A 1 347 ? 4.135 17.420 16.087 1.00 92.50 347 THR A C 1
ATOM 2796 O O . THR A 1 347 ? 2.951 17.665 16.306 1.00 92.50 347 THR A O 1
ATOM 2799 N N . ALA A 1 348 ? 5.098 18.292 16.405 1.00 94.12 348 ALA A N 1
ATOM 2800 C CA . ALA A 1 348 ? 4.835 19.594 17.018 1.00 94.12 348 ALA A CA 1
ATOM 2801 C C . ALA A 1 348 ? 4.116 20.568 16.070 1.00 94.12 348 ALA A C 1
ATOM 2803 O O . ALA A 1 348 ? 3.334 21.408 16.518 1.00 94.12 348 ALA A O 1
ATOM 2804 N N . MET A 1 349 ? 4.375 20.480 14.763 1.00 94.62 349 MET A N 1
ATOM 2805 C CA . MET A 1 349 ? 3.627 21.226 13.753 1.00 94.62 349 MET A CA 1
ATOM 2806 C C . MET A 1 349 ? 2.166 20.761 13.712 1.00 94.62 349 MET A C 1
ATOM 2808 O O . MET A 1 349 ? 1.258 21.589 13.793 1.00 94.62 349 MET A O 1
ATOM 2812 N N . LEU A 1 350 ? 1.931 19.447 13.644 1.00 92.56 350 LEU A N 1
ATOM 2813 C CA . LEU A 1 350 ? 0.584 18.875 13.603 1.00 92.56 350 LEU A CA 1
ATOM 2814 C C . LEU A 1 350 ? -0.208 19.137 14.891 1.00 92.56 350 LEU A C 1
ATOM 2816 O O . LEU A 1 350 ? -1.386 19.483 14.816 1.00 92.56 350 LEU A O 1
ATOM 2820 N N . SER A 1 351 ? 0.428 19.046 16.064 1.00 94.56 351 SER A N 1
ATOM 2821 C CA . SER A 1 351 ? -0.248 19.281 17.349 1.00 94.56 351 SER A CA 1
ATOM 2822 C C . SER A 1 351 ? -0.693 20.732 17.535 1.00 94.56 351 SER A C 1
ATOM 2824 O O . SER A 1 351 ? -1.667 20.996 18.237 1.00 94.56 351 SER A O 1
ATOM 2826 N N . LYS A 1 352 ? -0.022 21.686 16.877 1.00 93.62 352 LYS A N 1
ATOM 2827 C CA . LYS A 1 352 ? -0.480 23.082 16.792 1.00 93.62 352 LYS A CA 1
ATOM 2828 C C . LYS A 1 352 ? -1.625 23.251 15.795 1.00 93.62 352 LYS A C 1
ATOM 2830 O O . LYS A 1 352 ? -2.502 24.071 16.039 1.00 93.62 352 LYS A O 1
ATOM 2835 N N . ALA A 1 353 ? -1.602 22.506 14.689 1.00 92.12 353 ALA A N 1
ATOM 2836 C CA . ALA A 1 353 ? -2.600 22.606 13.628 1.00 92.12 353 ALA A CA 1
ATOM 2837 C C . ALA A 1 353 ? -3.954 21.984 14.004 1.00 92.12 353 ALA A C 1
ATOM 2839 O O . ALA A 1 353 ? -4.973 22.511 13.571 1.00 92.12 353 ALA A O 1
ATOM 2840 N N . ARG A 1 354 ? -3.964 20.900 14.802 1.00 92.06 354 ARG A N 1
ATOM 2841 C CA . ARG A 1 354 ? -5.176 20.179 15.249 1.00 92.06 354 ARG A CA 1
ATOM 2842 C C . ARG A 1 354 ? -6.138 19.875 14.101 1.00 92.06 354 ARG A C 1
ATOM 2844 O O . ARG A 1 354 ? -7.211 20.455 13.983 1.00 92.06 354 ARG A O 1
ATOM 2851 N N . ILE A 1 355 ? -5.735 18.956 13.230 1.00 90.38 355 ILE A N 1
ATOM 2852 C CA . ILE A 1 355 ? -6.580 18.522 12.113 1.00 90.38 355 ILE A CA 1
ATOM 2853 C C . ILE A 1 355 ? -7.783 17.777 12.684 1.00 90.38 355 ILE A C 1
ATOM 2855 O O . ILE A 1 355 ? -7.611 16.747 13.329 1.00 90.38 355 ILE A O 1
ATOM 2859 N N . ILE A 1 356 ? -8.980 18.295 12.435 1.00 92.50 356 ILE A N 1
ATOM 2860 C CA . ILE A 1 356 ? -10.249 17.709 12.873 1.00 92.50 356 ILE A CA 1
ATOM 2861 C C . ILE A 1 356 ? -10.864 16.838 11.774 1.00 92.50 356 ILE A C 1
ATOM 2863 O O . ILE A 1 356 ? -10.521 16.970 10.596 1.00 92.50 356 ILE A O 1
ATOM 2867 N N . LEU A 1 357 ? -11.798 15.968 12.149 1.00 89.00 357 LEU A N 1
ATOM 2868 C CA . LEU A 1 357 ? -12.638 15.262 11.190 1.00 89.00 357 LEU A CA 1
ATOM 2869 C C . LEU A 1 357 ? -13.636 16.244 10.570 1.00 89.00 357 LEU A C 1
ATOM 2871 O O . LEU A 1 357 ? -14.330 16.969 11.278 1.00 89.00 357 LEU A O 1
ATOM 2875 N N . VAL A 1 358 ? -13.724 16.231 9.243 1.00 83.69 358 VAL A N 1
ATOM 2876 C CA . VAL A 1 358 ? -14.761 16.935 8.488 1.00 83.69 358 VAL A CA 1
ATOM 2877 C C . VAL A 1 358 ? -15.620 15.875 7.814 1.00 83.69 358 VAL A C 1
ATOM 2879 O O . VAL A 1 358 ? -15.101 15.076 7.034 1.00 83.69 358 VAL A O 1
ATOM 2882 N N . GLU A 1 359 ? -16.914 15.848 8.137 1.00 81.19 359 GLU A N 1
ATOM 2883 C CA . GLU A 1 359 ? -17.855 14.892 7.547 1.00 81.19 359 GLU A CA 1
ATOM 2884 C C . GLU A 1 359 ? -17.909 15.052 6.023 1.00 81.19 359 GLU A C 1
ATOM 2886 O O . GLU A 1 359 ? -17.969 16.168 5.495 1.00 81.19 359 GLU A O 1
ATOM 2891 N N . ASN A 1 360 ? -17.913 13.928 5.305 1.00 79.81 360 ASN A N 1
ATOM 2892 C CA . ASN A 1 360 ? -18.034 13.910 3.856 1.00 79.81 360 ASN A CA 1
ATOM 2893 C C . ASN A 1 360 ? -19.491 13.599 3.462 1.00 79.81 360 ASN A C 1
ATOM 2895 O O . ASN A 1 360 ? -19.913 12.435 3.502 1.00 79.81 360 ASN A O 1
ATOM 2899 N N . PRO A 1 361 ? -20.288 14.598 3.037 1.00 76.88 361 PRO A N 1
ATOM 2900 C CA . PRO A 1 361 ? -21.662 14.359 2.600 1.00 76.88 361 PRO A CA 1
ATOM 2901 C C . PRO A 1 361 ? -21.737 13.535 1.304 1.00 76.88 361 PRO A C 1
ATOM 2903 O O . PRO A 1 361 ? -22.753 12.896 1.057 1.00 76.88 361 PRO A O 1
ATOM 2906 N N . GLY A 1 362 ? -20.672 13.521 0.495 1.00 79.44 362 GLY A N 1
ATOM 2907 C CA . GLY A 1 362 ? -20.574 12.767 -0.759 1.00 79.44 362 GLY A CA 1
ATOM 2908 C C . GLY A 1 362 ? -19.928 11.388 -0.616 1.00 79.44 362 GLY A C 1
ATOM 2909 O O . GLY A 1 362 ? -19.495 10.820 -1.618 1.00 79.44 362 GLY A O 1
ATOM 2910 N N . LEU A 1 363 ? -19.802 10.863 0.607 1.00 82.44 363 LEU A N 1
ATOM 2911 C CA . LEU A 1 363 ? -19.229 9.541 0.837 1.00 82.44 363 LEU A CA 1
ATOM 2912 C C . LEU A 1 363 ? -20.068 8.463 0.130 1.00 82.44 363 LEU A C 1
ATOM 2914 O O . LEU A 1 363 ? -21.278 8.387 0.331 1.00 82.44 363 LEU A O 1
ATOM 2918 N N . ASP A 1 364 ? -19.434 7.617 -0.688 1.00 84.88 364 ASP A N 1
ATOM 2919 C CA . ASP A 1 364 ? -20.136 6.537 -1.390 1.00 84.88 364 ASP A CA 1
ATOM 2920 C C . ASP A 1 364 ? -20.637 5.483 -0.394 1.00 84.88 364 ASP A C 1
ATOM 2922 O O . ASP A 1 364 ? -19.872 4.672 0.125 1.00 84.88 364 ASP A O 1
ATOM 2926 N N . MET A 1 365 ? -21.936 5.477 -0.126 1.00 90.50 365 MET A N 1
ATOM 2927 C CA . MET A 1 365 ? -22.560 4.526 0.792 1.00 90.50 365 MET A CA 1
ATOM 2928 C C . MET A 1 365 ? -23.078 3.259 0.091 1.00 90.50 365 MET A C 1
ATOM 2930 O O . MET A 1 365 ? -23.775 2.458 0.711 1.00 90.50 365 MET A O 1
ATOM 2934 N N . SER A 1 366 ? -22.755 3.039 -1.190 1.00 90.56 366 SER A N 1
ATOM 2935 C CA . SER A 1 366 ? -23.068 1.783 -1.877 1.00 90.56 366 SER A CA 1
ATOM 2936 C C . SER A 1 366 ? -22.355 0.594 -1.220 1.00 90.56 366 SER A C 1
ATOM 2938 O O . SER A 1 366 ? -21.282 0.736 -0.630 1.00 90.56 366 SER A O 1
ATOM 2940 N N . CYS A 1 367 ? -22.899 -0.621 -1.356 1.00 88.00 367 CYS A N 1
ATOM 2941 C CA . CYS A 1 367 ? -22.213 -1.805 -0.828 1.00 88.00 367 CYS A CA 1
ATOM 2942 C C . CYS A 1 367 ? -20.852 -2.049 -1.487 1.00 88.00 367 CYS A C 1
ATOM 2944 O O . CYS A 1 367 ? -19.971 -2.612 -0.842 1.00 88.00 367 CYS A O 1
ATOM 2946 N N . GLN A 1 368 ? -20.667 -1.635 -2.743 1.00 82.12 368 GLN A N 1
ATOM 2947 C CA . GLN A 1 368 ? -19.363 -1.693 -3.394 1.00 82.12 368 GLN A CA 1
ATOM 2948 C C . GLN A 1 368 ? -18.380 -0.753 -2.695 1.00 82.12 368 GLN A C 1
ATOM 2950 O O . GLN A 1 368 ? -17.330 -1.220 -2.258 1.00 82.12 368 GLN A O 1
ATOM 2955 N N . GLY A 1 369 ? -18.748 0.519 -2.514 1.00 78.12 369 GLY A N 1
ATOM 2956 C CA . GLY A 1 369 ? -17.932 1.498 -1.802 1.00 78.12 369 GLY A CA 1
ATOM 2957 C C . GLY A 1 369 ? -17.606 1.045 -0.382 1.00 78.12 369 GLY A C 1
ATOM 2958 O O . GLY A 1 369 ? -16.440 0.963 -0.010 1.00 78.12 369 GLY A O 1
ATOM 2959 N N . LEU A 1 370 ? -18.611 0.644 0.397 1.00 85.69 370 LEU A N 1
ATOM 2960 C CA . LEU A 1 370 ? -18.428 0.167 1.772 1.00 85.69 370 LEU A CA 1
ATOM 2961 C C . LEU A 1 370 ? -17.493 -1.047 1.854 1.00 85.69 370 LEU A C 1
ATOM 2963 O O . LEU A 1 370 ? -16.579 -1.071 2.677 1.00 85.69 370 LEU A O 1
ATOM 2967 N N . ARG A 1 371 ? -17.666 -2.045 0.978 1.00 83.62 371 ARG A N 1
ATOM 2968 C CA . ARG A 1 371 ? -16.781 -3.220 0.947 1.00 83.62 371 ARG A CA 1
ATOM 2969 C C . ARG A 1 371 ? -15.373 -2.856 0.508 1.00 83.62 371 ARG A C 1
ATOM 2971 O O . ARG A 1 371 ? -14.431 -3.342 1.114 1.00 83.62 371 ARG A O 1
ATOM 2978 N N . GLN A 1 372 ? -15.207 -1.978 -0.477 1.00 77.38 372 GLN A N 1
ATOM 2979 C CA . GLN A 1 372 ? -13.883 -1.505 -0.882 1.00 77.38 372 GLN A CA 1
ATOM 2980 C C . GLN A 1 372 ? -13.153 -0.789 0.257 1.00 77.38 372 GLN A C 1
ATOM 2982 O O . GLN A 1 372 ? -11.933 -0.874 0.328 1.00 77.38 372 GLN A O 1
ATOM 2987 N N . ARG A 1 373 ? -13.874 -0.117 1.162 1.00 83.81 373 ARG A N 1
ATOM 2988 C CA . ARG A 1 373 ? -13.280 0.599 2.299 1.00 83.81 373 ARG A CA 1
ATOM 2989 C C . ARG A 1 373 ? -13.022 -0.257 3.521 1.00 83.81 373 ARG A C 1
ATOM 2991 O O . ARG A 1 373 ? -11.988 -0.087 4.157 1.00 83.81 373 ARG A O 1
ATOM 2998 N N . VAL A 1 374 ? -13.939 -1.159 3.846 1.00 83.94 374 VAL A N 1
ATOM 2999 C CA . VAL A 1 374 ? -13.856 -1.981 5.059 1.00 83.94 374 VAL A CA 1
ATOM 3000 C C . VAL A 1 374 ? -13.167 -3.319 4.777 1.00 83.94 374 VAL A C 1
ATOM 3002 O O . VAL A 1 374 ? -12.326 -3.769 5.549 1.00 83.94 374 VAL A O 1
ATOM 3005 N N . ILE A 1 375 ? -13.451 -3.936 3.629 1.00 78.75 375 ILE A N 1
ATOM 3006 C CA . ILE A 1 375 ? -12.896 -5.224 3.186 1.00 78.75 375 ILE A CA 1
ATOM 3007 C C . ILE A 1 375 ? -11.695 -4.979 2.252 1.00 78.75 375 ILE A C 1
ATOM 3009 O O . ILE A 1 375 ? -11.653 -5.418 1.105 1.00 78.75 375 ILE A O 1
ATOM 3013 N N . GLN A 1 376 ? -10.682 -4.250 2.726 1.00 59.44 376 GLN A N 1
ATOM 3014 C CA . GLN A 1 376 ? -9.480 -3.939 1.928 1.00 59.44 376 GLN A CA 1
ATOM 3015 C C . GLN A 1 376 ? -8.477 -5.108 1.825 1.00 59.44 376 GLN A C 1
ATOM 3017 O O . GLN A 1 376 ? -7.476 -5.045 1.088 1.00 59.44 376 GLN A O 1
ATOM 3022 N N . HIS A 1 377 ? -8.705 -6.192 2.570 1.00 57.91 377 HIS A N 1
ATOM 3023 C CA . HIS A 1 377 ? -7.765 -7.300 2.721 1.00 57.91 377 HIS A CA 1
ATOM 3024 C C . HIS A 1 377 ? -8.183 -8.473 1.829 1.00 57.91 377 HIS A C 1
ATOM 3026 O O . HIS A 1 377 ? -9.175 -9.136 2.081 1.00 57.91 377 HIS A O 1
ATOM 3032 N N . HIS A 1 378 ? -7.402 -8.755 0.785 1.00 48.06 378 HIS A N 1
ATOM 3033 C CA . HIS A 1 378 ? -7.609 -9.955 -0.037 1.00 48.06 378 HIS A CA 1
ATOM 3034 C C . HIS A 1 378 ? -6.931 -11.202 0.578 1.00 48.06 378 HIS A C 1
ATOM 3036 O O . HIS A 1 378 ? -7.188 -12.309 0.129 1.00 48.06 378 HIS A O 1
ATOM 3042 N N . ASN A 1 379 ? -6.121 -11.022 1.639 1.00 49.47 379 ASN A N 1
ATOM 3043 C CA . ASN A 1 379 ? -5.391 -12.070 2.366 1.00 49.47 379 ASN A CA 1
ATOM 3044 C C . ASN A 1 379 ? -5.640 -11.939 3.881 1.00 49.47 379 ASN A C 1
ATOM 3046 O O . ASN A 1 379 ? -4.766 -11.482 4.620 1.00 49.47 379 ASN A O 1
ATOM 3050 N N . TYR A 1 380 ? -6.846 -12.267 4.345 1.00 57.62 380 TYR A N 1
ATOM 3051 C CA . TYR A 1 380 ? -7.109 -12.393 5.782 1.00 57.62 380 TYR A CA 1
ATOM 3052 C C . TYR A 1 380 ? -6.320 -13.585 6.336 1.00 57.62 380 TYR A C 1
ATOM 3054 O O . TYR A 1 380 ? -6.447 -14.692 5.818 1.00 57.62 380 TYR A O 1
ATOM 3062 N N . GLN A 1 381 ? -5.513 -13.372 7.380 1.00 58.53 381 GLN A N 1
ATOM 3063 C CA . GLN A 1 381 ? -5.025 -14.486 8.193 1.00 58.53 381 GLN A CA 1
ATOM 3064 C C . GLN A 1 381 ? -6.184 -14.958 9.074 1.00 58.53 381 GLN A C 1
ATOM 3066 O O . GLN A 1 381 ? -6.728 -14.124 9.806 1.00 58.53 381 GLN A O 1
ATOM 3071 N N . PRO A 1 382 ? -6.575 -16.244 9.015 1.00 68.56 382 PRO A N 1
ATOM 3072 C CA . PRO A 1 382 ? -7.616 -16.750 9.889 1.00 68.56 382 PRO A CA 1
ATOM 3073 C C . PRO A 1 382 ? -7.225 -16.549 11.353 1.00 68.56 382 PRO A C 1
ATOM 3075 O O . PRO A 1 382 ? -6.118 -16.912 11.759 1.00 68.56 382 PRO A O 1
ATOM 3078 N N . ILE A 1 383 ? -8.108 -15.948 12.146 1.00 73.88 383 ILE A N 1
ATOM 3079 C CA . ILE A 1 383 ? -7.805 -15.627 13.549 1.00 73.88 383 ILE A CA 1
ATOM 3080 C C . ILE A 1 383 ? -8.081 -16.814 14.480 1.00 73.88 383 ILE A C 1
ATOM 3082 O O . ILE A 1 383 ? -7.499 -16.868 15.566 1.00 73.88 383 ILE A O 1
ATOM 3086 N N . ASN A 1 384 ? -8.898 -17.795 14.059 1.00 75.88 384 ASN A N 1
ATOM 3087 C CA . ASN A 1 384 ? -9.197 -19.040 14.792 1.00 75.88 384 ASN A CA 1
ATOM 3088 C C . ASN A 1 384 ? -9.567 -18.799 16.275 1.00 75.88 384 ASN A C 1
ATOM 3090 O O . ASN A 1 384 ? -9.249 -19.611 17.152 1.00 75.88 384 ASN A O 1
ATOM 3094 N N . TYR A 1 385 ? -10.146 -17.629 16.562 1.00 88.50 385 TYR A N 1
ATOM 3095 C CA . TYR A 1 385 ? -10.574 -17.144 17.877 1.00 88.50 385 TYR A CA 1
ATOM 3096 C C . TYR A 1 385 ? -11.327 -15.820 17.677 1.00 88.50 385 TYR A C 1
ATOM 3098 O O . TYR A 1 385 ? -10.778 -14.732 17.865 1.00 88.50 385 TYR A O 1
ATOM 3106 N N . SER A 1 386 ? -12.562 -15.914 17.187 1.00 92.19 386 SER A N 1
ATOM 3107 C CA . SER A 1 386 ? -13.350 -14.735 16.824 1.00 92.19 386 SER A CA 1
ATOM 3108 C C . SER A 1 386 ? -13.736 -13.895 18.045 1.00 92.19 386 SER A C 1
ATOM 3110 O O . SER A 1 386 ? -13.930 -14.398 19.157 1.00 92.19 386 SER A O 1
ATOM 3112 N N . ILE A 1 387 ? -13.840 -12.589 17.819 1.00 95.38 387 ILE A N 1
ATOM 3113 C CA . ILE A 1 387 ? -14.171 -11.568 18.804 1.00 95.38 387 ILE A CA 1
ATOM 3114 C C . ILE A 1 387 ? -15.445 -10.858 18.352 1.00 95.38 387 ILE A C 1
ATOM 3116 O O . ILE A 1 387 ? -15.586 -10.458 17.192 1.00 95.38 387 ILE A O 1
ATOM 3120 N N . ALA A 1 388 ? -16.361 -10.669 19.293 1.00 97.94 388 ALA A N 1
ATOM 3121 C CA . ALA A 1 388 ? -17.517 -9.812 19.138 1.00 97.94 388 ALA A CA 1
ATOM 3122 C C . ALA A 1 388 ? -17.234 -8.417 19.721 1.00 97.94 388 ALA A C 1
ATOM 3124 O O . ALA A 1 388 ? -16.596 -8.281 20.765 1.00 97.94 388 ALA A O 1
ATOM 3125 N N . PHE A 1 389 ? -17.742 -7.377 19.073 1.00 98.00 389 PHE A N 1
ATOM 3126 C CA . PHE A 1 389 ? -17.658 -5.989 19.520 1.00 98.00 389 PHE A CA 1
ATOM 3127 C C . PHE A 1 389 ? -19.071 -5.434 19.668 1.00 98.00 389 PHE A C 1
ATOM 3129 O O . PHE A 1 389 ? -19.876 -5.571 18.748 1.00 98.00 389 PHE A O 1
ATOM 3136 N N . ALA A 1 390 ? -19.372 -4.795 20.796 1.00 98.31 390 ALA A N 1
ATOM 3137 C CA . ALA A 1 390 ? -20.598 -4.021 20.978 1.00 98.31 390 ALA A CA 1
ATOM 3138 C C . ALA A 1 390 ? -20.221 -2.572 21.274 1.00 98.31 390 ALA A C 1
ATOM 3140 O O . ALA A 1 390 ? -19.549 -2.294 22.269 1.00 98.31 390 ALA A O 1
ATOM 3141 N N . ARG A 1 391 ? -20.629 -1.657 20.393 1.00 97.81 391 ARG A N 1
ATOM 3142 C CA . ARG A 1 391 ? -20.251 -0.249 20.474 1.00 97.81 391 ARG A CA 1
ATOM 3143 C C . ARG A 1 391 ? -21.464 0.661 20.438 1.00 97.81 391 ARG A C 1
ATOM 3145 O O . ARG A 1 391 ? -22.249 0.614 19.492 1.00 97.81 391 ARG A O 1
ATOM 3152 N N . ASP A 1 392 ? -21.535 1.557 21.412 1.00 97.62 392 ASP A N 1
ATOM 3153 C CA . ASP A 1 392 ? -22.542 2.614 21.436 1.00 97.62 392 ASP A CA 1
ATOM 3154 C C . ASP A 1 392 ? -22.053 3.824 20.640 1.00 97.62 392 ASP A C 1
ATOM 3156 O O . ASP A 1 392 ? -20.950 4.339 20.867 1.00 97.62 392 ASP A O 1
ATOM 3160 N N . VAL A 1 393 ? -22.872 4.285 19.695 1.00 97.00 393 VAL A N 1
ATOM 3161 C CA . VAL A 1 393 ? -22.506 5.327 18.729 1.00 97.00 393 VAL A CA 1
ATOM 3162 C C . VAL A 1 393 ? -23.624 6.356 18.549 1.00 97.00 393 VAL A C 1
ATOM 3164 O O . VAL A 1 393 ? -24.808 6.037 18.660 1.00 97.00 393 VAL A O 1
ATOM 3167 N N . HIS A 1 394 ? -23.257 7.609 18.266 1.00 95.62 394 HIS A N 1
ATOM 3168 C CA . HIS A 1 394 ? -24.238 8.685 18.060 1.00 95.62 394 HIS A CA 1
ATOM 3169 C C . HIS A 1 394 ? -23.845 9.765 17.040 1.00 95.62 394 HIS A C 1
ATOM 3171 O O . HIS A 1 394 ? -24.708 10.542 16.641 1.00 95.62 394 HIS A O 1
ATOM 3177 N N . GLU A 1 395 ? -22.585 9.821 16.611 1.00 94.00 395 GLU A N 1
ATOM 3178 C CA . GLU A 1 395 ? -22.053 10.822 15.678 1.00 94.00 395 GLU A CA 1
ATOM 3179 C C . GLU A 1 395 ? -20.746 10.315 15.040 1.00 94.00 395 GLU A C 1
ATOM 3181 O O . GLU A 1 395 ? -20.241 9.258 15.436 1.00 94.00 395 GLU A O 1
ATOM 3186 N N . ASN A 1 396 ? -20.209 11.060 14.063 1.00 92.88 396 ASN A N 1
ATOM 3187 C CA . ASN A 1 396 ? -18.937 10.793 13.376 1.00 92.88 396 ASN A CA 1
ATOM 3188 C C . ASN A 1 396 ? -18.873 9.431 12.670 1.00 92.88 396 ASN A C 1
ATOM 3190 O O . ASN A 1 396 ? -18.135 8.529 13.076 1.00 92.88 396 ASN A O 1
ATOM 3194 N N . TYR A 1 397 ? -19.639 9.264 11.589 1.00 94.38 397 TYR A N 1
ATOM 3195 C CA . TYR A 1 397 ? -19.711 7.985 10.872 1.00 94.38 397 TYR A CA 1
ATOM 3196 C C . TYR A 1 397 ? -18.334 7.506 10.387 1.00 94.38 397 TYR A C 1
ATOM 3198 O O . TYR A 1 397 ? -17.969 6.353 10.601 1.00 94.38 397 TYR A O 1
ATOM 3206 N N . GLU A 1 398 ? -17.540 8.398 9.802 1.00 91.19 398 GLU A N 1
ATOM 3207 C CA . GLU A 1 398 ? -16.215 8.113 9.257 1.00 91.19 398 GLU A CA 1
ATOM 3208 C C . GLU A 1 398 ? -15.235 7.649 10.343 1.00 91.19 398 GLU A C 1
ATOM 3210 O O . GLU A 1 398 ? -14.394 6.791 10.090 1.00 91.19 398 GLU A O 1
ATOM 3215 N N . TYR A 1 399 ? -15.372 8.152 11.573 1.00 92.38 399 TYR A N 1
ATOM 3216 C CA . TYR A 1 399 ? -14.603 7.680 12.724 1.00 92.38 399 TYR A CA 1
ATOM 3217 C C . TYR A 1 399 ? -14.994 6.242 13.108 1.00 92.38 399 TYR A C 1
ATOM 3219 O O . TYR A 1 399 ? -14.140 5.401 13.390 1.00 92.38 399 TYR A O 1
ATOM 3227 N N . VAL A 1 400 ? -16.289 5.917 13.085 1.00 94.62 400 VAL A N 1
ATOM 3228 C CA . VAL A 1 400 ? -16.769 4.553 13.360 1.00 94.62 400 VAL A CA 1
ATOM 3229 C C . VAL A 1 400 ? -16.332 3.581 12.258 1.00 94.62 400 VAL A C 1
ATOM 3231 O O . VAL A 1 400 ? -15.811 2.508 12.570 1.00 94.62 400 VAL A O 1
ATOM 3234 N N . GLU A 1 401 ? -16.495 3.962 10.987 1.00 92.75 401 GLU A N 1
ATOM 3235 C CA . GLU A 1 401 ? -16.094 3.159 9.825 1.00 92.75 401 GLU A CA 1
ATOM 3236 C C . GLU A 1 401 ? -14.576 2.928 9.805 1.00 92.75 401 GLU A C 1
ATOM 3238 O O . GLU A 1 401 ? -14.141 1.804 9.556 1.00 92.75 401 GLU A O 1
ATOM 3243 N N . LEU A 1 402 ? -13.766 3.944 10.138 1.00 89.31 402 LEU A N 1
ATOM 3244 C CA . LEU A 1 402 ? -12.308 3.818 10.165 1.00 89.31 402 LEU A CA 1
ATOM 3245 C C . LEU A 1 402 ? -11.841 2.787 11.196 1.00 89.31 402 LEU A C 1
ATOM 3247 O O . LEU A 1 402 ? -11.025 1.920 10.880 1.00 89.31 402 LEU A O 1
ATOM 3251 N N . GLN A 1 403 ? -12.403 2.836 12.407 1.00 89.56 403 GLN A N 1
ATOM 3252 C CA . GLN A 1 403 ? -12.088 1.858 13.446 1.00 89.56 403 GLN A CA 1
ATOM 3253 C C . GLN A 1 403 ? -12.507 0.443 13.038 1.00 89.56 403 GLN A C 1
ATOM 3255 O O . GLN A 1 403 ? -11.792 -0.524 13.323 1.00 89.56 403 GLN A O 1
ATOM 3260 N N . LEU A 1 404 ? -13.674 0.322 12.392 1.00 91.88 404 LEU A N 1
ATOM 3261 C CA . LEU A 1 404 ? -14.146 -0.950 11.864 1.00 91.88 404 LEU A CA 1
ATOM 3262 C C . LEU A 1 404 ? -13.160 -1.469 10.820 1.00 91.88 404 LEU A C 1
ATOM 3264 O O . LEU A 1 404 ? -12.688 -2.585 10.969 1.00 91.88 404 LEU A O 1
ATOM 3268 N N . ALA A 1 405 ? -12.775 -0.662 9.830 1.00 87.69 405 ALA A N 1
ATOM 3269 C CA . ALA A 1 405 ? -11.813 -1.048 8.799 1.00 87.69 405 ALA A CA 1
ATOM 3270 C C . ALA A 1 405 ? -10.454 -1.474 9.386 1.00 87.69 405 ALA A C 1
ATOM 3272 O O . ALA A 1 405 ? -9.884 -2.470 8.948 1.00 87.69 405 ALA A O 1
ATOM 3273 N N . ALA A 1 406 ? -9.959 -0.786 10.421 1.00 83.06 406 ALA A N 1
ATOM 3274 C CA . ALA A 1 406 ? -8.709 -1.138 11.104 1.00 83.06 406 ALA A CA 1
ATOM 3275 C C . ALA A 1 406 ? -8.754 -2.496 11.828 1.00 83.06 406 ALA A C 1
ATOM 3277 O O . ALA A 1 406 ? -7.713 -3.112 12.058 1.00 83.06 406 ALA A O 1
ATOM 3278 N N . THR A 1 407 ? -9.948 -2.966 12.192 1.00 83.06 407 THR A N 1
ATOM 3279 C CA . THR A 1 407 ? -10.141 -4.192 12.980 1.00 83.06 407 THR A CA 1
ATOM 3280 C C . THR A 1 407 ? -11.020 -5.227 12.284 1.00 83.06 407 THR A C 1
ATOM 3282 O O . THR A 1 407 ? -11.326 -6.254 12.886 1.00 83.06 407 THR A O 1
ATOM 3285 N N . TYR A 1 408 ? -11.429 -5.012 11.032 1.00 89.06 408 TYR A N 1
ATOM 3286 C CA . TYR A 1 408 ? -12.392 -5.874 10.354 1.00 89.06 408 TYR A CA 1
ATOM 3287 C C . TYR A 1 408 ? -11.786 -7.250 10.069 1.00 89.06 408 TYR A C 1
ATOM 3289 O O . TYR A 1 408 ? -10.756 -7.378 9.409 1.00 89.06 408 TYR A O 1
ATOM 3297 N N . SER A 1 409 ? -12.466 -8.294 10.532 1.00 87.88 409 SER A N 1
ATOM 3298 C CA . SER A 1 409 ? -12.214 -9.681 10.153 1.00 87.88 409 SER A CA 1
ATOM 3299 C C . SER A 1 409 ? -13.544 -10.338 9.786 1.00 87.88 409 SER A C 1
ATOM 3301 O O . SER A 1 409 ? -14.511 -10.132 10.521 1.00 87.88 409 SER A O 1
ATOM 3303 N N . PRO A 1 410 ? -13.617 -11.151 8.714 1.00 88.81 410 PRO A N 1
ATOM 3304 C CA . PRO A 1 410 ? -14.818 -11.917 8.378 1.00 88.81 410 PRO A CA 1
ATOM 3305 C C . PRO A 1 410 ? -15.283 -12.863 9.493 1.00 88.81 410 PRO A C 1
ATOM 3307 O O . PRO A 1 410 ? -16.462 -13.190 9.553 1.00 88.81 410 PRO A O 1
ATOM 3310 N N . GLU A 1 411 ? -14.369 -13.300 10.366 1.00 89.44 411 GLU A N 1
ATOM 3311 C CA . GLU A 1 411 ? -14.681 -14.183 11.497 1.00 89.44 411 GLU A CA 1
ATOM 3312 C C . GLU A 1 411 ? -15.289 -13.431 12.687 1.00 89.44 411 GLU A C 1
ATOM 3314 O O . GLU A 1 411 ? -16.043 -14.025 13.448 1.00 89.44 411 GLU A O 1
ATOM 3319 N N . ASN A 1 412 ? -14.958 -12.149 12.865 1.00 94.06 412 ASN A N 1
ATOM 3320 C CA . ASN A 1 412 ? -15.432 -11.328 13.983 1.00 94.06 412 ASN A CA 1
ATOM 3321 C C . ASN A 1 412 ? -16.885 -10.886 13.796 1.00 94.06 412 ASN A C 1
ATOM 3323 O O . ASN A 1 412 ? -17.426 -10.930 12.693 1.00 94.06 412 ASN A O 1
ATOM 3327 N N . HIS A 1 413 ? -17.484 -10.364 14.865 1.00 97.56 413 HIS A N 1
ATOM 3328 C CA . HIS A 1 413 ? -18.830 -9.794 14.849 1.00 97.56 413 HIS A CA 1
ATOM 3329 C C . HIS A 1 413 ? -18.842 -8.375 15.409 1.00 97.56 413 HIS A C 1
ATOM 3331 O O . HIS A 1 413 ? -18.204 -8.102 16.420 1.00 97.56 413 HIS A O 1
ATOM 3337 N N . TYR A 1 414 ? -19.599 -7.474 14.787 1.00 98.12 414 TYR A N 1
ATOM 3338 C CA . TYR A 1 414 ? -19.629 -6.062 15.168 1.00 98.12 414 TYR A CA 1
ATOM 3339 C C . TYR A 1 414 ? -21.070 -5.606 15.328 1.00 98.12 414 TYR A C 1
ATOM 3341 O O . TYR A 1 414 ? -21.838 -5.660 14.377 1.00 98.12 414 TYR A O 1
ATOM 3349 N N . CYS A 1 415 ? -21.451 -5.151 16.512 1.00 98.62 415 CYS A N 1
ATOM 3350 C CA . CYS A 1 415 ? -22.773 -4.614 16.782 1.00 98.62 415 CYS A CA 1
ATOM 3351 C C . CYS A 1 415 ? -22.678 -3.138 17.170 1.00 98.62 415 CYS A C 1
ATOM 3353 O O . CYS A 1 415 ? -21.903 -2.773 18.057 1.00 98.62 415 CYS A O 1
ATOM 3355 N N . PHE A 1 416 ? -23.467 -2.298 16.501 1.00 98.50 416 PHE A N 1
ATOM 3356 C CA . PHE A 1 416 ? -23.532 -0.861 16.745 1.00 98.50 416 PHE A CA 1
ATOM 3357 C C . PHE A 1 416 ? -24.904 -0.475 17.293 1.00 98.50 416 PHE A C 1
ATOM 3359 O O . PHE A 1 416 ? -25.895 -0.487 16.559 1.00 98.50 416 PHE A O 1
ATOM 3366 N N . SER A 1 417 ? -24.954 -0.084 18.564 1.00 98.12 417 SER A N 1
ATOM 3367 C CA . SER A 1 417 ? -26.156 0.480 19.178 1.00 98.12 417 SER A CA 1
ATOM 3368 C C . SER A 1 417 ? -26.197 1.981 18.933 1.00 98.12 417 SER A C 1
ATOM 3370 O O . SER A 1 417 ? -25.288 2.719 19.316 1.00 98.12 417 SER A O 1
ATOM 3372 N N . VAL A 1 418 ? -27.248 2.440 18.253 1.00 97.50 418 VAL A N 1
ATOM 3373 C CA . VAL A 1 418 ? -27.348 3.826 17.784 1.00 97.50 418 VAL A CA 1
ATOM 3374 C C . VAL A 1 418 ? -28.267 4.630 18.693 1.00 97.50 418 VAL A C 1
ATOM 3376 O O . VAL A 1 418 ? -29.447 4.310 18.838 1.00 97.50 418 VAL A O 1
ATOM 3379 N N . ASP A 1 419 ? -27.734 5.706 19.265 1.00 97.12 419 ASP A N 1
ATOM 3380 C CA . ASP A 1 419 ? -28.499 6.627 20.105 1.00 97.12 419 ASP A CA 1
ATOM 3381 C C . ASP A 1 419 ? -29.663 7.267 19.337 1.00 97.12 419 ASP A C 1
ATOM 3383 O O . ASP A 1 419 ? -29.520 7.694 18.187 1.00 97.12 419 ASP A O 1
ATOM 3387 N N . THR A 1 420 ? -30.815 7.410 19.992 1.00 96.50 420 THR A N 1
ATOM 3388 C CA . THR A 1 420 ? -31.957 8.171 19.458 1.00 96.50 420 THR A CA 1
ATOM 3389 C C . THR A 1 420 ? -31.615 9.619 19.100 1.00 96.50 420 THR A C 1
ATOM 3391 O O . THR A 1 420 ? -32.235 10.165 18.185 1.00 96.50 420 THR A O 1
ATOM 3394 N N . LYS A 1 421 ? -30.626 10.230 19.772 1.00 95.31 421 LYS A N 1
ATOM 3395 C CA . LYS A 1 421 ? -30.185 11.607 19.503 1.00 95.31 421 LYS A CA 1
ATOM 3396 C C . LYS A 1 421 ? -29.331 11.749 18.240 1.00 95.31 421 LYS A C 1
ATOM 3398 O O . LYS A 1 421 ? -29.099 12.870 17.796 1.00 95.31 421 LYS A O 1
ATOM 3403 N N . ALA A 1 422 ? -28.857 10.639 17.670 1.00 95.62 422 ALA A N 1
ATOM 3404 C CA . ALA A 1 422 ? -28.033 10.659 16.469 1.00 95.62 422 ALA A CA 1
ATOM 3405 C C . ALA A 1 422 ? -28.795 11.262 15.280 1.00 95.62 422 ALA A C 1
ATOM 3407 O O . ALA A 1 422 ? -30.009 11.076 15.150 1.00 95.62 422 ALA A O 1
ATOM 3408 N N . SER A 1 423 ? -28.093 11.944 14.372 1.00 95.75 423 SER A N 1
ATOM 3409 C CA . SER A 1 423 ? -28.728 12.528 13.186 1.00 95.75 423 SER A CA 1
ATOM 3410 C C . SER A 1 423 ? -29.368 11.445 12.302 1.00 95.75 423 SER A C 1
ATOM 3412 O O . SER A 1 423 ? -28.923 10.294 12.268 1.00 95.75 423 SER A O 1
ATOM 3414 N N . LYS A 1 424 ? -30.424 11.796 11.553 1.00 95.50 424 LYS A N 1
ATOM 3415 C CA . LYS A 1 424 ? -31.064 10.845 10.622 1.00 95.50 424 LYS A CA 1
ATOM 3416 C C . LYS A 1 424 ? -30.076 10.304 9.585 1.00 95.50 424 LYS A C 1
ATOM 3418 O O . LYS A 1 424 ? -30.184 9.137 9.220 1.00 95.50 424 LYS A O 1
ATOM 3423 N N . ASP A 1 425 ? -29.135 11.140 9.149 1.00 94.75 425 ASP A N 1
ATOM 3424 C CA . ASP A 1 425 ? -28.075 10.758 8.217 1.00 94.75 425 ASP A CA 1
ATOM 3425 C C . ASP A 1 425 ? -27.134 9.720 8.841 1.00 94.75 425 ASP A C 1
ATOM 3427 O O . ASP A 1 425 ? -26.982 8.627 8.300 1.00 94.75 425 ASP A O 1
ATOM 3431 N N . PHE A 1 426 ? -26.621 9.980 10.047 1.00 95.69 426 PHE A N 1
ATOM 3432 C CA . PHE A 1 426 ? -25.772 9.033 10.771 1.00 95.69 426 PHE A CA 1
ATOM 3433 C C . PHE A 1 426 ? -26.467 7.676 10.971 1.00 95.69 426 PHE A C 1
ATOM 3435 O O . PHE A 1 426 ? -25.903 6.619 10.679 1.00 95.69 426 PHE A O 1
ATOM 3442 N N . GLN A 1 427 ? -27.731 7.700 11.409 1.00 96.00 427 GLN A N 1
ATOM 3443 C CA . GLN A 1 427 ? -28.537 6.489 11.575 1.00 96.00 427 GLN A CA 1
ATOM 3444 C C . GLN A 1 427 ? -28.710 5.723 10.255 1.00 96.00 427 GLN A C 1
ATOM 3446 O O . GLN A 1 427 ? -28.701 4.491 10.254 1.00 96.00 427 GLN A O 1
ATOM 3451 N N . ALA A 1 428 ? -28.894 6.431 9.137 1.00 95.94 428 ALA A N 1
ATOM 3452 C CA . ALA A 1 428 ? -28.989 5.815 7.819 1.00 95.94 428 ALA A CA 1
ATOM 3453 C C . ALA A 1 428 ? -27.657 5.169 7.417 1.00 95.94 428 ALA A C 1
ATOM 3455 O O . ALA A 1 428 ? -27.651 4.001 7.033 1.00 95.94 428 ALA A O 1
ATOM 3456 N N . ARG A 1 429 ? -26.529 5.869 7.591 1.00 96.62 429 ARG A N 1
ATOM 3457 C CA . ARG A 1 429 ? -25.201 5.362 7.221 1.00 96.62 429 ARG A CA 1
ATOM 3458 C C . ARG A 1 429 ? -24.810 4.093 7.985 1.00 96.62 429 ARG A C 1
ATOM 3460 O O . ARG A 1 429 ? -24.377 3.126 7.364 1.00 96.62 429 ARG A O 1
ATOM 3467 N N . ILE A 1 430 ? -25.046 4.035 9.300 1.00 97.50 430 ILE A N 1
ATOM 3468 C CA . ILE A 1 430 ? -24.787 2.826 10.110 1.00 97.50 430 ILE A CA 1
ATOM 3469 C C . ILE A 1 430 ? -25.658 1.640 9.660 1.00 97.50 430 ILE A C 1
ATOM 3471 O O . ILE A 1 430 ? -25.182 0.507 9.590 1.00 97.50 430 ILE A O 1
ATOM 3475 N N . ARG A 1 431 ? -26.922 1.880 9.287 1.00 96.75 431 ARG A N 1
ATOM 3476 C CA . ARG A 1 431 ? -27.791 0.823 8.738 1.00 96.75 431 ARG A CA 1
ATOM 3477 C C . ARG A 1 431 ? -27.320 0.328 7.375 1.00 96.75 431 ARG A C 1
ATOM 3479 O O . ARG A 1 431 ? -27.386 -0.869 7.122 1.00 96.75 431 ARG A O 1
ATOM 3486 N N . MET A 1 432 ? -26.848 1.224 6.508 1.00 97.00 432 MET A N 1
ATOM 3487 C CA . MET A 1 432 ? -26.281 0.850 5.207 1.00 97.00 432 MET A CA 1
ATOM 3488 C C . MET A 1 432 ? -25.014 0.006 5.384 1.00 97.00 432 MET A C 1
ATOM 3490 O O . MET A 1 432 ? -24.875 -1.025 4.731 1.00 97.00 432 MET A O 1
ATOM 3494 N N . LEU A 1 433 ? -24.145 0.381 6.328 1.00 96.19 433 LEU A N 1
ATOM 3495 C CA . LEU A 1 433 ? -22.964 -0.398 6.704 1.00 96.19 433 LEU A CA 1
ATOM 3496 C C . LEU A 1 433 ? -23.338 -1.832 7.123 1.00 96.19 433 LEU A C 1
ATOM 3498 O O . LEU A 1 433 ? -22.790 -2.790 6.577 1.00 96.19 433 LEU A O 1
ATOM 3502 N N . ALA A 1 434 ? -24.317 -1.978 8.021 1.00 97.31 434 ALA A N 1
ATOM 3503 C CA . ALA A 1 434 ? -24.815 -3.279 8.475 1.00 97.31 434 ALA A CA 1
ATOM 3504 C C . ALA A 1 434 ? -25.503 -4.094 7.367 1.00 97.31 434 ALA A C 1
ATOM 3506 O O . ALA A 1 434 ? -25.337 -5.305 7.291 1.00 97.31 434 ALA A O 1
ATOM 3507 N N . ALA A 1 435 ? -26.233 -3.443 6.459 1.00 96.88 435 ALA A N 1
ATOM 3508 C CA . ALA A 1 435 ? -26.864 -4.124 5.329 1.00 96.88 435 ALA A CA 1
ATOM 3509 C C . ALA A 1 435 ? -25.841 -4.682 4.319 1.00 96.88 435 ALA A C 1
ATOM 3511 O O . ALA A 1 435 ? -26.119 -5.664 3.630 1.00 96.88 435 ALA A O 1
ATOM 3512 N N . CYS A 1 436 ? -24.663 -4.061 4.207 1.00 94.56 436 CYS A N 1
ATOM 3513 C CA . CYS A 1 436 ? -23.650 -4.432 3.220 1.00 94.56 436 CYS A CA 1
ATOM 3514 C C . CYS A 1 436 ? -22.607 -5.440 3.730 1.00 94.56 436 CYS A C 1
ATOM 3516 O O . CYS A 1 436 ? -22.012 -6.160 2.912 1.00 94.56 436 CYS A O 1
ATOM 3518 N N . LEU A 1 437 ? -22.375 -5.500 5.044 1.00 94.94 437 LEU A N 1
ATOM 3519 C CA . LEU A 1 437 ? -21.376 -6.363 5.678 1.00 94.94 437 LEU A CA 1
ATOM 3520 C C . LEU A 1 437 ? -22.065 -7.463 6.507 1.00 94.94 437 LEU A C 1
ATOM 3522 O O . LEU A 1 437 ? -22.792 -7.146 7.443 1.00 94.94 437 LEU A O 1
ATOM 3526 N N . PRO A 1 438 ? -21.837 -8.755 6.204 1.00 93.31 438 PRO A N 1
ATOM 3527 C CA . PRO A 1 438 ? -22.650 -9.857 6.735 1.00 93.31 438 PRO A CA 1
ATOM 3528 C C . PRO A 1 438 ? -22.490 -10.108 8.242 1.00 93.31 438 PRO A C 1
ATOM 3530 O O . PRO A 1 438 ? -23.301 -10.810 8.832 1.00 93.31 438 PRO A O 1
ATOM 3533 N N . ASN A 1 439 ? -21.443 -9.565 8.856 1.00 95.69 439 ASN A N 1
ATOM 3534 C CA . ASN A 1 439 ? -21.097 -9.725 10.266 1.00 95.69 439 ASN A CA 1
ATOM 3535 C C . ASN A 1 439 ? -21.199 -8.407 11.057 1.00 95.69 439 ASN A C 1
ATOM 3537 O O . ASN A 1 439 ? -20.611 -8.288 12.138 1.00 95.69 439 ASN A O 1
ATOM 3541 N N . VAL A 1 440 ? -21.921 -7.423 10.513 1.00 98.38 440 VAL A N 1
ATOM 3542 C CA . VAL A 1 440 ? -22.209 -6.141 11.159 1.00 98.38 440 VAL A CA 1
ATOM 3543 C C . VAL A 1 440 ? -23.701 -6.047 11.473 1.00 98.38 440 VAL A C 1
ATOM 3545 O O . VAL A 1 440 ? -24.546 -6.283 10.615 1.00 98.38 440 VAL A O 1
ATOM 3548 N N . TYR A 1 441 ? -24.029 -5.670 12.705 1.00 98.44 441 TYR A N 1
ATOM 3549 C CA . TYR A 1 441 ? -25.378 -5.708 13.257 1.00 98.44 441 TYR A CA 1
ATOM 3550 C C . TYR A 1 441 ? -25.764 -4.368 13.881 1.00 98.44 441 TYR A C 1
ATOM 3552 O O . TYR A 1 441 ? -24.924 -3.639 14.408 1.00 98.44 441 TYR A O 1
ATOM 3560 N N . VAL A 1 442 ? -27.058 -4.058 13.847 1.00 98.44 442 VAL A N 1
ATOM 3561 C CA . VAL A 1 442 ? -27.644 -2.872 14.482 1.00 98.44 442 VAL A CA 1
ATOM 3562 C C . VAL A 1 442 ? -28.938 -3.312 15.159 1.00 98.44 442 VAL A C 1
ATOM 3564 O O . VAL A 1 442 ? -29.821 -3.813 14.454 1.00 98.44 442 VAL A O 1
ATOM 3567 N N . PRO A 1 443 ? -29.080 -3.152 16.485 1.00 97.75 443 PRO A N 1
ATOM 3568 C CA . PRO A 1 443 ? -30.331 -3.463 17.155 1.00 97.75 443 PRO A CA 1
ATOM 3569 C C . PRO A 1 443 ? -31.505 -2.637 16.610 1.00 97.75 443 PRO A C 1
ATOM 3571 O O . PRO A 1 443 ? -31.323 -1.478 16.220 1.00 97.75 443 PRO A O 1
ATOM 3574 N N . PRO A 1 444 ? -32.719 -3.215 16.551 1.00 93.44 444 PRO A N 1
ATOM 3575 C CA . PRO A 1 444 ? -33.903 -2.485 16.106 1.00 93.44 444 PRO A CA 1
ATOM 3576 C C . PRO A 1 444 ? -34.334 -1.422 17.124 1.00 93.44 444 PRO A C 1
ATOM 3578 O O . PRO A 1 444 ? -34.763 -0.334 16.730 1.00 93.44 444 PRO A O 1
ATOM 3581 N N . GLU A 1 445 ? -34.188 -1.738 18.411 1.00 92.50 445 GLU A N 1
ATOM 3582 C CA . GLU A 1 445 ? -34.486 -0.845 19.524 1.00 92.50 445 GLU A CA 1
ATOM 3583 C C . GLU A 1 445 ? -33.443 0.265 19.635 1.00 92.50 445 GLU A C 1
ATOM 3585 O O . GLU A 1 445 ? -32.259 0.083 19.342 1.00 92.50 445 GLU A O 1
ATOM 3590 N N . LYS A 1 446 ? -33.898 1.447 20.052 1.00 91.00 446 LYS A N 1
ATOM 3591 C CA . LYS A 1 446 ? -33.040 2.617 20.233 1.00 91.00 446 LYS A CA 1
ATOM 3592 C C . LYS A 1 446 ? -33.315 3.258 21.568 1.00 91.00 446 LYS A C 1
ATOM 3594 O O . LYS A 1 446 ? -34.469 3.432 21.952 1.00 91.00 446 LYS A O 1
ATOM 3599 N N . HIS A 1 447 ? -32.246 3.727 22.194 1.00 95.06 447 HIS A N 1
ATOM 3600 C CA . HIS A 1 447 ? -32.316 4.359 23.501 1.00 95.06 447 HIS A CA 1
ATOM 3601 C C . HIS A 1 447 ? -31.743 5.768 23.471 1.00 95.06 447 HIS A C 1
ATOM 3603 O O . HIS A 1 447 ? -30.853 6.078 22.677 1.00 95.06 447 HIS A O 1
ATOM 3609 N N . ASN A 1 448 ? -32.270 6.628 24.338 1.00 95.50 448 ASN A N 1
ATOM 3610 C CA . ASN A 1 448 ? -31.714 7.954 24.578 1.00 95.50 448 ASN A CA 1
ATOM 3611 C C . ASN A 1 448 ? -30.593 7.830 25.607 1.00 95.50 448 ASN A C 1
ATOM 3613 O O . ASN A 1 448 ? -30.877 7.656 26.794 1.00 95.50 448 ASN A O 1
ATOM 3617 N N . MET A 1 449 ? -29.345 7.865 25.142 1.00 95.44 449 MET A N 1
ATOM 3618 C CA . MET A 1 449 ? -28.176 7.757 26.010 1.00 95.44 449 MET A CA 1
ATOM 3619 C C . MET A 1 449 ? -27.638 9.145 26.355 1.00 95.44 449 MET A C 1
ATOM 3621 O O . MET A 1 449 ? -27.594 10.052 25.519 1.00 95.44 449 MET A O 1
ATOM 3625 N N . ASP A 1 450 ? -27.171 9.333 27.586 1.00 92.94 450 ASP A N 1
ATOM 3626 C CA . ASP A 1 450 ? -26.646 10.623 28.033 1.00 92.94 450 ASP A CA 1
ATOM 3627 C C . ASP A 1 450 ? -25.321 10.508 28.795 1.00 92.94 450 ASP A C 1
ATOM 3629 O O . ASP A 1 450 ? -24.800 9.425 29.052 1.00 92.94 450 ASP A O 1
ATOM 3633 N N . SER A 1 451 ? -24.737 11.661 29.127 1.00 88.88 451 SER A N 1
ATOM 3634 C CA . SER A 1 451 ? -23.454 11.729 29.830 1.00 88.88 451 SER A CA 1
ATOM 3635 C C . SER A 1 451 ? -23.513 11.253 31.282 1.00 88.88 451 SER A C 1
ATOM 3637 O O . SER A 1 451 ? -22.457 11.068 31.874 1.00 88.88 451 SER A O 1
ATOM 3639 N N . GLY A 1 452 ? -24.708 11.092 31.860 1.00 91.12 452 GLY A N 1
ATOM 3640 C CA . GLY A 1 452 ? -24.907 10.476 33.171 1.00 91.12 452 GLY A CA 1
ATOM 3641 C C . GLY A 1 452 ? -24.812 8.950 33.133 1.00 91.12 452 GLY A C 1
ATOM 3642 O O . GLY A 1 452 ? -24.742 8.329 34.191 1.00 91.12 452 GLY A O 1
ATOM 3643 N N . GLY A 1 453 ? -24.753 8.345 31.943 1.00 92.81 453 GLY A N 1
ATOM 3644 C CA . GLY A 1 453 ? -24.672 6.896 31.763 1.00 92.81 453 GLY A CA 1
ATOM 3645 C C . GLY A 1 453 ? -26.027 6.225 31.538 1.00 92.81 453 GLY A C 1
ATOM 3646 O O . GLY A 1 453 ? -26.106 5.000 31.438 1.00 92.81 453 GLY A O 1
ATOM 3647 N N . HIS A 1 454 ? -27.110 6.999 31.448 1.00 95.50 454 HIS A N 1
ATOM 3648 C CA . HIS A 1 454 ? -28.445 6.443 31.268 1.00 95.50 454 HIS A CA 1
ATOM 3649 C C . HIS A 1 454 ? -28.546 5.690 29.940 1.00 95.50 454 HIS A C 1
ATOM 3651 O O . HIS A 1 454 ? -28.063 6.149 28.907 1.00 95.50 454 HIS A O 1
ATOM 3657 N N . ASN A 1 455 ? -29.186 4.524 29.982 1.00 96.56 455 ASN A N 1
ATOM 3658 C CA . ASN A 1 455 ? -29.445 3.618 28.865 1.00 96.56 455 ASN A CA 1
ATOM 3659 C C . ASN A 1 455 ? -28.226 3.040 28.124 1.00 96.56 455 ASN A C 1
ATOM 3661 O O . ASN A 1 455 ? -28.421 2.250 27.205 1.00 96.56 455 ASN A O 1
ATOM 3665 N N . ILE A 1 456 ? -26.992 3.337 28.538 1.00 96.50 456 ILE A N 1
ATOM 3666 C CA . ILE A 1 456 ? -25.773 2.756 27.941 1.00 96.50 456 ILE A CA 1
ATOM 3667 C C . ILE A 1 456 ? -25.754 1.233 28.140 1.00 96.50 456 ILE A C 1
ATOM 3669 O O . ILE A 1 456 ? -25.655 0.469 27.187 1.00 96.50 456 ILE A O 1
ATOM 3673 N N . ASN A 1 457 ? -25.994 0.762 29.369 1.00 96.44 457 ASN A N 1
ATOM 3674 C CA . ASN A 1 457 ? -26.081 -0.678 29.643 1.00 96.44 457 ASN A CA 1
ATOM 3675 C C . ASN A 1 457 ? -27.221 -1.360 28.882 1.00 96.44 457 ASN A C 1
ATOM 3677 O O . ASN A 1 457 ? -27.094 -2.520 28.496 1.00 96.44 457 ASN A O 1
ATOM 3681 N N . ARG A 1 458 ? -28.331 -0.645 28.658 1.00 96.94 458 ARG A N 1
ATOM 3682 C CA . ARG A 1 458 ? -29.451 -1.164 27.872 1.00 96.94 458 ARG A CA 1
ATOM 3683 C C . ARG A 1 458 ? -29.061 -1.327 26.401 1.00 96.94 458 ARG A C 1
ATOM 3685 O O . ARG A 1 458 ? -29.309 -2.378 25.824 1.00 96.94 458 ARG A O 1
ATOM 3692 N N . ALA A 1 459 ? -28.387 -0.330 25.835 1.00 97.50 459 ALA A N 1
ATOM 3693 C CA . ALA A 1 459 ? -27.866 -0.367 24.475 1.00 97.50 459 ALA A CA 1
ATOM 3694 C C . ALA A 1 459 ? -26.838 -1.497 24.270 1.00 97.50 459 ALA A C 1
ATOM 3696 O O . ALA A 1 459 ? -26.926 -2.233 23.284 1.00 97.50 459 ALA A O 1
ATOM 3697 N N . HIS A 1 460 ? -25.912 -1.706 25.211 1.00 98.00 460 HIS A N 1
ATOM 3698 C CA . HIS A 1 460 ? -24.999 -2.854 25.166 1.00 98.00 460 HIS A CA 1
ATOM 3699 C C . HIS A 1 460 ? -25.726 -4.188 25.307 1.00 98.00 460 HIS A C 1
ATOM 3701 O O . HIS A 1 460 ? -25.393 -5.129 24.586 1.00 98.00 460 HIS A O 1
ATOM 3707 N N . TYR A 1 461 ? -26.716 -4.276 26.197 1.00 97.94 461 TYR A N 1
ATOM 3708 C CA . TYR A 1 461 ? -27.507 -5.489 26.387 1.00 97.94 461 TYR A CA 1
ATOM 3709 C C . TYR A 1 461 ? -28.236 -5.903 25.102 1.00 97.94 461 TYR A C 1
ATOM 3711 O O . TYR A 1 461 ? -28.155 -7.066 24.713 1.00 97.94 461 TYR A O 1
ATOM 3719 N N . ASP A 1 462 ? -28.842 -4.968 24.371 1.00 98.12 462 ASP A N 1
ATOM 3720 C CA . ASP A 1 462 ? -29.486 -5.282 23.092 1.00 98.12 462 ASP A CA 1
ATOM 3721 C C . ASP A 1 462 ? -28.478 -5.867 22.085 1.00 98.12 462 ASP A C 1
ATOM 3723 O O . ASP A 1 462 ? -28.749 -6.887 21.446 1.00 98.12 462 ASP A O 1
ATOM 3727 N N . CYS A 1 463 ? -27.261 -5.315 22.011 1.00 98.50 463 CYS A N 1
ATOM 3728 C CA . CYS A 1 463 ? -26.191 -5.919 21.217 1.00 98.50 463 CYS A CA 1
ATOM 3729 C C . CYS A 1 463 ? -25.791 -7.316 21.713 1.00 98.50 463 CYS A C 1
ATOM 3731 O O . CYS A 1 463 ? -25.591 -8.213 20.893 1.00 98.50 463 CYS A O 1
ATOM 3733 N N . MET A 1 464 ? -25.708 -7.541 23.029 1.00 98.56 464 MET A N 1
ATOM 3734 C CA . MET A 1 464 ? -25.441 -8.870 23.591 1.00 98.56 464 MET A CA 1
ATOM 3735 C C . MET A 1 464 ? -26.484 -9.895 23.132 1.00 98.56 464 MET A C 1
ATOM 3737 O O . MET A 1 464 ? -26.107 -11.009 22.768 1.00 98.56 464 MET A O 1
ATOM 3741 N N . THR A 1 465 ? -27.771 -9.522 23.101 1.00 98.12 465 THR A N 1
ATOM 3742 C CA . THR A 1 465 ? -28.851 -10.428 22.672 1.00 98.12 465 THR A CA 1
ATOM 3743 C C . THR A 1 465 ? -28.763 -10.825 21.198 1.00 98.12 465 THR A C 1
ATOM 3745 O O . THR A 1 465 ? -29.121 -11.947 20.860 1.00 98.12 465 THR A O 1
ATOM 3748 N N . ILE A 1 466 ? -28.239 -9.956 20.328 1.00 98.31 466 ILE A N 1
ATOM 3749 C CA . ILE A 1 466 ? -28.019 -10.271 18.906 1.00 98.31 466 ILE A CA 1
ATOM 3750 C C . ILE A 1 466 ? -26.751 -11.101 18.724 1.00 98.31 466 ILE A C 1
ATOM 3752 O O . ILE A 1 466 ? -26.742 -12.089 17.988 1.00 98.31 466 ILE A O 1
ATOM 3756 N N . LEU A 1 467 ? -25.668 -10.691 19.386 1.00 98.44 467 LEU A N 1
ATOM 3757 C CA . LEU A 1 467 ? -24.354 -11.303 19.229 1.00 98.44 467 LEU A CA 1
ATOM 3758 C C . LEU A 1 467 ? -24.325 -12.729 19.781 1.00 98.44 467 LEU A C 1
ATOM 3760 O O . LEU A 1 467 ? -23.667 -13.579 19.190 1.00 98.44 467 LEU A O 1
ATOM 3764 N N . ILE A 1 468 ? -25.047 -13.032 20.865 1.00 98.06 468 ILE A N 1
ATOM 3765 C CA . ILE A 1 468 ? -25.050 -14.384 21.443 1.00 98.06 468 ILE A CA 1
ATOM 3766 C C . ILE A 1 468 ? -25.625 -15.452 20.501 1.00 98.06 468 ILE A C 1
ATOM 3768 O O . ILE A 1 468 ? -25.174 -16.600 20.546 1.00 98.06 468 ILE A O 1
ATOM 3772 N N . GLU A 1 469 ? -26.539 -15.057 19.610 1.00 97.81 469 GLU A N 1
ATOM 3773 C CA . GLU A 1 469 ? -27.097 -15.915 18.556 1.00 97.81 469 GLU A CA 1
ATOM 3774 C C . GLU A 1 469 ? -26.099 -16.194 17.427 1.00 97.81 469 GLU A C 1
ATOM 3776 O O . GLU A 1 469 ? -26.259 -17.159 16.681 1.00 97.81 469 GLU A O 1
ATOM 3781 N N . GLN A 1 470 ? -25.051 -15.376 17.301 1.00 96.94 470 GLN A N 1
ATOM 3782 C CA . GLN A 1 470 ? -24.019 -15.581 16.293 1.00 96.94 470 GLN A CA 1
ATOM 3783 C C . GLN A 1 470 ? -23.019 -16.647 16.767 1.00 96.94 470 GLN A C 1
ATOM 3785 O O . GLN A 1 470 ? -22.555 -16.605 17.916 1.00 96.94 470 GLN A O 1
ATOM 3790 N N . PRO A 1 471 ? -22.685 -17.630 15.916 1.00 92.38 471 PRO A N 1
ATOM 3791 C CA . PRO A 1 471 ? -21.763 -18.695 16.278 1.00 92.38 471 PRO A CA 1
ATOM 3792 C C . PRO A 1 471 ? -20.302 -18.232 16.210 1.00 92.38 471 PRO A C 1
ATOM 3794 O O . PRO A 1 471 ? -19.961 -17.285 15.515 1.00 92.38 471 PRO A O 1
ATOM 3797 N N . GLY A 1 472 ? -19.411 -18.972 16.870 1.00 89.38 472 GLY A N 1
ATOM 3798 C CA . GLY A 1 472 ? -17.980 -18.958 16.547 1.00 89.38 472 GLY A CA 1
ATOM 3799 C C . GLY A 1 472 ? -17.110 -17.906 17.235 1.00 89.38 472 GLY A C 1
ATOM 3800 O O . GLY A 1 472 ? -15.894 -18.009 17.109 1.00 89.38 472 GLY A O 1
ATOM 3801 N N . TRP A 1 473 ? -17.671 -16.952 17.985 1.00 95.81 473 TRP A N 1
ATOM 3802 C CA . TRP A 1 473 ? -16.889 -15.998 18.784 1.00 95.81 473 TRP A CA 1
ATOM 3803 C C . TRP A 1 473 ? -16.679 -16.457 20.231 1.00 95.81 473 TRP A C 1
ATOM 3805 O O . TRP A 1 473 ? -17.461 -17.231 20.774 1.00 95.81 473 TRP A O 1
ATOM 3815 N N . GLU A 1 474 ? -15.620 -15.959 20.868 1.00 95.94 474 GLU A N 1
ATOM 3816 C CA . GLU A 1 474 ? -15.172 -16.411 22.196 1.00 95.94 474 GLU A CA 1
ATOM 3817 C C . GLU A 1 474 ? -15.284 -15.321 23.267 1.00 95.94 474 GLU A C 1
ATOM 3819 O O . GLU A 1 474 ? -15.553 -15.604 24.437 1.00 95.94 474 GLU A O 1
ATOM 3824 N N . TYR A 1 475 ? -15.099 -14.061 22.868 1.00 97.50 475 TYR A N 1
ATOM 3825 C CA . TYR A 1 475 ? -15.150 -12.897 23.749 1.00 97.50 475 TYR A CA 1
ATOM 3826 C C . TYR A 1 475 ? -15.922 -11.736 23.131 1.00 97.50 475 TYR A C 1
ATOM 3828 O O . TYR A 1 475 ? -15.841 -11.506 21.927 1.00 97.50 475 TYR A O 1
ATOM 3836 N N . LEU A 1 476 ? -16.619 -10.988 23.983 1.00 98.06 476 LEU A N 1
ATOM 3837 C CA . LEU A 1 476 ? -17.273 -9.726 23.667 1.00 98.06 476 LEU A CA 1
ATOM 3838 C C . LEU A 1 476 ? -16.482 -8.568 24.276 1.00 98.06 476 LEU A C 1
ATOM 3840 O O . LEU A 1 476 ? -16.222 -8.579 25.478 1.00 98.06 476 LEU A O 1
ATOM 3844 N N . ILE A 1 477 ? -16.160 -7.554 23.476 1.00 97.62 477 ILE A N 1
ATOM 3845 C CA . ILE A 1 477 ? -15.576 -6.292 23.936 1.00 97.62 477 ILE A CA 1
ATOM 3846 C C . ILE A 1 477 ? -16.643 -5.193 23.886 1.00 97.62 477 ILE A C 1
ATOM 3848 O O . ILE A 1 477 ? -17.191 -4.900 22.822 1.00 97.62 477 ILE A O 1
ATOM 3852 N N . LEU A 1 478 ? -16.913 -4.573 25.037 1.00 98.00 478 LEU A N 1
ATOM 3853 C CA . LEU A 1 478 ? -17.813 -3.422 25.152 1.00 98.00 478 LEU A CA 1
ATOM 3854 C C . LEU A 1 478 ? -17.058 -2.115 24.910 1.00 98.00 478 LEU A C 1
ATOM 3856 O O . LEU A 1 478 ? -15.984 -1.898 25.477 1.00 98.00 478 LEU A O 1
ATOM 3860 N N . GLN A 1 479 ? -17.628 -1.241 24.083 1.00 96.69 479 GLN A N 1
ATOM 3861 C CA . GLN A 1 479 ? -17.013 0.012 23.650 1.00 96.69 479 GLN A CA 1
ATOM 3862 C C . GLN A 1 479 ? -18.008 1.175 23.685 1.00 96.69 479 GLN A C 1
ATOM 3864 O O . GLN A 1 479 ? -19.207 1.018 23.445 1.00 96.69 479 GLN A O 1
ATOM 3869 N N . GLN A 1 480 ? -17.481 2.372 23.919 1.00 94.00 480 GLN A N 1
ATOM 3870 C CA . GLN A 1 480 ? -18.176 3.639 23.713 1.00 94.00 480 GLN A CA 1
ATOM 3871 C C . GLN A 1 480 ? -17.611 4.352 22.473 1.00 94.00 480 GLN A C 1
ATOM 3873 O O . GLN A 1 480 ? -16.634 3.906 21.857 1.00 94.00 480 GLN A O 1
ATOM 3878 N N . LEU A 1 481 ? -18.225 5.477 22.091 1.00 94.00 481 LEU A N 1
ATOM 3879 C CA . LEU A 1 481 ? -17.865 6.189 20.865 1.00 94.00 481 LEU A CA 1
ATOM 3880 C C . LEU A 1 481 ? -16.366 6.505 20.786 1.00 94.00 481 LEU A C 1
ATOM 3882 O O . LEU A 1 481 ? -15.755 6.137 19.804 1.00 94.00 481 LEU A O 1
ATOM 3886 N N . HIS A 1 482 ? -15.738 7.094 21.803 1.00 94.12 482 HIS A N 1
ATOM 3887 C CA . HIS A 1 482 ? -14.345 7.579 21.716 1.00 94.12 482 HIS A CA 1
ATOM 3888 C C . HIS A 1 482 ? -13.268 6.564 22.133 1.00 94.12 482 HIS A C 1
ATOM 3890 O O . HIS A 1 482 ? -12.169 6.955 22.551 1.00 94.12 482 HIS A O 1
ATOM 3896 N N . ASP A 1 483 ? -13.587 5.271 22.098 1.00 93.88 483 ASP A N 1
ATOM 3897 C CA . ASP A 1 483 ? -12.628 4.205 22.376 1.00 93.88 483 ASP A CA 1
ATOM 3898 C C . ASP A 1 483 ? -11.943 3.740 21.085 1.00 93.88 483 ASP A C 1
ATOM 3900 O O . ASP A 1 483 ? -12.594 3.439 20.084 1.00 93.88 483 ASP A O 1
ATOM 3904 N N . VAL A 1 484 ? -10.612 3.672 21.115 1.00 94.00 484 VAL A N 1
ATOM 3905 C CA . VAL A 1 484 ? -9.768 3.343 19.958 1.00 94.00 484 VAL A CA 1
ATOM 3906 C C . VAL A 1 484 ? -8.995 2.074 20.253 1.00 94.00 484 VAL A C 1
ATOM 3908 O O . VAL A 1 484 ? -8.255 2.014 21.234 1.00 94.00 484 VAL A O 1
ATOM 3911 N N . VAL A 1 485 ? -9.153 1.055 19.413 1.00 92.19 485 VAL A N 1
ATOM 3912 C CA . VAL A 1 485 ? -8.429 -0.213 19.554 1.00 92.19 485 VAL A CA 1
ATOM 3913 C C . VAL A 1 485 ? -6.958 -0.011 19.185 1.00 92.19 485 VAL A C 1
ATOM 3915 O O . VAL A 1 485 ? -6.651 0.702 18.234 1.00 92.19 485 VAL A O 1
ATOM 3918 N N . LEU A 1 486 ? -6.057 -0.646 19.936 1.00 92.62 486 LEU A N 1
ATOM 3919 C CA . LEU A 1 486 ? -4.599 -0.537 19.788 1.00 92.62 486 LEU A CA 1
ATOM 3920 C C . LEU A 1 486 ? -3.945 -1.759 19.130 1.00 92.62 486 LEU A C 1
ATOM 3922 O O . LEU A 1 486 ? -2.728 -1.804 18.978 1.00 92.62 486 LEU A O 1
ATOM 3926 N N . HIS A 1 487 ? -4.723 -2.777 18.775 1.00 89.44 487 HIS A N 1
ATOM 3927 C CA . HIS A 1 487 ? -4.209 -4.049 18.270 1.00 89.44 487 HIS A CA 1
ATOM 3928 C C . HIS A 1 487 ? -5.043 -4.545 17.097 1.00 89.44 487 HIS A C 1
ATOM 3930 O O . HIS A 1 487 ? -6.238 -4.271 17.004 1.00 89.44 487 HIS A O 1
ATOM 3936 N N . SER A 1 488 ? -4.416 -5.315 16.212 1.00 86.88 488 SER A N 1
ATOM 3937 C CA . SER A 1 488 ? -5.144 -6.043 15.175 1.00 86.88 488 SER A CA 1
ATOM 3938 C C . SER A 1 488 ? -6.028 -7.130 15.796 1.00 86.88 488 SER A C 1
ATOM 3940 O O . SER A 1 488 ? -5.800 -7.567 16.927 1.00 86.88 488 SER A O 1
ATOM 3942 N N . SER A 1 489 ? -7.011 -7.625 15.042 1.00 87.62 489 SER A N 1
ATOM 3943 C CA . SER A 1 489 ? -7.899 -8.711 15.492 1.00 87.62 489 SER A CA 1
ATOM 3944 C C . SER A 1 489 ? -7.142 -9.962 15.932 1.00 87.62 489 SER A C 1
ATOM 3946 O O . SER A 1 489 ? -7.467 -10.541 16.964 1.00 87.62 489 SER A O 1
ATOM 3948 N N . ALA A 1 490 ? -6.076 -10.325 15.215 1.00 85.75 490 ALA A N 1
ATOM 3949 C CA . ALA A 1 490 ? -5.195 -11.427 15.591 1.00 85.75 490 ALA A CA 1
ATOM 3950 C C . ALA A 1 490 ? -4.437 -11.155 16.906 1.00 85.75 490 ALA A C 1
ATOM 3952 O O . ALA A 1 490 ? -4.355 -12.033 17.766 1.00 85.75 490 ALA A O 1
ATOM 3953 N N . GLY A 1 491 ? -3.921 -9.935 17.097 1.00 88.75 491 GLY A N 1
ATOM 3954 C CA . GLY A 1 491 ? -3.236 -9.550 18.334 1.00 88.75 491 GLY A CA 1
ATOM 3955 C C . GLY A 1 491 ? -4.172 -9.565 19.547 1.00 88.75 491 GLY A C 1
ATOM 3956 O O . GLY A 1 491 ? -3.819 -10.106 20.596 1.00 88.75 491 GLY A O 1
ATOM 3957 N N . MET A 1 492 ? -5.398 -9.049 19.396 1.00 91.44 492 MET A N 1
ATOM 3958 C CA . MET A 1 492 ? -6.428 -9.117 20.441 1.00 91.44 492 MET A CA 1
ATOM 3959 C C . MET A 1 492 ? -6.823 -10.562 20.761 1.00 91.44 492 MET A C 1
ATOM 3961 O O . MET A 1 492 ? -6.934 -10.922 21.931 1.00 91.44 492 MET A O 1
ATOM 3965 N N . ALA A 1 493 ? -6.978 -11.411 19.744 1.00 91.69 493 ALA A N 1
ATOM 3966 C CA . ALA A 1 493 ? -7.303 -12.823 19.920 1.00 91.69 493 ALA A CA 1
ATOM 3967 C C . ALA A 1 493 ? -6.255 -13.557 20.776 1.00 91.69 493 ALA A C 1
ATOM 3969 O O . ALA A 1 493 ? -6.614 -14.333 21.661 1.00 91.69 493 ALA A O 1
ATOM 3970 N N . GLN A 1 494 ? -4.962 -13.277 20.578 1.00 91.25 494 GLN A N 1
ATOM 3971 C CA . GLN A 1 494 ? -3.888 -13.841 21.406 1.00 91.25 494 GLN A CA 1
ATOM 3972 C C . GLN A 1 494 ? -3.988 -13.399 22.870 1.00 91.25 494 GLN A C 1
ATOM 3974 O O . GLN A 1 494 ? -3.837 -14.221 23.777 1.00 91.25 494 GLN A O 1
ATOM 3979 N N . VAL A 1 495 ? -4.281 -12.118 23.103 1.00 92.56 495 VAL A N 1
ATOM 3980 C CA . VAL A 1 495 ? -4.457 -11.554 24.450 1.00 92.56 495 VAL A CA 1
ATOM 3981 C C . VAL A 1 495 ? -5.639 -12.208 25.165 1.00 92.56 495 VAL A C 1
ATOM 3983 O O . VAL A 1 495 ? -5.499 -12.677 26.295 1.00 92.56 495 VAL A O 1
ATOM 3986 N N . LEU A 1 496 ? -6.786 -12.298 24.492 1.00 94.00 496 LEU A N 1
ATOM 3987 C CA . LEU A 1 496 ? -8.010 -12.878 25.048 1.00 94.00 496 LEU A CA 1
ATOM 3988 C C . LEU A 1 496 ? -7.873 -14.387 25.287 1.00 94.00 496 LEU A C 1
ATOM 3990 O O . LEU A 1 496 ? -8.352 -14.910 26.292 1.00 94.00 496 LEU A O 1
ATOM 3994 N N . ARG A 1 497 ? -7.141 -15.092 24.421 1.00 92.62 497 ARG A N 1
ATOM 3995 C CA . ARG A 1 497 ? -6.785 -16.497 24.642 1.00 92.62 497 ARG A CA 1
ATOM 3996 C C . ARG A 1 497 ? -5.892 -16.670 25.874 1.00 92.62 497 ARG A C 1
ATOM 3998 O O . ARG A 1 497 ? -6.069 -17.633 26.617 1.00 92.62 497 ARG A O 1
ATOM 4005 N N . ALA A 1 498 ? -4.952 -15.753 26.117 1.00 92.19 498 ALA A N 1
ATOM 4006 C CA . ALA A 1 498 ? -4.036 -15.829 27.257 1.00 92.19 498 ALA A CA 1
ATOM 4007 C C . ALA A 1 498 ? -4.735 -15.648 28.616 1.00 92.19 498 ALA A C 1
ATOM 4009 O O . ALA A 1 498 ? -4.290 -16.240 29.599 1.00 92.19 498 ALA A O 1
ATOM 4010 N N . ILE A 1 499 ? -5.837 -14.890 28.679 1.00 91.88 499 ILE A N 1
ATOM 4011 C CA . ILE A 1 499 ? -6.651 -14.761 29.904 1.00 91.88 499 ILE A CA 1
ATOM 4012 C C . ILE A 1 499 ? -7.645 -15.922 30.104 1.00 91.88 499 ILE A C 1
ATOM 4014 O O . ILE A 1 499 ? -8.310 -15.989 31.134 1.00 91.88 499 ILE A O 1
ATOM 4018 N N . GLY A 1 500 ? -7.712 -16.875 29.165 1.00 86.81 500 GLY A N 1
ATOM 4019 C CA . GLY A 1 500 ? -8.128 -18.259 29.424 1.00 86.81 500 GLY A CA 1
ATOM 4020 C C . GLY A 1 500 ? -9.566 -18.484 29.905 1.00 86.81 500 GLY A C 1
ATOM 4021 O O . GLY A 1 500 ? -9.819 -19.478 30.587 1.00 86.81 500 GLY A O 1
ATOM 4022 N N . GLY A 1 501 ? -10.500 -17.591 29.570 1.00 88.06 501 GLY A N 1
ATOM 4023 C CA . GLY A 1 501 ? -11.892 -17.648 30.033 1.00 88.06 501 GLY A CA 1
ATOM 4024 C C . GLY A 1 501 ? -12.202 -16.714 31.207 1.00 88.06 501 GLY A C 1
ATOM 4025 O O . GLY A 1 501 ? -13.342 -16.669 31.653 1.00 88.06 501 GLY A O 1
ATOM 4026 N N . SER A 1 502 ? -11.235 -15.942 31.707 1.00 92.81 502 SER A N 1
ATOM 4027 C CA . SER A 1 502 ? -11.511 -14.853 32.650 1.00 92.81 502 SER A CA 1
ATOM 4028 C C . SER A 1 502 ? -12.164 -13.660 31.965 1.00 92.81 502 SER A C 1
ATOM 4030 O O . SER A 1 502 ? -11.732 -13.253 30.886 1.00 92.81 502 SER A O 1
ATOM 4032 N N . ASN A 1 503 ? -13.132 -13.036 32.631 1.00 94.75 503 ASN A N 1
ATOM 4033 C CA . ASN A 1 503 ? -13.582 -11.696 32.269 1.00 94.75 503 ASN A CA 1
ATOM 4034 C C . ASN A 1 503 ? -12.512 -10.664 32.654 1.00 94.75 503 ASN A C 1
ATOM 4036 O O . ASN A 1 503 ? -11.878 -10.771 33.708 1.00 94.75 503 ASN A O 1
ATOM 4040 N N . ASP A 1 504 ? -12.363 -9.629 31.835 1.00 93.94 504 ASP A N 1
ATOM 4041 C CA . ASP A 1 504 ? -11.574 -8.441 32.141 1.00 93.94 504 ASP A CA 1
ATOM 4042 C C . ASP A 1 504 ? -12.526 -7.273 32.408 1.00 93.94 504 ASP A C 1
ATOM 4044 O O . ASP A 1 504 ? -13.018 -6.614 31.494 1.00 93.94 504 ASP A O 1
ATOM 4048 N N . VAL A 1 505 ? -12.827 -7.074 33.688 1.00 92.25 505 VAL A N 1
ATOM 4049 C CA . VAL A 1 505 ? -13.737 -6.046 34.208 1.00 92.25 505 VAL A CA 1
ATOM 4050 C C . VAL A 1 505 ? -12.964 -5.258 35.252 1.00 92.25 505 VAL A C 1
ATOM 4052 O O . VAL A 1 505 ? -12.323 -5.862 36.110 1.00 92.25 505 VAL A O 1
ATOM 4055 N N . GLU A 1 506 ? -12.991 -3.933 35.178 1.00 89.06 506 GLU A N 1
ATOM 4056 C CA . GLU A 1 506 ? -12.408 -3.070 36.207 1.00 89.06 506 GLU A CA 1
ATOM 4057 C C . GLU A 1 506 ? -13.335 -3.051 37.431 1.00 89.06 506 GLU A C 1
ATOM 4059 O O . GLU A 1 506 ? -14.548 -2.919 37.278 1.00 89.06 506 GLU A O 1
ATOM 4064 N N . LEU A 1 507 ? -12.777 -3.219 38.633 1.00 85.88 507 LEU A N 1
ATOM 4065 C CA . LEU A 1 507 ? -13.527 -3.224 39.887 1.00 85.88 507 LEU A CA 1
ATOM 4066 C C . LEU A 1 507 ? -12.840 -2.332 40.922 1.00 85.88 507 LEU A C 1
ATOM 4068 O O . LEU A 1 507 ? -11.793 -2.681 41.475 1.00 85.88 507 LEU A O 1
ATOM 4072 N N . THR A 1 508 ? -13.509 -1.247 41.287 1.00 78.88 508 THR A N 1
ATOM 4073 C CA . THR A 1 508 ? -13.161 -0.426 42.447 1.00 78.88 508 THR A CA 1
ATOM 4074 C C . THR A 1 508 ? -14.107 -0.694 43.616 1.00 78.88 508 THR A C 1
ATOM 4076 O O . THR A 1 508 ? -15.281 -1.028 43.444 1.00 78.88 508 THR A O 1
ATOM 4079 N N . GLY A 1 509 ? -13.578 -0.575 44.836 1.00 66.50 509 GLY A N 1
ATOM 4080 C CA . GLY A 1 509 ? -14.379 -0.651 46.056 1.00 66.50 509 GLY A CA 1
ATOM 4081 C C . GLY A 1 509 ? -15.039 0.687 46.387 1.00 66.50 509 GLY A C 1
ATOM 4082 O O . GLY A 1 509 ? -14.419 1.737 46.227 1.00 66.50 509 GLY A O 1
ATOM 4083 N N . GLY A 1 510 ? -16.264 0.626 46.912 1.00 68.00 510 GLY A N 1
ATOM 4084 C CA . GLY A 1 510 ? -17.070 1.799 47.252 1.00 68.00 510 GLY A CA 1
ATOM 4085 C C . GLY A 1 510 ? -17.877 2.328 46.064 1.00 68.00 510 GLY A C 1
ATOM 4086 O O . GLY A 1 510 ? -17.453 2.243 44.914 1.00 68.00 510 GLY A O 1
ATOM 4087 N N . ILE A 1 511 ? -19.059 2.876 46.349 1.00 73.69 511 ILE A N 1
ATOM 4088 C CA . ILE A 1 511 ? -19.936 3.483 45.342 1.00 73.69 511 ILE A CA 1
ATOM 4089 C C . ILE A 1 511 ? -20.067 4.962 45.696 1.00 73.69 511 ILE A C 1
ATOM 4091 O O . ILE A 1 511 ? -20.604 5.277 46.762 1.00 73.69 511 ILE A O 1
ATOM 4095 N N . PRO A 1 512 ? -19.566 5.880 44.853 1.00 70.38 512 PRO A N 1
ATOM 4096 C CA . PRO A 1 512 ? -19.841 7.300 45.021 1.00 70.38 512 PRO A CA 1
ATOM 4097 C C . PRO A 1 512 ? -21.351 7.555 45.125 1.00 70.38 512 PRO A C 1
ATOM 4099 O O . PRO A 1 512 ? -22.135 6.949 44.393 1.00 70.38 512 PRO A O 1
ATOM 4102 N N . GLY A 1 513 ? -21.764 8.448 46.027 1.00 74.44 513 GLY A N 1
ATOM 4103 C CA . GLY A 1 513 ? -23.173 8.830 46.157 1.00 74.44 513 GLY A CA 1
ATOM 4104 C C . GLY A 1 513 ? -23.746 9.365 44.838 1.00 74.44 513 GLY A C 1
ATOM 4105 O O . GLY A 1 513 ? -23.020 9.961 44.045 1.00 74.44 513 GLY A O 1
ATOM 4106 N N . GLY A 1 514 ? -25.044 9.146 44.605 1.00 80.69 514 GLY A N 1
ATOM 4107 C CA . GLY A 1 514 ? -25.727 9.602 43.384 1.00 80.69 514 GLY A CA 1
ATOM 4108 C C . GLY A 1 514 ? -25.524 8.706 42.156 1.00 80.69 514 GLY A C 1
ATOM 4109 O O . GLY A 1 514 ? -25.635 9.183 41.032 1.00 80.69 514 GLY A O 1
ATOM 4110 N N . ARG A 1 515 ? -25.195 7.423 42.363 1.00 87.38 515 ARG A N 1
ATOM 4111 C CA . ARG A 1 515 ? -25.063 6.401 41.301 1.00 87.38 515 ARG A CA 1
ATOM 4112 C C . ARG A 1 515 ? -26.087 5.278 41.384 1.00 87.38 515 ARG A C 1
ATOM 4114 O O . ARG A 1 515 ? -26.296 4.556 40.420 1.00 87.38 515 ARG A O 1
ATOM 4121 N N . ILE A 1 516 ? -26.665 5.103 42.565 1.00 88.19 516 ILE A N 1
ATOM 4122 C CA . ILE A 1 516 ? -27.626 4.059 42.900 1.00 88.19 516 ILE A CA 1
ATOM 4123 C C . ILE A 1 516 ? -28.662 4.713 43.799 1.00 88.19 516 ILE A C 1
ATOM 4125 O O . ILE A 1 516 ? -28.298 5.473 44.699 1.00 88.19 516 ILE A O 1
ATOM 4129 N N . ASP A 1 517 ? -29.934 4.414 43.562 1.00 88.94 517 ASP A N 1
ATOM 4130 C CA . ASP A 1 517 ? -31.023 4.931 44.384 1.00 88.94 517 ASP A CA 1
ATOM 4131 C C . ASP A 1 517 ? -31.109 4.122 45.688 1.00 88.94 517 ASP A C 1
ATOM 4133 O O . ASP A 1 517 ? -31.458 2.937 45.634 1.00 88.94 517 ASP A O 1
ATOM 4137 N N . PRO A 1 518 ? -30.784 4.690 46.863 1.00 86.56 518 PRO A N 1
ATOM 4138 C CA . PRO A 1 518 ? -30.844 3.944 48.117 1.00 86.56 518 PRO A CA 1
ATOM 4139 C C . PRO A 1 518 ? -32.277 3.544 48.502 1.00 86.56 518 PRO A C 1
ATOM 4141 O O . PRO A 1 518 ? -32.442 2.588 49.262 1.00 86.56 518 PRO A O 1
ATOM 4144 N N . ASP A 1 519 ? -33.289 4.230 47.958 1.00 88.62 519 ASP A N 1
ATOM 4145 C CA . ASP A 1 519 ? -34.703 3.989 48.262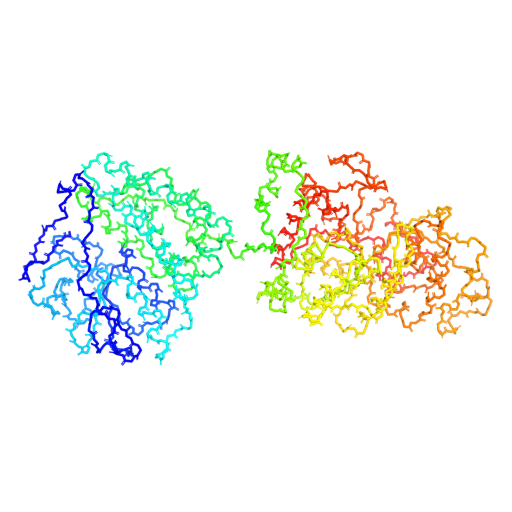 1.00 88.62 519 ASP A CA 1
ATOM 4146 C C . ASP A 1 519 ? -35.282 2.799 47.474 1.00 88.62 519 ASP A C 1
ATOM 4148 O O . ASP A 1 519 ? -36.348 2.277 47.806 1.00 88.62 519 ASP A O 1
ATOM 4152 N N . GLN A 1 520 ? -34.573 2.331 46.442 1.00 89.88 520 GLN A N 1
ATOM 4153 C CA . GLN A 1 520 ? -34.982 1.178 45.643 1.00 89.88 520 GLN A CA 1
ATOM 4154 C C . GLN A 1 520 ? -34.697 -0.151 46.356 1.00 89.88 520 GLN A C 1
ATOM 4156 O O . GLN A 1 520 ? -33.763 -0.302 47.154 1.00 89.88 520 GLN A O 1
ATOM 4161 N N . ASN A 1 521 ? -35.497 -1.171 46.037 1.00 90.62 521 ASN A N 1
ATOM 4162 C CA . ASN A 1 521 ? -35.291 -2.511 46.570 1.00 90.62 521 ASN A CA 1
ATOM 4163 C C . ASN A 1 521 ? -34.313 -3.300 45.685 1.00 90.62 521 ASN A C 1
ATOM 4165 O O . ASN A 1 521 ? -34.639 -3.720 44.578 1.00 90.62 521 ASN A O 1
ATOM 4169 N N . TRP A 1 522 ? -33.113 -3.529 46.216 1.00 88.25 522 TRP A N 1
ATOM 4170 C CA . TRP A 1 522 ? -32.012 -4.223 45.534 1.00 88.25 522 TRP A CA 1
ATOM 4171 C C . TRP A 1 522 ? -31.822 -5.679 45.981 1.00 88.25 522 TRP A C 1
ATOM 4173 O O . TRP A 1 522 ? -30.728 -6.238 45.869 1.00 88.25 522 TRP A O 1
ATOM 4183 N N . THR A 1 523 ? -32.856 -6.294 46.559 1.00 86.56 523 THR A N 1
ATOM 4184 C CA . THR A 1 523 ? -32.827 -7.733 46.863 1.00 86.56 523 THR A CA 1
ATOM 4185 C C . THR A 1 523 ? -32.929 -8.549 45.579 1.00 86.56 523 THR A C 1
ATOM 4187 O O . THR A 1 523 ? -33.674 -8.195 44.664 1.00 86.56 523 THR A O 1
ATOM 4190 N N . ILE A 1 524 ? -32.202 -9.668 45.518 1.00 82.38 524 ILE A N 1
ATOM 4191 C CA . ILE A 1 524 ? -32.185 -10.553 44.340 1.00 82.38 524 ILE A CA 1
ATOM 4192 C C . ILE A 1 524 ? -33.607 -11.020 43.989 1.00 82.38 524 ILE A C 1
ATOM 4194 O O . ILE A 1 524 ? -33.984 -11.016 42.818 1.00 82.38 524 ILE A O 1
ATOM 4198 N N . ALA A 1 525 ? -34.416 -11.352 45.002 1.00 81.88 525 ALA A N 1
ATOM 4199 C CA . ALA A 1 525 ? -35.812 -11.744 44.824 1.00 81.88 525 ALA A CA 1
ATOM 4200 C C . ALA A 1 525 ? -36.684 -10.621 44.241 1.00 81.88 525 ALA A C 1
ATOM 4202 O O . ALA A 1 525 ? -37.485 -10.879 43.349 1.00 81.88 525 ALA A O 1
ATOM 4203 N N . HIS A 1 526 ? -36.529 -9.373 44.700 1.00 87.62 526 HIS A N 1
ATOM 4204 C CA . HIS A 1 526 ? -37.312 -8.255 44.164 1.00 87.62 526 HIS A CA 1
ATOM 4205 C C . HIS A 1 526 ? -36.973 -7.960 42.703 1.00 87.62 526 HIS A C 1
ATOM 4207 O O . HIS A 1 526 ? -37.862 -7.639 41.913 1.00 87.62 526 HIS A O 1
ATOM 4213 N N . LEU A 1 527 ? -35.691 -8.052 42.359 1.00 89.19 527 LEU A N 1
ATOM 4214 C CA . LEU A 1 527 ? -35.210 -7.850 40.998 1.00 89.19 527 LEU A CA 1
ATOM 4215 C C . LEU A 1 527 ? -35.582 -9.012 40.067 1.00 89.19 527 LEU A C 1
ATOM 4217 O O . LEU A 1 527 ? -35.587 -8.827 38.857 1.00 89.19 527 LEU A O 1
ATOM 4221 N N . GLY A 1 528 ? -35.903 -10.189 40.615 1.00 86.44 528 GLY A N 1
ATOM 4222 C CA . GLY A 1 528 ? -36.258 -11.373 39.833 1.00 86.44 528 GLY A CA 1
ATOM 4223 C C . GLY A 1 528 ? -35.103 -11.897 38.974 1.00 86.44 528 GLY A C 1
ATOM 4224 O O . GLY A 1 528 ? -35.350 -12.418 37.896 1.00 86.44 528 GLY A O 1
ATOM 4225 N N . LEU A 1 529 ? -33.850 -11.737 39.423 1.00 83.00 529 LEU A N 1
ATOM 4226 C CA . LEU A 1 529 ? -32.651 -11.879 38.578 1.00 83.00 529 LEU A CA 1
ATOM 4227 C C . LEU A 1 529 ? -32.382 -13.277 38.011 1.00 83.00 529 LEU A C 1
ATOM 4229 O O . LEU A 1 529 ? -31.665 -13.379 37.018 1.00 83.00 529 LEU A O 1
ATOM 4233 N N . PHE A 1 530 ? -32.898 -14.343 38.622 1.00 71.44 530 PHE A N 1
ATOM 4234 C CA . PHE A 1 530 ? -32.655 -15.715 38.172 1.00 71.44 530 PHE A CA 1
ATOM 4235 C C . PHE A 1 530 ? -33.913 -16.323 37.569 1.00 71.44 530 PHE A C 1
ATOM 4237 O O . PHE A 1 530 ? -34.964 -16.341 38.203 1.00 71.44 530 PHE A O 1
ATOM 4244 N N . THR A 1 531 ? -33.773 -16.897 36.375 1.00 59.69 531 THR A N 1
ATOM 4245 C CA . THR A 1 531 ? -34.857 -17.617 35.688 1.00 59.69 531 THR A CA 1
ATOM 4246 C C . THR A 1 531 ? -35.146 -18.999 36.289 1.00 59.69 531 THR A C 1
ATOM 4248 O O . THR A 1 531 ? -36.257 -19.503 36.145 1.00 59.69 531 THR A O 1
ATOM 4251 N N . ASN A 1 532 ? -34.176 -19.610 36.988 1.00 60.84 532 ASN A N 1
ATOM 4252 C CA . ASN A 1 532 ? -34.329 -20.900 37.666 1.00 60.84 532 ASN A CA 1
ATOM 4253 C C . ASN A 1 532 ? -33.912 -20.812 39.145 1.00 60.84 532 ASN A C 1
ATOM 4255 O O . ASN A 1 532 ? -32.730 -20.745 39.486 1.00 60.84 532 ASN A O 1
ATOM 4259 N N . GLU A 1 533 ? -34.906 -20.821 40.029 1.00 56.06 533 GLU A N 1
ATOM 4260 C CA . GLU A 1 533 ? -34.762 -20.517 41.455 1.00 56.06 533 GLU A CA 1
ATOM 4261 C C . GLU A 1 533 ? -34.168 -21.655 42.310 1.00 56.06 533 GLU A C 1
ATOM 4263 O O . GLU A 1 533 ? -33.967 -21.480 43.513 1.00 56.06 533 GLU A O 1
ATOM 4268 N N . THR A 1 534 ? -33.870 -22.823 41.730 1.00 56.38 534 THR A N 1
ATOM 4269 C CA . THR A 1 534 ? -33.455 -24.024 42.483 1.00 56.38 534 THR A CA 1
ATOM 4270 C C . THR A 1 534 ? -32.004 -24.006 42.982 1.00 56.38 534 THR A C 1
ATOM 4272 O O . THR A 1 534 ? -31.607 -24.916 43.707 1.00 56.38 534 THR A O 1
ATOM 4275 N N . LYS A 1 535 ? -31.199 -22.994 42.622 1.00 56.28 535 LYS A N 1
ATOM 4276 C CA . LYS A 1 535 ? -29.773 -22.892 43.002 1.00 56.28 535 LYS A CA 1
ATOM 4277 C C . LYS A 1 535 ? -29.508 -22.177 44.343 1.00 56.28 535 LYS A C 1
ATOM 4279 O O . LYS A 1 535 ? -28.374 -22.201 44.806 1.00 56.28 535 LYS A O 1
ATOM 4284 N N . MET A 1 536 ? -30.512 -21.560 44.979 1.00 61.00 536 MET A N 1
ATOM 4285 C CA . MET A 1 536 ? -30.374 -20.852 46.269 1.00 61.00 536 MET A CA 1
ATOM 4286 C C . MET A 1 536 ? -31.457 -21.283 47.267 1.00 61.00 536 MET A C 1
ATOM 4288 O O . MET A 1 536 ? -32.616 -21.481 46.892 1.00 61.00 536 MET A O 1
ATOM 4292 N N . THR A 1 537 ? -31.128 -21.369 48.562 1.00 63.50 537 THR A N 1
ATOM 4293 C CA . THR A 1 537 ? -32.144 -21.664 49.589 1.00 63.50 537 THR A CA 1
ATOM 4294 C C . THR A 1 537 ? -33.170 -20.524 49.687 1.00 63.50 537 THR A C 1
ATOM 4296 O O . THR A 1 537 ? -32.877 -19.373 49.362 1.00 63.50 537 THR A O 1
ATOM 4299 N N . ALA A 1 538 ? -34.405 -20.817 50.114 1.00 63.81 538 ALA A N 1
ATOM 4300 C CA . ALA A 1 538 ? -35.473 -19.811 50.219 1.00 63.81 538 ALA A CA 1
ATOM 4301 C C . ALA A 1 538 ? -35.097 -18.615 51.125 1.00 63.81 538 ALA A C 1
ATOM 4303 O O . ALA A 1 538 ? -35.433 -17.474 50.813 1.00 63.81 538 ALA A O 1
ATOM 4304 N N . GLU A 1 539 ? -34.334 -18.858 52.196 1.00 61.09 539 GLU A N 1
ATOM 4305 C CA . GLU A 1 539 ? -33.851 -17.813 53.110 1.00 61.09 539 GLU A CA 1
ATOM 4306 C C . GLU A 1 539 ? -32.735 -16.955 52.500 1.00 61.09 539 GLU A C 1
ATOM 4308 O O . GLU A 1 539 ? -32.752 -15.730 52.649 1.00 61.09 539 GLU A O 1
ATOM 4313 N N . GLN A 1 540 ? -31.800 -17.564 51.759 1.00 60.22 540 GLN A N 1
ATOM 4314 C CA . GLN A 1 540 ? -30.773 -16.824 51.020 1.00 60.22 540 GLN A CA 1
ATOM 4315 C C . GLN A 1 540 ? -31.406 -15.941 49.935 1.00 60.22 540 GLN A C 1
ATOM 4317 O O . GLN A 1 540 ? -30.994 -14.798 49.766 1.00 60.22 540 GLN A O 1
ATOM 4322 N N . ARG A 1 541 ? -32.458 -16.420 49.255 1.00 64.81 541 ARG A N 1
ATOM 4323 C CA . ARG A 1 541 ? -33.184 -15.659 48.221 1.00 64.81 541 ARG A CA 1
ATOM 4324 C C . ARG A 1 541 ? -33.857 -14.394 48.757 1.00 64.81 541 ARG A C 1
ATOM 4326 O O . ARG A 1 541 ? -33.775 -13.349 48.118 1.00 64.81 541 ARG A O 1
ATOM 4333 N N . GLN A 1 542 ? -34.507 -14.469 49.920 1.00 64.12 542 GLN A N 1
ATOM 4334 C CA . GLN A 1 542 ? -35.226 -13.324 50.496 1.00 64.12 542 GLN A CA 1
ATOM 4335 C C . GLN A 1 542 ? -34.307 -12.264 51.118 1.00 64.12 542 GLN A C 1
ATOM 4337 O O . GLN A 1 542 ? -34.677 -11.091 51.147 1.00 64.12 542 GLN A O 1
ATOM 4342 N N . ARG A 1 543 ? -33.132 -12.652 51.633 1.00 65.06 543 ARG A N 1
ATOM 4343 C CA . ARG A 1 543 ? -32.247 -11.742 52.386 1.00 65.06 543 ARG A CA 1
ATOM 4344 C C . ARG A 1 543 ? -31.010 -11.271 51.618 1.00 65.06 543 ARG A C 1
ATOM 4346 O O . ARG A 1 543 ? -30.428 -10.262 52.012 1.00 65.06 543 ARG A O 1
ATOM 4353 N N . ALA A 1 544 ? -30.608 -11.945 50.539 1.00 73.12 544 ALA A N 1
ATOM 4354 C CA . ALA A 1 544 ? -29.445 -11.539 49.752 1.00 73.12 544 ALA A CA 1
ATOM 4355 C C . ALA A 1 544 ? -29.724 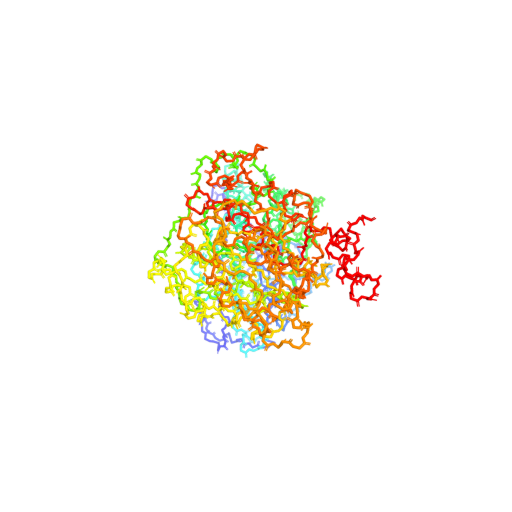-10.243 48.971 1.00 73.12 544 ALA A C 1
ATOM 4357 O O . ALA A 1 544 ? -30.553 -10.196 48.055 1.00 73.12 544 ALA A O 1
ATOM 4358 N N . ARG A 1 545 ? -29.016 -9.173 49.344 1.00 78.12 545 ARG A N 1
ATOM 4359 C CA . ARG A 1 545 ? -28.947 -7.922 48.579 1.00 78.12 545 ARG A CA 1
ATOM 4360 C C . ARG A 1 545 ? -27.794 -8.000 47.587 1.00 78.12 545 ARG A C 1
ATOM 4362 O O . ARG A 1 545 ? -26.786 -8.641 47.872 1.00 78.12 545 ARG A O 1
ATOM 4369 N N . LEU A 1 546 ? -27.936 -7.329 46.447 1.00 81.38 546 LEU A N 1
ATOM 4370 C CA . LEU A 1 546 ? -26.814 -7.151 45.533 1.00 81.38 546 LEU A CA 1
ATOM 4371 C C . LEU A 1 546 ? -25.676 -6.384 46.211 1.00 81.38 546 LEU A C 1
ATOM 4373 O O . LEU A 1 546 ? -25.888 -5.323 46.803 1.00 81.38 546 LEU A O 1
ATOM 4377 N N . THR A 1 547 ? -24.464 -6.915 46.074 1.00 80.38 547 THR A N 1
ATOM 4378 C CA . THR A 1 547 ? -23.232 -6.201 46.408 1.00 80.38 547 THR A CA 1
ATOM 4379 C C . THR A 1 547 ? -22.822 -5.380 45.201 1.00 80.38 547 THR A C 1
ATOM 4381 O O . THR A 1 547 ? -22.367 -5.927 44.200 1.00 80.38 547 THR A O 1
ATOM 4384 N N . PHE A 1 548 ? -22.998 -4.070 45.296 1.00 86.00 548 PHE A N 1
ATOM 4385 C CA . PHE A 1 548 ? -22.651 -3.159 44.218 1.00 86.00 548 PHE A CA 1
ATOM 4386 C C . PHE A 1 548 ? -21.153 -2.873 44.171 1.00 86.00 548 PHE A C 1
ATOM 4388 O O . PHE A 1 548 ? -20.491 -2.731 45.203 1.00 86.00 548 PHE A O 1
ATOM 4395 N N . ALA A 1 549 ? -20.644 -2.743 42.952 1.00 87.94 549 ALA A N 1
ATOM 4396 C CA . ALA A 1 549 ? -19.283 -2.321 42.674 1.00 87.94 549 ALA A CA 1
ATOM 4397 C C . ALA A 1 549 ? -19.282 -1.313 41.527 1.00 87.94 549 ALA A C 1
ATOM 4399 O O . ALA A 1 549 ? -20.160 -1.334 40.663 1.00 87.94 549 ALA A O 1
ATOM 4400 N N . LYS A 1 550 ? -18.266 -0.451 41.520 1.00 88.00 550 LYS A N 1
ATOM 4401 C CA . LYS A 1 550 ? -18.059 0.554 40.481 1.00 88.00 550 LYS A CA 1
ATOM 4402 C C . LYS A 1 550 ? -16.902 0.120 39.590 1.00 88.00 550 LYS A C 1
ATOM 4404 O O . LYS A 1 550 ? -15.836 -0.216 40.104 1.00 88.00 550 LYS A O 1
ATOM 4409 N N . GLY A 1 551 ? -17.106 0.169 38.280 1.00 88.12 551 GLY A N 1
ATOM 4410 C CA . GLY A 1 551 ? -16.112 -0.185 37.268 1.00 88.12 551 GLY A CA 1
ATOM 4411 C C . GLY A 1 551 ? -16.197 0.712 36.037 1.00 88.12 551 GLY A C 1
ATOM 4412 O O . GLY A 1 551 ? -17.012 1.628 35.989 1.00 88.12 551 GLY A O 1
ATOM 4413 N N . TYR A 1 552 ? -15.386 0.452 35.015 1.00 88.25 552 TYR A N 1
ATOM 4414 C CA . TYR A 1 552 ? -15.642 0.998 33.678 1.00 88.25 552 TYR A CA 1
ATOM 4415 C C . TYR A 1 552 ? -16.762 0.228 32.978 1.00 88.25 552 TYR A C 1
ATOM 4417 O O . TYR A 1 552 ? -16.960 -0.960 33.220 1.00 88.25 552 TYR A O 1
ATOM 4425 N N . VAL A 1 553 ? -17.465 0.908 32.071 1.00 90.56 553 VAL A N 1
ATOM 4426 C CA . VAL A 1 553 ? -18.432 0.268 31.165 1.00 90.56 553 VAL A CA 1
ATOM 4427 C C . VAL A 1 553 ? -17.728 -0.702 30.217 1.00 90.56 553 VAL A C 1
ATOM 4429 O O . VAL A 1 553 ? -18.249 -1.764 29.892 1.00 90.56 553 VAL A O 1
ATOM 4432 N N . GLN A 1 554 ? -16.520 -0.346 29.777 1.00 93.19 554 GLN A N 1
ATOM 4433 C CA . GLN A 1 554 ? -15.713 -1.179 28.898 1.00 93.19 554 GLN A CA 1
ATOM 4434 C C . GLN A 1 554 ? -15.246 -2.422 29.646 1.00 93.19 554 GLN A C 1
ATOM 4436 O O . GLN A 1 554 ? -14.554 -2.335 30.661 1.00 93.19 554 GLN A O 1
ATOM 4441 N N . ALA A 1 555 ? -15.585 -3.575 29.089 1.00 95.50 555 ALA A N 1
ATOM 4442 C CA . ALA A 1 555 ? -15.229 -4.877 29.613 1.00 95.50 555 ALA A CA 1
ATOM 4443 C C . ALA A 1 555 ? -14.945 -5.841 28.461 1.00 95.50 555 ALA A C 1
ATOM 4445 O O . ALA A 1 555 ? -15.533 -5.715 27.384 1.00 95.50 555 ALA A O 1
ATOM 4446 N N . SER A 1 556 ? -14.077 -6.820 28.716 1.00 96.81 556 SER A N 1
ATOM 4447 C CA . SER A 1 556 ? -13.923 -7.996 27.857 1.00 96.81 556 SER A CA 1
ATOM 4448 C C . SER A 1 556 ? -14.562 -9.194 28.551 1.00 96.81 556 SER A C 1
ATOM 4450 O O . SER A 1 556 ? -14.065 -9.665 29.575 1.00 96.81 556 SER A O 1
ATOM 4452 N N . LEU A 1 557 ? -15.681 -9.676 28.022 1.00 97.62 557 LEU A N 1
ATOM 4453 C CA . LEU A 1 557 ? -16.496 -10.726 28.629 1.00 97.62 557 LEU A CA 1
ATOM 4454 C C . LEU A 1 557 ? -16.365 -12.022 27.838 1.00 97.62 557 LEU A C 1
ATOM 4456 O O . LEU A 1 557 ? -16.521 -12.010 26.617 1.00 97.62 557 LEU A O 1
ATOM 4460 N N . MET A 1 558 ? -16.131 -13.146 28.517 1.00 96.69 558 MET A N 1
ATOM 4461 C CA . MET A 1 558 ? -16.178 -14.445 27.843 1.00 96.69 558 MET A CA 1
ATOM 4462 C C . MET A 1 558 ? -17.602 -14.727 27.343 1.00 96.69 558 MET A C 1
ATOM 4464 O O . MET A 1 558 ? -18.585 -14.346 27.989 1.00 96.69 558 MET A O 1
ATOM 4468 N N . ARG A 1 559 ? -17.742 -15.458 26.233 1.00 97.00 559 ARG A N 1
ATOM 4469 C CA . ARG A 1 559 ? -19.052 -15.766 25.636 1.00 97.00 559 ARG A CA 1
ATOM 4470 C C . ARG A 1 559 ? -20.036 -16.397 26.618 1.00 97.00 559 ARG A C 1
ATOM 4472 O O . ARG A 1 559 ? -21.212 -16.051 26.603 1.00 97.00 559 ARG A O 1
ATOM 4479 N N . GLY A 1 560 ? -19.575 -17.272 27.515 1.00 96.25 560 GLY A N 1
ATOM 4480 C CA . GLY A 1 560 ? -20.457 -17.869 28.527 1.00 96.25 560 GLY A CA 1
ATOM 4481 C C . GLY A 1 560 ? -20.983 -16.866 29.562 1.00 96.25 560 GLY A C 1
ATOM 4482 O O . GLY A 1 560 ? -22.070 -17.069 30.091 1.00 96.25 560 GLY A O 1
ATOM 4483 N N . ALA A 1 561 ? -20.282 -15.758 29.812 1.00 97.06 561 ALA A N 1
ATOM 4484 C CA . ALA A 1 561 ? -20.781 -14.690 30.673 1.00 97.06 561 ALA A CA 1
ATOM 4485 C C . ALA A 1 561 ? -21.914 -13.915 29.984 1.00 97.06 561 ALA A C 1
ATOM 4487 O O . ALA A 1 561 ? -22.938 -13.627 30.596 1.00 97.06 561 ALA A O 1
ATOM 4488 N N . VAL A 1 562 ? -21.763 -13.655 28.682 1.00 98.06 562 VAL A N 1
ATOM 4489 C CA . VAL A 1 562 ? -22.799 -13.028 27.847 1.00 98.06 562 VAL A CA 1
ATOM 4490 C C . VAL A 1 562 ? -24.016 -13.943 27.695 1.00 98.06 562 VAL A C 1
ATOM 4492 O O . VAL A 1 562 ? -25.148 -13.480 27.826 1.00 98.06 562 VAL A O 1
ATOM 4495 N N . HIS A 1 563 ? -23.799 -15.247 27.490 1.00 96.88 563 HIS A N 1
ATOM 4496 C CA . HIS A 1 563 ? -24.865 -16.252 27.515 1.00 96.88 563 HIS A CA 1
ATOM 4497 C C . HIS A 1 563 ? -25.640 -16.192 28.829 1.00 96.88 563 HIS A C 1
ATOM 4499 O O . HIS A 1 563 ? -26.859 -16.084 28.828 1.00 96.88 563 HIS A O 1
ATOM 4505 N N . TRP A 1 564 ? -24.930 -16.209 29.955 1.00 94.81 564 TRP A N 1
ATOM 4506 C CA . TRP A 1 564 ? -25.552 -16.175 31.270 1.00 94.81 564 TRP A CA 1
ATOM 4507 C C . TRP A 1 564 ? -26.380 -14.898 31.487 1.00 94.81 564 TRP A C 1
ATOM 4509 O O . TRP A 1 564 ? -27.544 -15.000 31.870 1.00 94.81 564 TRP A O 1
ATOM 4519 N N . ILE A 1 565 ? -25.846 -13.721 31.135 1.00 95.62 565 ILE A N 1
ATOM 4520 C CA . ILE A 1 565 ? -26.570 -12.437 31.212 1.00 95.62 565 ILE A CA 1
ATOM 4521 C C . ILE A 1 565 ? -27.853 -12.447 30.366 1.00 95.62 565 ILE A C 1
ATOM 4523 O O . ILE A 1 565 ? -28.875 -11.933 30.806 1.00 95.62 565 ILE A O 1
ATOM 4527 N N . THR A 1 566 ? -27.803 -13.001 29.152 1.00 95.62 566 THR A N 1
ATOM 4528 C CA . THR A 1 566 ? -28.890 -12.869 28.160 1.00 95.62 566 THR A CA 1
ATOM 4529 C C . THR A 1 566 ? -29.886 -14.028 28.145 1.00 95.62 566 THR A C 1
ATOM 4531 O O . THR A 1 566 ? -30.993 -13.865 27.636 1.00 95.62 566 THR A O 1
ATOM 4534 N N . LYS A 1 567 ? -29.505 -15.209 28.647 1.00 92.94 567 LYS A N 1
ATOM 4535 C CA . LYS A 1 567 ? -30.306 -16.445 28.564 1.00 92.94 567 LYS A CA 1
ATOM 4536 C C . LYS A 1 567 ? -30.678 -17.039 29.915 1.00 92.94 567 LYS A C 1
ATOM 4538 O O . LYS A 1 567 ? -31.684 -17.735 30.003 1.00 92.94 567 LYS A O 1
ATOM 4543 N N . GLU A 1 568 ? -29.881 -16.801 30.955 1.00 89.44 568 GLU A N 1
ATOM 4544 C CA . GLU A 1 568 ? -30.094 -17.403 32.280 1.00 89.44 568 GLU A CA 1
ATOM 4545 C C . GLU A 1 568 ? -30.547 -16.383 33.326 1.00 89.44 568 GLU A C 1
ATOM 4547 O O . GLU A 1 568 ? -31.222 -16.744 34.297 1.00 89.44 568 GLU A O 1
ATOM 4552 N N . MET A 1 569 ? -30.212 -15.111 33.132 1.00 89.06 569 MET A N 1
ATOM 4553 C CA . MET A 1 569 ? -30.660 -14.022 33.986 1.00 89.06 569 MET A CA 1
ATOM 4554 C C . MET A 1 569 ? -31.868 -13.279 33.416 1.00 89.06 569 MET A C 1
ATOM 4556 O O . MET A 1 569 ? -32.075 -13.214 32.208 1.00 89.06 569 MET A O 1
ATOM 4560 N N . ASN A 1 570 ? -32.620 -12.640 34.309 1.00 90.81 570 ASN A N 1
ATOM 4561 C CA . ASN A 1 570 ? -33.572 -11.593 33.960 1.00 90.81 570 ASN A CA 1
ATOM 4562 C C . ASN A 1 570 ? -33.032 -10.245 34.458 1.00 90.81 570 ASN A C 1
ATOM 4564 O O . ASN A 1 570 ? -33.282 -9.837 35.592 1.00 90.81 570 ASN A O 1
ATOM 4568 N N . VAL A 1 571 ? -32.230 -9.580 33.623 1.00 93.19 571 VAL A N 1
ATOM 4569 C CA . VAL A 1 571 ? -31.534 -8.330 33.981 1.00 93.19 571 VAL A CA 1
ATOM 4570 C C . VAL A 1 571 ? -32.339 -7.063 33.689 1.00 93.19 571 VAL A C 1
ATOM 4572 O O . VAL A 1 571 ? -31.910 -5.978 34.070 1.00 93.19 571 VAL A O 1
ATOM 4575 N N . GLU A 1 572 ? -33.508 -7.185 33.060 1.00 92.69 572 GLU A N 1
ATOM 4576 C CA . GLU A 1 572 ? -34.352 -6.068 32.614 1.00 92.69 572 GLU A CA 1
ATOM 4577 C C . GLU A 1 572 ? -34.634 -5.074 33.746 1.00 92.69 572 GLU A C 1
ATOM 4579 O O . GLU A 1 572 ? -34.276 -3.899 33.665 1.00 92.69 572 GLU A O 1
ATOM 4584 N N . LYS A 1 573 ? -35.183 -5.581 34.855 1.00 93.75 573 LYS A N 1
ATOM 4585 C CA . LYS A 1 573 ? -35.532 -4.770 36.024 1.00 93.75 573 LYS A CA 1
ATOM 4586 C C . LYS A 1 573 ? -34.306 -4.178 36.721 1.00 93.75 573 LYS A C 1
ATOM 4588 O O . LYS A 1 573 ? -34.374 -3.084 37.275 1.00 93.75 573 LYS A O 1
ATOM 4593 N N . LEU A 1 574 ? -33.174 -4.884 36.693 1.00 93.62 574 LEU A N 1
ATOM 4594 C CA . LEU A 1 574 ? -31.916 -4.368 37.233 1.00 93.62 574 LEU A CA 1
ATOM 4595 C C . LEU A 1 574 ? -31.405 -3.190 36.401 1.00 93.62 574 LEU A C 1
ATOM 4597 O O . LEU A 1 574 ? -31.052 -2.168 36.979 1.00 93.62 574 LEU A O 1
ATOM 4601 N N . ILE A 1 575 ? -31.390 -3.312 35.072 1.00 94.94 575 ILE A N 1
ATOM 4602 C CA . ILE A 1 575 ? -30.987 -2.226 34.169 1.00 94.94 575 ILE A CA 1
ATOM 4603 C C . ILE A 1 575 ? -31.935 -1.029 34.324 1.00 94.94 575 ILE A C 1
ATOM 4605 O O . ILE A 1 575 ? -31.469 0.103 34.437 1.00 94.94 575 ILE A O 1
ATOM 4609 N N . GLU A 1 576 ? -33.248 -1.269 34.395 1.00 93.69 576 GLU A N 1
ATOM 4610 C CA . GLU A 1 576 ? -34.257 -0.223 34.598 1.00 93.69 576 GLU A CA 1
ATOM 4611 C C . GLU A 1 576 ? -34.055 0.523 35.925 1.00 93.69 576 GLU A C 1
ATOM 4613 O O . GLU A 1 576 ? -33.988 1.751 35.941 1.00 93.69 576 GLU A O 1
ATOM 4618 N N . GLN A 1 577 ? -33.886 -0.198 37.038 1.00 94.25 577 GLN A N 1
ATOM 4619 C CA . GLN A 1 577 ? -33.633 0.436 38.332 1.00 94.25 577 GLN A CA 1
ATOM 4620 C C . GLN A 1 577 ? -32.272 1.146 38.385 1.00 94.25 577 GLN A C 1
ATOM 4622 O O . GLN A 1 577 ? -32.166 2.182 39.038 1.00 94.25 577 GLN A O 1
ATOM 4627 N N . LEU A 1 578 ? -31.233 0.608 37.730 1.00 92.50 578 LEU A N 1
ATOM 4628 C CA . LEU A 1 578 ? -29.906 1.236 37.663 1.00 92.50 578 LEU A CA 1
ATOM 4629 C C . LEU A 1 578 ? -29.924 2.536 36.867 1.00 92.50 578 LEU A C 1
ATOM 4631 O O . LEU A 1 578 ? -29.271 3.487 37.283 1.00 92.50 578 LEU A O 1
ATOM 4635 N N . ASN A 1 579 ? -30.696 2.604 35.778 1.00 91.88 579 ASN A N 1
ATOM 4636 C CA . ASN A 1 579 ? -30.943 3.867 35.084 1.00 91.88 579 ASN A CA 1
ATOM 4637 C C . ASN A 1 579 ? -31.492 4.924 36.053 1.00 91.88 579 ASN A C 1
ATOM 4639 O O . ASN A 1 579 ? -31.142 6.087 35.934 1.00 91.88 579 ASN A O 1
ATOM 4643 N N . GLY A 1 580 ? -32.266 4.524 37.063 1.00 85.62 580 GLY A N 1
ATOM 4644 C CA . GLY A 1 580 ? -32.532 5.361 38.228 1.00 85.62 580 GLY A CA 1
ATOM 4645 C C . GLY A 1 580 ? -33.127 6.728 37.880 1.00 85.62 580 GLY A C 1
ATOM 4646 O O . GLY A 1 580 ? -33.973 6.859 36.993 1.00 85.62 580 GLY A O 1
ATOM 4647 N N . LYS A 1 581 ? -32.712 7.753 38.629 1.00 87.94 581 LYS A N 1
ATOM 4648 C CA . LYS A 1 581 ? -33.169 9.133 38.443 1.00 87.94 581 LYS A CA 1
ATOM 4649 C C . LYS A 1 581 ? -32.211 9.883 37.523 1.00 87.94 581 LYS A C 1
ATOM 4651 O O . LYS A 1 581 ? -31.003 9.702 37.615 1.00 87.94 581 LYS A O 1
ATOM 4656 N N . LYS A 1 582 ? -32.746 10.801 36.716 1.00 87.94 582 LYS A N 1
ATOM 4657 C CA . LYS A 1 582 ? -31.994 11.562 35.703 1.00 87.94 582 LYS A CA 1
ATOM 4658 C C . LYS A 1 582 ? -30.799 12.344 36.270 1.00 87.94 582 LYS A C 1
ATOM 4660 O O . LYS A 1 582 ? -29.848 12.627 35.549 1.00 87.94 582 LYS A O 1
ATOM 4665 N N . GLU A 1 583 ? -30.856 12.744 37.536 1.00 88.94 583 GLU A N 1
ATOM 4666 C CA . GLU A 1 583 ? -29.777 13.447 38.232 1.00 88.94 583 GLU A CA 1
ATOM 4667 C C . GLU A 1 583 ? -28.582 12.559 38.615 1.00 88.94 583 GLU A C 1
ATOM 4669 O O . GLU A 1 583 ? -27.550 13.086 39.037 1.00 88.94 583 GLU A O 1
ATOM 4674 N N . PHE A 1 584 ? -28.695 11.235 38.494 1.00 90.81 584 PHE A N 1
ATOM 4675 C CA . PHE A 1 584 ? -27.599 10.325 38.807 1.00 90.81 584 PHE A CA 1
ATOM 4676 C C . PHE A 1 584 ? -26.548 10.304 37.697 1.00 90.81 584 PHE A C 1
ATOM 4678 O O . PHE A 1 584 ? -26.838 10.515 36.521 1.00 90.81 584 PHE A O 1
ATOM 4685 N N . TYR A 1 585 ? -25.290 10.084 38.081 1.00 90.38 585 TYR A N 1
ATOM 4686 C CA . TYR A 1 585 ? -24.153 10.182 37.165 1.00 90.38 585 TYR A CA 1
ATOM 4687 C C . TYR A 1 585 ? -23.202 8.999 37.305 1.00 90.38 585 TYR A C 1
ATOM 4689 O O . TYR A 1 585 ? -22.706 8.728 38.393 1.00 90.38 585 TYR A O 1
ATOM 4697 N N . GLY A 1 586 ? -22.849 8.355 36.197 1.00 88.44 586 GLY A N 1
ATOM 4698 C CA . GLY A 1 586 ? -22.037 7.141 36.187 1.00 88.44 586 GLY A CA 1
ATOM 4699 C C . GLY A 1 586 ? -22.841 5.908 36.605 1.00 88.44 586 GLY A C 1
ATOM 4700 O O . GLY A 1 586 ? -22.323 5.054 37.338 1.00 88.44 586 GLY A O 1
ATOM 4701 N N . VAL A 1 587 ? -24.118 5.856 36.208 1.00 92.38 587 VAL A N 1
ATOM 4702 C CA . VAL A 1 587 ? -25.007 4.700 36.430 1.00 92.38 587 VAL A CA 1
ATOM 4703 C C . VAL A 1 587 ? -24.646 3.521 35.519 1.00 92.38 587 VAL A C 1
ATOM 4705 O O . VAL A 1 587 ? -24.800 2.357 35.892 1.00 92.38 587 VAL A O 1
ATOM 4708 N N . ASP A 1 588 ? -24.078 3.822 34.351 1.00 92.00 588 ASP A N 1
ATOM 4709 C CA . ASP A 1 588 ? -23.514 2.868 33.399 1.00 92.00 588 ASP A CA 1
ATOM 4710 C C . ASP A 1 588 ? -22.383 2.037 34.024 1.00 92.00 588 ASP A C 1
ATOM 4712 O O . ASP A 1 588 ? -22.338 0.816 33.883 1.00 92.00 588 ASP A O 1
ATOM 4716 N N . GLU A 1 589 ? -21.541 2.693 34.819 1.00 92.12 589 GLU A N 1
ATOM 4717 C CA . GLU A 1 589 ? -20.378 2.139 35.523 1.00 92.12 589 GLU A CA 1
ATOM 4718 C C . GLU A 1 589 ? -20.716 1.143 36.662 1.00 92.12 589 GLU A C 1
ATOM 4720 O O . GLU A 1 589 ? -19.813 0.716 37.384 1.00 92.12 589 GLU A O 1
ATOM 4725 N N . GLN A 1 590 ? -21.993 0.793 36.881 1.00 91.81 590 GLN A N 1
ATOM 4726 C CA . GLN A 1 590 ? -22.412 -0.113 37.966 1.00 91.81 590 GLN A CA 1
ATOM 4727 C C . GLN A 1 590 ? -22.790 -1.522 37.494 1.00 91.81 590 GLN A C 1
ATOM 4729 O O . GLN A 1 590 ? -22.611 -2.473 38.250 1.00 91.81 590 GLN A O 1
ATOM 4734 N N . PHE A 1 591 ? -23.314 -1.695 36.277 1.00 93.81 591 PHE A N 1
ATOM 4735 C CA . PHE A 1 591 ? -23.994 -2.938 35.881 1.00 93.81 591 PHE A CA 1
ATOM 4736 C C . PHE A 1 591 ? -23.057 -4.151 35.813 1.00 93.81 591 PHE A C 1
ATOM 4738 O O . PHE A 1 591 ? -23.151 -5.048 36.652 1.00 93.81 591 PHE A O 1
ATOM 4745 N N . ILE A 1 592 ? -22.113 -4.165 34.866 1.00 94.44 592 ILE A N 1
ATOM 4746 C CA . ILE A 1 592 ? -21.179 -5.292 34.689 1.00 94.44 592 ILE A CA 1
ATOM 4747 C C . ILE A 1 592 ? -20.306 -5.488 35.931 1.00 94.44 592 ILE A C 1
ATOM 4749 O O . ILE A 1 592 ? -20.101 -6.619 36.367 1.00 94.44 592 ILE A O 1
ATOM 4753 N N . ALA A 1 593 ? -19.848 -4.394 36.544 1.00 91.38 593 ALA A N 1
ATOM 4754 C CA . ALA A 1 593 ? -19.050 -4.441 37.763 1.00 91.38 593 ALA A CA 1
ATOM 4755 C C . ALA A 1 593 ? -19.799 -5.118 38.924 1.00 91.38 593 ALA A C 1
ATOM 4757 O O . ALA A 1 593 ? -19.222 -5.946 39.624 1.00 91.38 593 ALA A O 1
ATOM 4758 N N . THR A 1 594 ? -21.091 -4.832 39.101 1.00 90.12 594 THR A N 1
ATOM 4759 C CA . THR A 1 594 ? -21.925 -5.450 40.145 1.00 90.12 594 THR A CA 1
ATOM 4760 C C . THR A 1 594 ? -22.180 -6.929 39.878 1.00 90.12 594 THR A C 1
ATOM 4762 O O . THR A 1 594 ? -22.087 -7.743 40.798 1.00 90.12 594 THR A O 1
ATOM 4765 N N . LEU A 1 595 ? -22.452 -7.304 38.623 1.00 91.44 595 LEU A N 1
ATOM 4766 C CA . LEU A 1 595 ? -22.606 -8.715 38.252 1.00 91.44 595 LEU A CA 1
ATOM 4767 C C . LEU A 1 595 ? -21.311 -9.504 38.493 1.00 91.44 595 LEU A C 1
ATOM 4769 O O . LEU A 1 595 ? -21.352 -10.608 39.032 1.00 91.44 595 LEU A O 1
ATOM 4773 N N . GLN A 1 596 ? -20.166 -8.907 38.156 1.00 90.75 596 GLN A N 1
ATOM 4774 C CA . GLN A 1 596 ? -18.839 -9.486 38.342 1.00 90.75 596 GLN A CA 1
ATOM 4775 C C . GLN A 1 596 ? -18.444 -9.599 39.823 1.00 90.75 596 GLN A C 1
ATOM 4777 O O . GLN A 1 596 ? -17.894 -10.618 40.232 1.00 90.75 596 GLN A O 1
ATOM 4782 N N . ALA A 1 597 ? -18.683 -8.556 40.622 1.00 84.38 597 ALA A N 1
ATOM 4783 C CA . ALA A 1 597 ? -18.256 -8.489 42.020 1.00 84.38 597 ALA A CA 1
ATOM 4784 C C . ALA A 1 597 ? -19.083 -9.384 42.954 1.00 84.38 597 ALA A C 1
ATOM 4786 O O . ALA A 1 597 ? -18.669 -9.644 44.084 1.00 84.38 597 ALA A O 1
ATOM 4787 N N . SER A 1 598 ? -20.259 -9.839 42.518 1.00 80.44 598 SER A N 1
ATOM 4788 C CA . SER A 1 598 ? -21.140 -10.629 43.366 1.00 80.44 598 SER A CA 1
ATOM 4789 C C . SER A 1 598 ? -20.731 -12.103 43.426 1.00 80.44 598 SER A C 1
ATOM 4791 O O . SER A 1 598 ? -21.009 -12.900 42.528 1.00 80.44 598 SER A O 1
ATOM 4793 N N . GLU A 1 599 ? -20.186 -12.502 44.574 1.00 75.19 599 GLU A N 1
ATOM 4794 C CA . GLU A 1 599 ? -19.922 -13.907 44.927 1.00 75.19 599 GLU A CA 1
ATOM 4795 C C . GLU A 1 599 ? -21.202 -14.748 45.054 1.00 75.19 599 GLU A C 1
ATOM 4797 O O . GLU A 1 599 ? -21.150 -15.974 45.030 1.00 75.19 599 GLU A O 1
ATOM 4802 N N . THR A 1 600 ? -22.368 -14.103 45.168 1.00 73.94 600 THR A N 1
ATOM 4803 C CA . THR A 1 600 ? -23.667 -14.793 45.151 1.00 73.94 600 THR A CA 1
ATOM 4804 C C . THR A 1 600 ? -24.105 -15.130 43.729 1.00 73.94 600 THR A C 1
ATOM 4806 O O . THR A 1 600 ? -24.714 -16.174 43.510 1.00 73.94 600 THR A O 1
ATOM 4809 N N . LEU A 1 601 ? -23.811 -14.258 42.759 1.00 80.44 601 LEU A N 1
ATOM 4810 C CA . LEU A 1 601 ? -24.267 -14.442 41.384 1.00 80.44 601 LEU A CA 1
ATOM 4811 C C . LEU A 1 601 ? -23.386 -15.404 40.580 1.00 80.44 601 LEU A C 1
ATOM 4813 O O . LEU A 1 601 ? -23.894 -16.078 39.686 1.00 80.44 601 LEU A O 1
ATOM 4817 N N . LEU A 1 602 ? -22.095 -15.497 40.920 1.00 81.88 602 LEU A N 1
ATOM 4818 C CA . LEU A 1 602 ? -21.133 -16.421 40.305 1.00 81.88 602 LEU A CA 1
ATOM 4819 C C . LEU A 1 602 ? -21.102 -16.337 38.770 1.00 81.88 602 LEU A C 1
ATOM 4821 O O . LEU A 1 602 ? -21.090 -17.364 38.086 1.00 81.88 602 LEU A O 1
ATOM 4825 N N . MET A 1 603 ? -21.054 -15.113 38.239 1.00 90.88 603 MET A N 1
ATOM 4826 C CA . MET A 1 603 ? -20.962 -14.851 36.802 1.00 90.88 603 MET A CA 1
ATOM 4827 C C . MET A 1 603 ? -19.861 -15.715 36.149 1.00 90.88 603 MET A C 1
ATOM 4829 O O . MET A 1 603 ? -18.737 -15.769 36.668 1.00 90.88 603 MET A O 1
ATOM 4833 N N . PRO A 1 604 ? -20.132 -16.401 35.021 1.00 93.06 604 PRO A N 1
ATOM 4834 C CA . PRO A 1 604 ? -19.107 -17.156 34.302 1.00 93.06 604 PRO A CA 1
ATOM 4835 C C . PRO A 1 604 ? -17.919 -16.269 33.910 1.00 93.06 604 PRO A C 1
ATOM 4837 O O . PRO A 1 604 ? -18.107 -15.125 33.503 1.00 93.06 604 PRO A O 1
ATOM 4840 N N . GLY A 1 605 ? -16.695 -16.774 34.088 1.00 92.25 605 GLY A N 1
ATOM 4841 C CA . GLY A 1 605 ? -15.457 -15.993 33.922 1.00 92.25 605 GLY A CA 1
ATOM 4842 C C . GLY A 1 605 ? -15.214 -14.944 35.016 1.00 92.25 605 GLY A C 1
ATOM 4843 O O . GLY A 1 605 ? -14.184 -14.263 35.013 1.00 92.25 605 GLY A O 1
ATOM 4844 N N . GLY A 1 606 ? -16.141 -14.815 35.968 1.00 91.00 606 GLY A N 1
ATOM 4845 C CA . GLY A 1 606 ? -16.043 -13.942 37.126 1.00 91.00 606 GLY A CA 1
ATOM 4846 C C . GLY A 1 606 ? -14.878 -14.312 38.039 1.00 91.00 606 GLY A C 1
ATOM 4847 O O . GLY A 1 606 ? -14.526 -15.486 38.160 1.00 91.00 606 GLY A O 1
ATOM 4848 N N . TYR A 1 607 ? -14.284 -13.320 38.697 1.00 88.19 607 TYR A N 1
ATOM 4849 C CA . TYR A 1 607 ? -13.194 -13.515 39.651 1.00 88.19 607 TYR A CA 1
ATOM 4850 C C . TYR A 1 607 ? -13.560 -12.965 41.035 1.00 88.19 607 TYR A C 1
ATOM 4852 O O . TYR A 1 607 ? -14.382 -12.059 41.143 1.00 88.19 607 TYR A O 1
ATOM 4860 N N . HIS A 1 608 ? -12.950 -13.516 42.088 1.00 85.25 608 HIS A N 1
ATOM 4861 C CA . HIS A 1 608 ? -13.213 -13.111 43.474 1.00 85.25 608 HIS A CA 1
ATOM 4862 C C . HIS A 1 608 ? -12.951 -11.612 43.700 1.00 85.25 608 HIS A C 1
ATOM 4864 O O . HIS A 1 608 ? -11.971 -11.078 43.180 1.00 85.25 608 HIS A O 1
ATOM 4870 N N . PHE A 1 609 ? -13.763 -10.918 44.505 1.00 82.00 609 PHE A N 1
ATOM 4871 C CA . PHE A 1 609 ? -13.664 -9.458 44.657 1.00 82.00 609 PHE A CA 1
ATOM 4872 C C . PHE A 1 609 ? -12.303 -8.988 45.207 1.00 82.00 609 PHE A C 1
ATOM 4874 O O . PHE A 1 609 ? -11.843 -7.881 44.909 1.00 82.00 609 PHE A O 1
ATOM 4881 N N . GLU A 1 610 ? -11.610 -9.823 45.985 1.00 82.31 610 GLU A N 1
ATOM 4882 C CA . GLU A 1 610 ? -10.240 -9.543 46.446 1.00 82.31 610 GLU A CA 1
ATOM 4883 C C . GLU A 1 610 ? -9.187 -9.562 45.330 1.00 82.31 610 GLU A C 1
ATOM 4885 O O . GLU A 1 610 ? -8.118 -8.980 45.492 1.00 82.31 610 GLU A O 1
ATOM 4890 N N . CYS A 1 611 ? -9.487 -10.177 44.183 1.00 83.31 611 CYS A N 1
ATOM 4891 C CA . CYS A 1 611 ? -8.595 -10.226 43.022 1.00 83.31 611 CYS A CA 1
ATOM 4892 C C . CYS A 1 611 ? -8.668 -8.941 42.194 1.00 83.31 611 CYS A C 1
ATOM 4894 O O . CYS A 1 611 ? -8.026 -8.848 41.144 1.00 83.31 611 CYS A O 1
ATOM 4896 N N . ARG A 1 612 ? -9.429 -7.935 42.644 1.00 81.12 612 ARG A N 1
ATOM 4897 C CA . ARG A 1 612 ? -9.382 -6.593 42.066 1.00 81.12 612 ARG A CA 1
ATOM 4898 C C . ARG A 1 612 ? -7.966 -6.029 42.182 1.00 81.12 612 ARG A C 1
ATOM 4900 O O . ARG A 1 612 ? -7.312 -6.153 43.218 1.00 81.12 612 ARG A O 1
ATOM 4907 N N . GLY A 1 613 ? -7.470 -5.418 41.112 1.00 68.19 613 GLY A N 1
ATOM 4908 C CA . GLY A 1 613 ? -6.189 -4.719 41.176 1.00 68.19 613 GLY A CA 1
ATOM 4909 C C . GLY A 1 613 ? -6.250 -3.516 42.105 1.00 68.19 613 GLY A C 1
ATOM 4910 O O . GLY A 1 613 ? -7.299 -2.894 42.260 1.00 68.19 613 GLY A O 1
ATOM 4911 N N . LYS A 1 614 ? -5.114 -3.159 42.709 1.00 63.09 614 LYS A N 1
ATOM 4912 C CA . LYS A 1 614 ? -4.946 -1.808 43.250 1.00 63.09 614 LYS A CA 1
ATOM 4913 C C . LYS A 1 614 ? -4.643 -0.888 42.064 1.00 63.09 614 LYS A C 1
ATOM 4915 O O . LYS A 1 614 ? -3.880 -1.269 41.187 1.00 63.09 614 LYS A O 1
ATOM 4920 N N . ASN A 1 615 ? -5.260 0.292 42.003 1.00 55.94 615 ASN A N 1
ATOM 4921 C CA . ASN A 1 615 ? -4.944 1.337 41.015 1.00 55.94 615 ASN A CA 1
ATOM 4922 C C . ASN A 1 615 ? -4.896 0.874 39.537 1.00 55.94 615 ASN A C 1
ATOM 4924 O O . ASN A 1 615 ? -3.974 1.239 38.813 1.00 55.94 615 ASN A O 1
ATOM 4928 N N . ASN A 1 616 ? -5.874 0.084 39.076 1.00 56.78 616 ASN A N 1
ATOM 4929 C CA . ASN A 1 616 ? -5.960 -0.427 37.695 1.00 56.78 616 ASN A CA 1
ATOM 4930 C C . ASN A 1 616 ? -4.806 -1.348 37.241 1.00 56.78 616 ASN A C 1
ATOM 4932 O O . ASN A 1 616 ? -4.732 -1.665 36.058 1.00 56.78 616 ASN A O 1
ATOM 4936 N N . GLU A 1 617 ? -3.939 -1.828 38.141 1.00 64.56 617 GLU A N 1
ATOM 4937 C CA . GLU A 1 617 ? -2.714 -2.577 37.787 1.00 64.56 617 GLU A CA 1
ATOM 4938 C C . GLU A 1 617 ? -2.940 -3.848 36.956 1.00 64.56 617 GLU A C 1
ATOM 4940 O O . GLU A 1 617 ? -2.023 -4.318 36.282 1.00 64.56 617 GLU A O 1
ATOM 4945 N N . TYR A 1 618 ? -4.145 -4.417 36.996 1.00 74.81 618 TYR A N 1
ATOM 4946 C CA . TYR A 1 618 ? -4.430 -5.688 36.340 1.00 74.81 618 TYR A CA 1
ATOM 4947 C C . TYR A 1 618 ? -5.472 -5.609 35.233 1.00 74.81 618 TYR A C 1
ATOM 4949 O O . TYR A 1 618 ? -5.626 -6.591 34.532 1.00 74.81 618 TYR A O 1
ATOM 4957 N N . PHE A 1 619 ? -6.187 -4.505 35.047 1.00 87.00 619 PHE A N 1
ATOM 4958 C CA . PHE A 1 619 ? -7.196 -4.408 33.988 1.00 87.00 619 PHE A CA 1
ATOM 4959 C C . PHE A 1 619 ? -6.539 -4.038 32.657 1.00 87.00 619 PHE A C 1
ATOM 4961 O O . PHE A 1 619 ? -5.680 -3.158 32.631 1.00 87.00 619 PHE A O 1
ATOM 4968 N N . ILE A 1 620 ? -6.939 -4.686 31.558 1.00 91.62 620 ILE A N 1
ATOM 4969 C CA . ILE A 1 620 ? -6.283 -4.503 30.251 1.00 91.62 620 ILE A CA 1
ATOM 4970 C C . ILE A 1 620 ? -7.221 -4.002 29.159 1.00 91.62 620 ILE A C 1
ATOM 4972 O O . ILE A 1 620 ? -6.756 -3.659 28.080 1.00 91.62 620 ILE A O 1
ATOM 4976 N N . THR A 1 621 ? -8.534 -3.960 29.377 1.00 92.81 621 THR A N 1
ATOM 4977 C CA . THR A 1 621 ? -9.466 -3.640 28.292 1.00 92.81 621 THR A CA 1
ATOM 4978 C C . THR A 1 621 ? -9.267 -2.200 27.818 1.00 92.81 621 THR A C 1
ATOM 4980 O O . THR A 1 621 ? -9.016 -1.999 26.635 1.00 92.81 621 THR A O 1
ATOM 4983 N N . ARG A 1 622 ? -9.272 -1.199 28.712 1.00 93.06 622 ARG A N 1
ATOM 4984 C CA . ARG A 1 622 ? -9.183 0.226 28.336 1.00 93.06 622 ARG A CA 1
ATOM 4985 C C . ARG A 1 622 ? -8.224 1.039 29.202 1.00 93.06 622 ARG A C 1
ATOM 4987 O O . ARG A 1 622 ? -8.359 1.077 30.422 1.00 93.06 622 ARG A O 1
ATOM 4994 N N . TYR A 1 623 ? -7.351 1.806 28.551 1.00 92.88 623 TYR A N 1
ATOM 4995 C CA . TYR A 1 623 ? -6.616 2.906 29.174 1.00 92.88 623 TYR A CA 1
ATOM 4996 C C . TYR A 1 623 ? -7.405 4.218 29.105 1.00 92.88 623 TYR A C 1
ATOM 4998 O O . TYR A 1 623 ? -7.910 4.599 28.047 1.00 92.88 623 TYR A O 1
ATOM 5006 N N . THR A 1 624 ? -7.435 4.950 30.220 1.00 90.62 624 THR A N 1
ATOM 5007 C CA . THR A 1 624 ? -7.951 6.323 30.294 1.00 90.62 624 THR A CA 1
ATOM 5008 C C . THR A 1 624 ? -6.970 7.188 31.075 1.00 90.62 624 THR A C 1
ATOM 5010 O O . THR A 1 624 ? -6.622 6.862 32.210 1.00 90.62 624 THR A O 1
ATOM 5013 N N . ASN A 1 625 ? -6.552 8.314 30.495 1.00 90.38 625 ASN A N 1
ATOM 5014 C CA . ASN A 1 625 ? -5.773 9.321 31.211 1.00 90.38 625 ASN A CA 1
ATOM 5015 C C . ASN A 1 625 ? -6.730 10.273 31.948 1.00 90.38 625 ASN A C 1
ATOM 5017 O O . ASN A 1 625 ? -7.393 11.091 31.317 1.00 90.38 625 ASN A O 1
ATOM 5021 N N . TRP A 1 626 ? -6.793 10.195 33.278 1.00 84.75 626 TRP A N 1
ATOM 5022 C CA . TRP A 1 626 ? -7.667 11.020 34.130 1.00 84.75 626 TRP A CA 1
ATOM 5023 C C . TRP A 1 626 ? -7.109 12.426 34.425 1.00 84.75 626 TRP A C 1
ATOM 5025 O O . TRP A 1 626 ? -7.300 12.974 35.508 1.00 84.75 626 TRP A O 1
ATOM 5035 N N . GLY A 1 627 ? -6.393 13.025 33.468 1.00 66.62 627 GLY A N 1
ATOM 5036 C CA . GLY A 1 627 ? -6.010 14.439 33.513 1.00 66.62 627 GLY A CA 1
ATOM 5037 C C . GLY A 1 627 ? -4.834 14.782 34.428 1.00 66.62 627 GLY A C 1
ATOM 5038 O O . GLY A 1 627 ? -4.487 15.957 34.538 1.00 66.62 627 GLY A O 1
ATOM 5039 N N . GLY A 1 628 ? -4.207 13.789 35.062 1.00 66.25 628 GLY A N 1
ATOM 5040 C CA . GLY A 1 628 ? -2.970 13.977 35.817 1.00 66.25 628 GLY A CA 1
ATOM 5041 C C . GLY A 1 628 ? -1.785 14.302 34.891 1.00 66.25 628 GLY A C 1
ATOM 5042 O O . GLY A 1 628 ? -1.755 13.836 33.749 1.00 66.25 628 GLY A O 1
ATOM 5043 N N . PRO A 1 629 ? -0.792 15.092 35.337 1.00 61.44 629 PRO A N 1
ATOM 5044 C CA . PRO A 1 629 ? 0.417 15.317 34.560 1.00 61.44 629 PRO A CA 1
ATOM 5045 C C . PRO A 1 629 ? 1.186 14.007 34.307 1.00 61.44 629 PRO A C 1
ATOM 5047 O O . PRO A 1 629 ? 1.366 13.231 35.249 1.00 61.44 629 PRO A O 1
ATOM 5050 N N . PRO A 1 630 ? 1.704 13.788 33.082 1.00 74.50 630 PRO A N 1
ATOM 5051 C CA . PRO A 1 630 ? 1.593 14.666 31.914 1.00 74.50 630 PRO A CA 1
ATOM 5052 C C . PRO A 1 630 ? 0.351 14.363 31.042 1.00 74.50 630 PRO A C 1
ATOM 5054 O O . PRO A 1 630 ? 0.269 13.321 30.400 1.00 74.50 630 PRO A O 1
ATOM 5057 N N . CYS A 1 631 ? -0.581 15.321 30.941 1.00 86.81 631 CYS A N 1
ATOM 5058 C CA . CYS A 1 631 ? -1.556 15.404 29.843 1.00 86.81 631 CYS A CA 1
ATOM 5059 C C . CYS A 1 631 ? -0.940 16.274 28.739 1.00 86.81 631 CYS A C 1
ATOM 5061 O O . CYS A 1 631 ? -0.898 17.499 28.885 1.00 86.81 631 CYS A O 1
ATOM 5063 N N . LYS A 1 632 ? -0.389 15.659 27.680 1.00 91.06 632 LYS A N 1
ATOM 5064 C CA . LYS A 1 632 ? 0.454 16.378 26.705 1.00 91.06 632 LYS A CA 1
ATOM 5065 C C . LYS A 1 632 ? -0.319 17.432 25.915 1.00 91.06 632 LYS A C 1
ATOM 5067 O O . LYS A 1 632 ? 0.200 18.532 25.725 1.00 91.06 632 LYS A O 1
ATOM 5072 N N . THR A 1 633 ? -1.570 17.139 25.560 1.00 92.50 633 THR A N 1
ATOM 5073 C CA . THR A 1 633 ? -2.459 18.095 24.883 1.00 92.50 633 THR A CA 1
ATOM 5074 C C . THR A 1 633 ? -2.826 19.284 25.763 1.00 92.50 633 THR A C 1
ATOM 5076 O O . THR A 1 633 ? -3.107 20.361 25.243 1.00 92.50 633 THR A O 1
ATOM 5079 N N . LYS A 1 634 ? -2.795 19.110 27.094 1.00 91.00 634 LYS A N 1
ATOM 5080 C CA . LYS A 1 634 ? -3.284 20.052 28.117 1.00 91.00 634 LYS A CA 1
ATOM 5081 C C . LYS A 1 634 ? -4.801 20.279 28.097 1.00 91.00 634 LYS A C 1
ATOM 5083 O O . LYS A 1 634 ? -5.283 21.134 28.837 1.00 91.00 634 LYS A O 1
ATOM 5088 N N . TYR A 1 635 ? -5.556 19.516 27.306 1.00 91.06 635 TYR A N 1
ATOM 5089 C CA . TYR A 1 635 ? -7.013 19.622 27.241 1.00 91.06 635 TYR A CA 1
ATOM 5090 C C . TYR A 1 635 ? -7.680 18.493 28.014 1.00 91.06 635 TYR A C 1
ATOM 5092 O O . TYR A 1 635 ? -7.314 17.324 27.897 1.00 91.06 635 TYR A O 1
ATOM 5100 N N . ASN A 1 636 ? -8.691 18.853 28.800 1.00 90.19 636 ASN A N 1
ATOM 5101 C CA . ASN A 1 636 ? -9.430 17.928 29.643 1.00 90.19 636 ASN A CA 1
ATOM 5102 C C . ASN A 1 636 ? -10.938 18.068 29.398 1.00 90.19 636 ASN A C 1
ATOM 5104 O O . ASN A 1 636 ? -11.449 19.181 29.289 1.00 90.19 636 ASN A O 1
ATOM 5108 N N . ARG A 1 637 ? -11.654 16.941 29.341 1.00 87.19 637 ARG A N 1
ATOM 5109 C CA . ARG A 1 637 ? -13.119 16.885 29.298 1.00 87.19 637 ARG A CA 1
ATOM 5110 C C . ARG A 1 637 ? -13.618 15.902 30.351 1.00 87.19 637 ARG A C 1
ATOM 5112 O O . ARG A 1 637 ? -13.365 14.703 30.245 1.00 87.19 637 ARG A O 1
ATOM 5119 N N . ASN A 1 638 ? -14.371 16.403 31.331 1.00 83.56 638 ASN A N 1
ATOM 5120 C CA . ASN A 1 638 ? -14.943 15.626 32.443 1.00 83.56 638 ASN A CA 1
ATOM 5121 C C . ASN A 1 638 ? -13.889 14.861 33.265 1.00 83.56 638 ASN A C 1
ATOM 5123 O O . ASN A 1 638 ? -14.079 13.698 33.611 1.00 83.56 638 ASN A O 1
ATOM 5127 N N . GLY A 1 639 ? -12.746 15.491 33.535 1.00 84.19 639 GLY A N 1
ATOM 5128 C CA . GLY A 1 639 ? -11.641 14.881 34.272 1.00 84.19 639 GLY A CA 1
ATOM 5129 C C . GLY A 1 639 ? -10.725 14.000 33.419 1.00 84.19 639 GLY A C 1
ATOM 5130 O O . GLY A 1 639 ? -9.725 13.528 33.937 1.00 84.19 639 GLY A O 1
ATOM 5131 N N . GLN A 1 640 ? -10.984 13.810 32.122 1.00 88.88 640 GLN A N 1
ATOM 5132 C CA . GLN A 1 640 ? -10.175 12.963 31.234 1.00 88.88 640 GLN A CA 1
ATOM 5133 C C . GLN A 1 640 ? -9.353 13.810 30.256 1.00 88.88 640 GLN A C 1
ATOM 5135 O O . GLN A 1 640 ? -9.893 14.718 29.626 1.00 88.88 640 GLN A O 1
ATOM 5140 N N . CYS A 1 641 ? -8.066 13.501 30.100 1.00 93.81 641 CYS A N 1
ATOM 5141 C CA . CYS A 1 641 ? -7.203 14.102 29.084 1.00 93.81 641 CYS A CA 1
ATOM 5142 C C . CYS A 1 641 ? -7.680 13.685 27.683 1.00 93.81 641 CYS A C 1
ATOM 5144 O O . CYS A 1 641 ? -7.888 12.497 27.419 1.00 93.81 641 CYS A O 1
ATOM 5146 N N . ILE A 1 642 ? -7.856 14.662 26.794 1.00 94.56 642 ILE A N 1
ATOM 5147 C CA . ILE A 1 642 ? -8.132 14.409 25.377 1.00 94.56 642 ILE A CA 1
ATOM 5148 C C . ILE A 1 642 ? -6.804 14.048 24.708 1.00 94.56 642 ILE A C 1
ATOM 5150 O O . ILE A 1 642 ? -5.819 14.753 24.916 1.00 94.56 642 ILE A O 1
ATOM 5154 N N . GLN A 1 643 ? -6.773 12.958 23.941 1.00 95.44 643 GLN A N 1
ATOM 5155 C CA . GLN A 1 643 ? -5.563 12.487 23.254 1.00 95.44 643 GLN A CA 1
ATOM 5156 C C . GLN A 1 643 ? -5.402 13.208 21.910 1.00 95.44 643 GLN A C 1
ATOM 5158 O O . GLN A 1 643 ? -6.399 13.462 21.231 1.00 95.44 643 GLN A O 1
ATOM 5163 N N . GLY A 1 644 ? -4.164 13.510 21.523 1.00 94.94 644 GLY A N 1
ATOM 5164 C CA . GLY A 1 644 ? -3.825 14.147 20.249 1.00 94.94 644 GLY A CA 1
ATOM 5165 C C . GLY A 1 644 ? -2.662 13.469 19.527 1.00 94.94 644 GLY A C 1
ATOM 5166 O O . GLY A 1 644 ? -2.163 12.420 19.940 1.00 94.94 644 GLY A O 1
ATOM 5167 N N . ILE A 1 645 ? -2.215 14.071 18.424 1.00 95.62 645 ILE A N 1
ATOM 5168 C CA . ILE A 1 645 ? -1.104 13.548 17.611 1.00 95.62 645 ILE A CA 1
ATOM 5169 C C . ILE A 1 645 ? 0.204 13.370 18.405 1.00 95.62 645 ILE A C 1
ATOM 5171 O O . ILE A 1 645 ? 0.943 12.414 18.180 1.00 95.62 645 ILE A O 1
ATOM 5175 N N . GLU A 1 646 ? 0.474 14.231 19.389 1.00 94.44 646 GLU A N 1
ATOM 5176 C CA . GLU A 1 646 ? 1.661 14.168 20.254 1.00 94.44 646 GLU A CA 1
ATOM 5177 C C . GLU A 1 646 ? 1.650 13.012 21.269 1.00 94.44 646 GLU A C 1
ATOM 5179 O O . GLU A 1 646 ? 2.680 12.705 21.885 1.00 94.44 646 GLU A O 1
ATOM 5184 N N . ASP A 1 647 ? 0.496 12.368 21.449 1.00 94.31 647 ASP A N 1
ATOM 5185 C CA . ASP A 1 647 ? 0.347 11.200 22.311 1.00 94.31 647 ASP A CA 1
ATOM 5186 C C . ASP A 1 647 ? 0.579 9.895 21.546 1.00 94.31 647 ASP A C 1
ATOM 5188 O O . ASP A 1 647 ? 0.914 8.893 22.172 1.00 94.31 647 ASP A O 1
ATOM 5192 N N . VAL A 1 648 ? 0.469 9.890 20.209 1.00 94.31 648 VAL A N 1
ATOM 5193 C CA . VAL A 1 648 ? 0.476 8.666 19.380 1.00 94.31 648 VAL A CA 1
ATOM 5194 C C . VAL A 1 648 ? 1.688 7.780 19.658 1.00 94.31 648 VAL A C 1
ATOM 5196 O O . VAL A 1 648 ? 1.528 6.584 19.898 1.00 94.31 648 VAL A O 1
ATOM 5199 N N . LYS A 1 649 ? 2.894 8.356 19.690 1.00 90.75 649 LYS A N 1
ATOM 5200 C CA . LYS A 1 649 ? 4.120 7.595 19.960 1.00 90.75 649 LYS A CA 1
ATOM 5201 C C . LYS A 1 649 ? 4.115 6.964 21.356 1.00 90.75 649 LYS A C 1
ATOM 5203 O O . LYS A 1 649 ? 4.372 5.773 21.491 1.00 90.75 649 LYS A O 1
ATOM 5208 N N . ASP A 1 650 ? 3.759 7.731 22.386 1.00 92.12 650 ASP A N 1
ATOM 5209 C CA . ASP A 1 650 ? 3.693 7.221 23.762 1.00 92.12 650 ASP A CA 1
ATOM 5210 C C . ASP A 1 650 ? 2.593 6.171 23.923 1.00 92.12 650 ASP A C 1
ATOM 5212 O O . ASP A 1 650 ? 2.783 5.190 24.637 1.00 92.12 650 ASP A O 1
ATOM 5216 N N . ILE A 1 651 ? 1.460 6.343 23.244 1.00 93.50 651 ILE A N 1
ATOM 5217 C CA . ILE A 1 651 ? 0.384 5.355 23.230 1.00 93.50 651 ILE A CA 1
ATOM 5218 C C . ILE A 1 651 ? 0.895 4.042 22.641 1.00 93.50 651 ILE A C 1
ATOM 5220 O O . ILE A 1 651 ? 0.670 2.984 23.224 1.00 93.50 651 ILE A O 1
ATOM 5224 N N . ILE A 1 652 ? 1.623 4.097 21.528 1.00 90.62 652 ILE A N 1
ATOM 5225 C CA . ILE A 1 652 ? 2.194 2.913 20.883 1.00 90.62 652 ILE A CA 1
ATOM 5226 C C . ILE A 1 652 ? 3.250 2.242 21.768 1.00 90.62 652 ILE A C 1
ATOM 5228 O O . ILE A 1 652 ? 3.225 1.024 21.930 1.00 90.62 652 ILE A O 1
ATOM 5232 N N . GLU A 1 653 ? 4.165 3.015 22.348 1.00 89.88 653 GLU A N 1
ATOM 5233 C CA . GLU A 1 653 ? 5.320 2.479 23.077 1.00 89.88 653 GLU A CA 1
ATOM 5234 C C . GLU A 1 653 ? 4.994 2.076 24.522 1.00 89.88 653 GLU A C 1
ATOM 5236 O O . GLU A 1 653 ? 5.603 1.150 25.054 1.00 89.88 653 GLU A O 1
ATOM 5241 N N . LYS A 1 654 ? 4.051 2.761 25.180 1.00 90.44 654 LYS A N 1
ATOM 5242 C CA . LYS A 1 654 ? 3.799 2.628 26.629 1.00 90.44 654 LYS A CA 1
ATOM 5243 C C . LYS A 1 654 ? 2.404 2.097 26.948 1.00 90.44 654 LYS A C 1
ATOM 5245 O O . LYS A 1 654 ? 2.244 1.333 27.904 1.00 90.44 654 LYS A O 1
ATOM 5250 N N . THR A 1 655 ? 1.392 2.470 26.163 1.00 91.69 655 THR A N 1
ATOM 5251 C CA . THR A 1 655 ? -0.005 2.088 26.432 1.00 91.69 655 THR A CA 1
ATOM 5252 C C . THR A 1 655 ? -0.388 0.775 25.753 1.00 91.69 655 THR A C 1
ATOM 5254 O O . THR A 1 655 ? -0.920 -0.113 26.419 1.00 91.69 655 THR A O 1
ATOM 5257 N N . ALA A 1 656 ? -0.080 0.603 24.465 1.00 91.69 656 ALA A N 1
ATOM 5258 C CA . ALA A 1 656 ? -0.428 -0.593 23.699 1.00 91.69 656 ALA A CA 1
ATOM 5259 C C . ALA A 1 656 ? 0.103 -1.911 24.306 1.00 91.69 656 ALA A C 1
ATOM 5261 O O . ALA A 1 656 ? -0.633 -2.892 24.268 1.00 91.69 656 ALA A O 1
ATOM 5262 N N . PRO A 1 657 ? 1.288 -1.975 24.949 1.00 91.12 657 PRO A N 1
ATOM 5263 C CA . PRO A 1 657 ? 1.743 -3.196 25.632 1.00 91.12 657 PRO A CA 1
ATOM 5264 C C . PRO A 1 657 ? 0.898 -3.634 26.843 1.00 91.12 657 PRO A C 1
ATOM 5266 O O . PRO A 1 657 ? 1.073 -4.739 27.361 1.00 91.12 657 PRO A O 1
ATOM 5269 N N . ASN A 1 658 ? 0.025 -2.757 27.344 1.00 90.00 658 ASN A N 1
ATOM 5270 C CA . ASN A 1 658 ? -0.729 -2.967 28.580 1.00 90.00 658 ASN A CA 1
ATOM 5271 C C . ASN A 1 658 ? -2.247 -2.939 28.383 1.00 90.00 658 ASN A C 1
ATOM 5273 O O . ASN A 1 658 ? -2.959 -3.491 29.218 1.00 90.00 658 ASN A O 1
ATOM 5277 N N . PHE A 1 659 ? -2.740 -2.319 27.307 1.00 93.38 659 PHE A N 1
ATOM 5278 C CA . PHE A 1 659 ? -4.170 -2.117 27.089 1.00 93.38 659 PHE A CA 1
ATOM 5279 C C . PHE A 1 659 ? -4.615 -2.476 25.665 1.00 93.38 659 PHE A C 1
ATOM 5281 O O . PHE A 1 659 ? -3.876 -2.273 24.700 1.00 93.38 659 PHE A O 1
ATOM 5288 N N . LEU A 1 660 ? -5.838 -3.000 25.538 1.00 93.62 660 LEU A N 1
ATOM 5289 C CA . LEU A 1 660 ? -6.474 -3.338 24.262 1.00 93.62 660 LEU A CA 1
ATOM 5290 C C . LEU A 1 660 ? -6.982 -2.091 23.533 1.00 93.62 660 LEU A C 1
ATOM 5292 O O . LEU A 1 660 ? -6.904 -2.022 22.307 1.00 93.62 660 LEU A O 1
ATOM 5296 N N . MET A 1 661 ? -7.486 -1.108 24.280 1.00 94.12 661 MET A N 1
ATOM 5297 C CA . MET A 1 661 ? -7.993 0.147 23.733 1.00 94.12 661 MET A CA 1
ATOM 5298 C C . MET A 1 661 ? -7.556 1.360 24.563 1.00 94.12 661 MET A C 1
ATOM 5300 O O . MET A 1 661 ? -7.217 1.252 25.744 1.00 94.12 661 MET A O 1
ATOM 5304 N N . VAL A 1 662 ? -7.593 2.535 23.943 1.00 94.81 662 VAL A N 1
ATOM 5305 C CA . VAL A 1 662 ? -7.293 3.831 24.558 1.00 94.81 662 VAL A CA 1
ATOM 5306 C C . VAL A 1 662 ? -8.456 4.796 24.397 1.00 94.81 662 VAL A C 1
ATOM 5308 O O . VAL A 1 662 ? -9.194 4.769 23.414 1.00 94.81 662 VAL A O 1
ATOM 5311 N N . ASN A 1 663 ? -8.575 5.693 25.365 1.00 93.25 663 ASN A N 1
ATOM 5312 C CA . ASN A 1 663 ? -9.470 6.835 25.350 1.00 93.25 663 ASN A CA 1
ATOM 5313 C C . ASN A 1 663 ? -8.677 8.106 25.743 1.00 93.25 663 ASN A C 1
ATOM 5315 O O . ASN A 1 663 ? -7.690 8.023 26.478 1.00 93.25 663 ASN A O 1
ATOM 5319 N N . LYS A 1 664 ? -9.001 9.319 25.290 1.00 92.12 664 LYS A N 1
ATOM 5320 C CA . LYS A 1 664 ? -10.189 9.808 24.585 1.00 92.12 664 LYS A CA 1
ATOM 5321 C C . LYS A 1 664 ? -9.795 10.555 23.309 1.00 92.12 664 LYS A C 1
ATOM 5323 O O . LYS A 1 664 ? -9.476 11.740 23.370 1.00 92.12 664 LYS A O 1
ATOM 5328 N N . PHE A 1 665 ? -9.807 9.878 22.165 1.00 93.00 665 PHE A N 1
ATOM 5329 C CA . PHE A 1 665 ? -9.649 10.567 20.882 1.00 93.00 665 PHE A CA 1
ATOM 5330 C C . PHE A 1 665 ? -10.990 11.165 20.478 1.00 93.00 665 PHE A C 1
ATOM 5332 O O . PHE A 1 665 ? -11.951 10.426 20.271 1.00 93.00 665 PHE A O 1
ATOM 5339 N N . ILE A 1 666 ? -11.045 12.492 20.403 1.00 93.94 666 ILE A N 1
ATOM 5340 C CA . ILE A 1 666 ? -12.235 13.239 19.996 1.00 93.94 666 ILE A CA 1
ATOM 5341 C C . ILE A 1 666 ? -11.967 13.771 18.582 1.00 93.94 666 ILE A C 1
ATOM 5343 O O . ILE A 1 666 ? -11.045 14.578 18.423 1.00 93.94 666 ILE A O 1
ATOM 5347 N N . PRO A 1 667 ? -12.704 13.309 17.559 1.00 91.44 667 PRO A N 1
ATOM 5348 C CA . PRO A 1 667 ? -12.428 13.661 16.167 1.00 91.44 667 PRO A CA 1
ATOM 5349 C C . PRO A 1 667 ? -12.577 15.165 15.877 1.00 91.44 667 PRO A C 1
ATOM 5351 O O . PRO A 1 667 ? -11.876 15.686 15.014 1.00 91.44 667 PRO A O 1
ATOM 5354 N N . GLU A 1 668 ? -13.398 15.891 16.637 1.00 92.31 668 GLU A N 1
ATOM 5355 C CA . GLU A 1 668 ? -13.552 17.352 16.553 1.00 92.31 668 GLU A CA 1
ATOM 5356 C C . GLU A 1 668 ? -12.420 18.127 17.244 1.00 92.31 668 GLU A C 1
ATOM 5358 O O . GLU A 1 668 ? -12.387 19.354 17.190 1.00 92.31 668 GLU A O 1
ATOM 5363 N N . PHE A 1 669 ? -11.510 17.432 17.930 1.00 94.31 669 PHE A N 1
ATOM 5364 C CA . PHE A 1 669 ? -10.345 18.029 18.577 1.00 94.31 669 PHE A CA 1
ATOM 5365 C C . PHE A 1 669 ? -9.054 17.733 17.810 1.00 94.31 669 PHE A C 1
ATOM 5367 O O . PHE A 1 669 ? -8.314 18.653 17.475 1.00 94.31 669 PHE A O 1
ATOM 5374 N N . ASP A 1 670 ? -8.765 16.454 17.556 1.00 93.69 670 ASP A N 1
ATOM 5375 C CA . ASP A 1 670 ? -7.574 16.016 16.823 1.00 93.69 670 ASP A CA 1
ATOM 5376 C C . ASP A 1 670 ? -7.820 14.634 16.205 1.00 93.69 670 ASP A C 1
ATOM 5378 O O . ASP A 1 670 ? -7.665 13.584 16.836 1.00 93.69 670 ASP A O 1
ATOM 5382 N N . PHE A 1 671 ? -8.220 14.644 14.940 1.00 92.81 671 PHE A N 1
ATOM 5383 C CA . PHE A 1 671 ? -8.396 13.455 14.125 1.00 92.81 671 PHE A CA 1
ATOM 5384 C C . PHE A 1 671 ? -7.074 12.935 13.546 1.00 92.81 671 PHE A C 1
ATOM 5386 O O . PHE A 1 671 ? -6.986 11.747 13.245 1.00 92.81 671 PHE A O 1
ATOM 5393 N N . ALA A 1 672 ? -6.023 13.759 13.438 1.00 91.50 672 ALA A N 1
ATOM 5394 C CA . ALA A 1 672 ? -4.718 13.310 12.942 1.00 91.50 672 ALA A CA 1
ATOM 5395 C C . ALA A 1 672 ? -4.115 12.220 13.833 1.00 91.50 672 ALA A C 1
ATOM 5397 O O . ALA A 1 672 ? -3.632 11.204 13.328 1.00 91.50 672 ALA A O 1
ATOM 5398 N N . GLY A 1 673 ? -4.166 12.406 15.157 1.00 92.50 673 GLY A N 1
ATOM 5399 C CA . GLY A 1 673 ? -3.662 11.411 16.104 1.00 92.50 673 GLY A CA 1
ATOM 5400 C C . GLY A 1 673 ? -4.385 10.072 15.979 1.00 92.50 673 GLY A C 1
ATOM 5401 O O . GLY A 1 673 ? -3.759 9.017 15.860 1.00 92.50 673 GLY A O 1
ATOM 5402 N N . TYR A 1 674 ? -5.715 10.132 15.921 1.00 92.62 674 TYR A N 1
ATOM 5403 C CA . TYR A 1 674 ? -6.569 8.969 15.705 1.00 92.62 674 TYR A CA 1
ATOM 5404 C C . TYR A 1 674 ? -6.286 8.272 14.367 1.00 92.62 674 TYR A C 1
ATOM 5406 O O . TYR A 1 674 ? -6.182 7.044 14.315 1.00 92.62 674 TYR A O 1
ATOM 5414 N N . TYR A 1 675 ? -6.134 9.053 13.299 1.00 90.50 675 TYR A N 1
ATOM 5415 C CA . TYR A 1 675 ? -5.866 8.561 11.957 1.00 90.50 675 TYR A CA 1
ATOM 5416 C C . TYR A 1 675 ? -4.528 7.816 11.890 1.00 90.50 675 TYR A C 1
ATOM 5418 O O . TYR A 1 675 ? -4.495 6.668 11.454 1.00 90.50 675 TYR A O 1
ATOM 5426 N N . CYS A 1 676 ? -3.440 8.403 12.402 1.00 89.31 676 CYS A N 1
ATOM 5427 C CA . CYS A 1 676 ? -2.133 7.742 12.391 1.00 89.31 676 CYS A CA 1
ATOM 5428 C C . CYS A 1 676 ? -2.075 6.504 13.286 1.00 89.31 676 CYS A C 1
ATOM 5430 O O . CYS A 1 676 ? -1.404 5.528 12.945 1.00 89.31 676 CYS A O 1
ATOM 5432 N N . LEU A 1 677 ? -2.813 6.503 14.397 1.00 90.69 677 LEU A N 1
ATOM 5433 C CA . LEU A 1 677 ? -2.956 5.316 15.229 1.00 90.69 677 LEU A CA 1
ATOM 5434 C C . LEU A 1 677 ? -3.719 4.199 14.495 1.00 90.69 677 LEU A C 1
ATOM 5436 O O . LEU A 1 677 ? -3.300 3.044 14.551 1.00 90.69 677 LEU A O 1
ATOM 5440 N N . ASN A 1 678 ? -4.784 4.528 13.754 1.00 88.44 678 ASN A N 1
ATOM 5441 C CA . ASN A 1 678 ? -5.503 3.552 12.929 1.00 88.44 678 ASN A CA 1
ATOM 5442 C C . ASN A 1 678 ? -4.670 3.064 11.748 1.00 88.44 678 ASN A C 1
ATOM 5444 O O . ASN A 1 678 ? -4.694 1.872 11.476 1.00 88.44 678 ASN A O 1
ATOM 5448 N N . GLU A 1 679 ? -3.900 3.927 11.083 1.00 83.00 679 GLU A N 1
ATOM 5449 C CA . GLU A 1 679 ? -2.964 3.512 10.032 1.00 83.00 679 GLU A CA 1
ATOM 5450 C C . GLU A 1 679 ? -1.928 2.520 10.581 1.00 83.00 679 GLU A C 1
ATOM 5452 O O . GLU A 1 679 ? -1.641 1.501 9.955 1.00 83.00 679 GLU A O 1
ATOM 5457 N N . TRP A 1 680 ? -1.430 2.754 11.796 1.00 85.12 680 TRP A N 1
ATOM 5458 C CA . TRP A 1 680 ? -0.527 1.830 12.475 1.00 85.12 680 TRP A CA 1
ATOM 5459 C C . TRP A 1 680 ? -1.183 0.485 12.817 1.00 85.12 680 TRP A C 1
ATOM 5461 O O . TRP A 1 680 ? -0.604 -0.560 12.513 1.00 85.12 680 TRP A O 1
ATOM 5471 N N . VAL A 1 681 ? -2.390 0.479 13.398 1.00 84.56 681 VAL A N 1
ATOM 5472 C CA . VAL A 1 681 ? -3.134 -0.770 13.665 1.00 84.56 681 VAL A CA 1
ATOM 5473 C C . VAL A 1 681 ? -3.445 -1.501 12.359 1.00 84.56 681 VAL A C 1
ATOM 5475 O O . VAL A 1 681 ? -3.242 -2.712 12.264 1.00 84.56 681 VAL A O 1
ATOM 5478 N N . PHE A 1 682 ? -3.877 -0.763 11.338 1.00 78.44 682 PHE A N 1
ATOM 5479 C CA . PHE A 1 682 ? -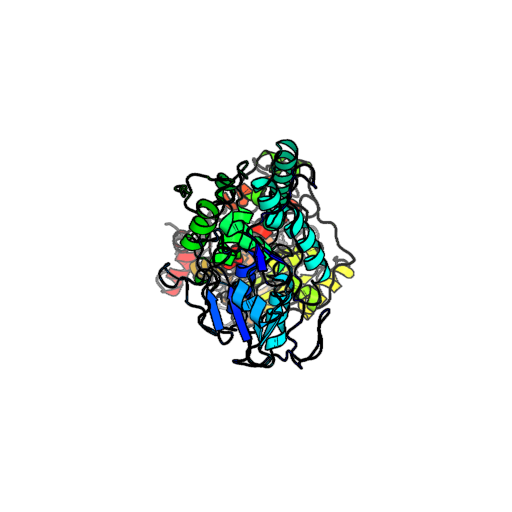4.235 -1.286 10.030 1.00 78.44 682 PHE A CA 1
ATOM 5480 C C . PHE A 1 682 ? -3.028 -1.919 9.323 1.00 78.44 682 PHE A C 1
ATOM 5482 O O . PHE A 1 682 ? -3.139 -3.040 8.828 1.00 78.44 682 PHE A O 1
ATOM 5489 N N . ASN A 1 683 ? -1.850 -1.289 9.347 1.00 73.50 683 ASN A N 1
ATOM 5490 C CA . ASN A 1 683 ? -0.621 -1.884 8.806 1.00 73.50 683 ASN A CA 1
ATOM 5491 C C . ASN A 1 683 ? -0.235 -3.182 9.544 1.00 73.50 683 ASN A C 1
ATOM 5493 O O . ASN A 1 683 ? 0.231 -4.133 8.919 1.00 73.50 683 ASN A O 1
ATOM 5497 N N . LYS A 1 684 ? -0.533 -3.283 10.847 1.00 70.75 684 LYS A N 1
ATOM 5498 C CA . LYS A 1 684 ? -0.295 -4.485 11.671 1.00 70.75 684 LYS A CA 1
ATOM 5499 C C . LYS A 1 684 ? -1.305 -5.614 11.498 1.00 70.75 684 LYS A C 1
ATOM 5501 O O . LYS A 1 684 ? -1.115 -6.692 12.066 1.00 70.75 684 LYS A O 1
ATOM 5506 N N . THR A 1 685 ? -2.362 -5.423 10.709 1.00 63.12 685 THR A N 1
ATOM 5507 C CA . THR A 1 685 ? -3.337 -6.492 10.409 1.00 63.12 685 THR A CA 1
ATOM 5508 C C . THR A 1 685 ? -2.718 -7.690 9.676 1.00 63.12 685 THR A C 1
ATOM 5510 O O . THR A 1 685 ? -3.354 -8.737 9.597 1.00 63.12 685 THR A O 1
ATOM 5513 N N . ARG A 1 686 ? -1.475 -7.569 9.181 1.00 54.41 686 ARG A N 1
ATOM 5514 C CA . ARG A 1 686 ? -0.752 -8.609 8.427 1.00 54.41 686 ARG A CA 1
ATOM 5515 C C . ARG A 1 686 ? 0.172 -9.490 9.263 1.00 54.41 686 ARG A C 1
ATOM 5517 O O . ARG A 1 686 ? 0.409 -10.627 8.870 1.00 54.41 686 ARG A O 1
ATOM 5524 N N . ASP A 1 687 ? 0.640 -9.002 10.410 1.00 51.53 687 ASP A N 1
ATOM 5525 C CA . ASP A 1 687 ? 1.766 -9.634 11.115 1.00 51.53 687 ASP A CA 1
ATOM 5526 C C . ASP A 1 687 ? 1.331 -10.510 12.298 1.00 51.53 687 ASP A C 1
ATOM 5528 O O . ASP A 1 687 ? 2.150 -11.207 12.891 1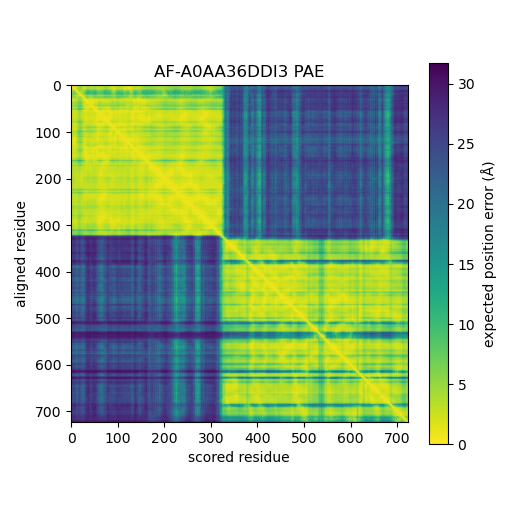.00 51.53 687 ASP A O 1
ATOM 5532 N N . GLY A 1 688 ? 0.051 -10.454 12.694 1.00 59.69 688 GLY A N 1
ATOM 5533 C CA . GLY A 1 688 ? -0.467 -11.205 13.846 1.00 59.69 688 GLY A CA 1
ATOM 5534 C C . GLY A 1 688 ? 0.197 -10.850 15.186 1.00 59.69 688 GLY A C 1
ATOM 5535 O O . GLY A 1 688 ? 0.070 -11.598 16.151 1.00 59.69 688 GLY A O 1
ATOM 5536 N N . PHE A 1 689 ? 0.926 -9.735 15.243 1.00 63.31 689 PHE A N 1
ATOM 5537 C CA . PHE A 1 689 ? 1.761 -9.345 16.373 1.00 63.31 689 PHE A CA 1
ATOM 5538 C C . PHE A 1 689 ? 0.944 -8.694 17.500 1.00 63.31 689 PHE A C 1
ATOM 5540 O O . PHE A 1 689 ? 0.134 -7.799 17.250 1.00 63.31 689 PHE A O 1
ATOM 5547 N N . THR A 1 690 ? 1.213 -9.094 18.746 1.00 69.81 690 THR A N 1
ATOM 5548 C CA . THR A 1 690 ? 0.719 -8.438 19.965 1.00 69.81 690 THR A CA 1
ATOM 5549 C C . THR A 1 690 ? 1.880 -7.861 20.771 1.00 69.81 690 THR A C 1
ATOM 5551 O O . THR A 1 690 ? 2.941 -8.471 20.864 1.00 69.81 690 THR A O 1
ATOM 5554 N N . HIS A 1 691 ? 1.680 -6.688 21.379 1.00 72.94 691 HIS A N 1
ATOM 5555 C CA . HIS A 1 691 ? 2.676 -6.071 22.275 1.00 72.94 691 HIS A CA 1
ATOM 5556 C C . HIS A 1 691 ? 2.577 -6.549 23.723 1.00 72.94 691 HIS A C 1
ATOM 5558 O O . HIS A 1 691 ? 3.340 -6.100 24.576 1.00 72.94 691 HIS A O 1
ATOM 5564 N N . PHE A 1 692 ? 1.608 -7.406 24.028 1.00 83.62 692 PHE A N 1
ATOM 5565 C CA . PHE A 1 692 ? 1.409 -7.904 25.378 1.00 83.62 692 PHE A CA 1
ATOM 5566 C C . PHE A 1 692 ? 2.428 -8.983 25.744 1.00 83.62 692 PHE A C 1
ATOM 5568 O O . PHE A 1 692 ? 2.658 -9.929 24.993 1.00 83.62 692 PHE A O 1
ATOM 5575 N N . ASP A 1 693 ? 2.931 -8.914 26.975 1.00 86.50 693 ASP A N 1
ATOM 5576 C CA . ASP A 1 693 ? 3.540 -10.068 27.635 1.00 86.50 693 ASP A CA 1
ATOM 5577 C C . ASP A 1 693 ? 2.437 -11.070 28.022 1.00 86.50 693 ASP A C 1
ATOM 5579 O O . ASP A 1 693 ? 1.761 -10.927 29.047 1.00 86.50 693 ASP A O 1
ATOM 5583 N N . LEU A 1 694 ? 2.237 -12.078 27.169 1.00 89.62 694 LEU A N 1
ATOM 5584 C CA . LEU A 1 694 ? 1.209 -13.103 27.354 1.00 89.62 694 LEU A CA 1
ATOM 5585 C C . LEU A 1 694 ? 1.448 -13.966 28.604 1.00 89.62 694 LEU A C 1
ATOM 5587 O O . LEU A 1 694 ? 0.486 -14.435 29.212 1.00 89.62 694 LEU A O 1
ATOM 5591 N N . GLU A 1 695 ? 2.700 -14.155 29.030 1.00 88.81 695 GLU A N 1
ATOM 5592 C CA . GLU A 1 695 ? 3.015 -14.920 30.242 1.00 88.81 695 GLU A CA 1
ATOM 5593 C C . GLU A 1 695 ? 2.677 -14.126 31.502 1.00 88.81 695 GLU A C 1
ATOM 5595 O O . GLU A 1 695 ? 2.149 -14.681 32.471 1.00 88.81 695 GLU A O 1
ATOM 5600 N N . ARG A 1 696 ? 2.887 -12.806 31.477 1.00 88.25 696 ARG A N 1
ATOM 5601 C CA . ARG A 1 696 ? 2.391 -11.914 32.531 1.00 88.25 696 ARG A CA 1
ATOM 5602 C C . ARG A 1 696 ? 0.867 -11.966 32.633 1.00 88.25 696 ARG A C 1
ATOM 5604 O O . ARG A 1 696 ? 0.345 -12.019 33.745 1.00 88.25 696 ARG A O 1
ATOM 5611 N N . LEU A 1 697 ? 0.148 -12.002 31.506 1.00 88.50 697 LEU A N 1
ATOM 5612 C CA . LEU A 1 697 ? -1.321 -12.077 31.505 1.00 88.50 697 LEU A CA 1
ATOM 5613 C C . LEU A 1 697 ? -1.858 -13.351 32.168 1.00 88.50 697 LEU A C 1
ATOM 5615 O O . LEU A 1 697 ? -2.833 -13.282 32.920 1.00 88.50 697 LEU A O 1
ATOM 5619 N N . LYS A 1 698 ? -1.202 -14.494 31.942 1.00 87.94 698 LYS A N 1
ATOM 5620 C CA . LYS A 1 698 ? -1.563 -15.778 32.567 1.00 87.94 698 LYS A CA 1
ATOM 5621 C C . LYS A 1 698 ? -1.402 -15.767 34.088 1.00 87.94 698 LYS A C 1
ATOM 5623 O O . LYS A 1 698 ? -2.155 -16.430 34.792 1.00 87.94 698 LYS A O 1
ATOM 5628 N N . LYS A 1 699 ? -0.437 -14.995 34.597 1.00 87.00 699 LYS A N 1
ATOM 5629 C CA . LYS A 1 699 ? -0.116 -14.886 36.031 1.00 87.00 699 LYS A CA 1
ATOM 5630 C C . LYS A 1 699 ? -0.942 -13.837 36.774 1.00 87.00 699 LYS A C 1
ATOM 5632 O O . LYS A 1 699 ? -0.810 -13.716 37.989 1.00 87.00 699 LYS A O 1
ATOM 5637 N N . ARG A 1 700 ? -1.780 -13.067 36.073 1.00 87.75 700 ARG A N 1
ATOM 5638 C CA . ARG A 1 700 ? -2.666 -12.089 36.713 1.00 87.75 700 ARG A CA 1
ATOM 5639 C C . ARG A 1 700 ? -3.568 -12.778 37.746 1.00 87.75 700 ARG A C 1
ATOM 5641 O O . ARG A 1 700 ? -4.074 -13.862 37.449 1.00 87.75 700 ARG A O 1
ATOM 5648 N N . PRO A 1 701 ? -3.868 -12.141 38.893 1.00 88.38 701 PRO A N 1
ATOM 5649 C CA . PRO A 1 701 ? -4.725 -12.738 39.919 1.00 88.38 701 PRO A CA 1
ATOM 5650 C C . PRO A 1 701 ? -6.085 -13.204 39.385 1.00 88.38 701 PRO A C 1
ATOM 5652 O O . PRO A 1 701 ? -6.543 -14.285 39.741 1.00 88.38 701 PRO A O 1
ATOM 5655 N N . GLN A 1 702 ? -6.701 -12.437 38.475 1.00 88.25 702 GLN A N 1
ATOM 5656 C CA . GLN A 1 702 ? -7.993 -12.798 37.875 1.00 88.25 702 GLN A CA 1
ATOM 5657 C C . GLN A 1 702 ? -7.891 -14.045 36.986 1.00 88.25 702 GLN A C 1
ATOM 5659 O O . GLN A 1 702 ? -8.763 -14.911 37.017 1.00 88.25 702 GLN A O 1
ATOM 5664 N N . THR A 1 703 ? -6.824 -14.139 36.187 1.00 89.88 703 THR A N 1
ATOM 5665 C CA . THR A 1 703 ? -6.554 -15.282 35.303 1.00 89.88 703 THR A CA 1
ATOM 5666 C C . THR A 1 703 ? -6.245 -16.535 36.107 1.00 89.88 703 THR A C 1
ATOM 5668 O O . THR A 1 703 ? -6.847 -17.582 35.875 1.00 89.88 703 THR A O 1
ATOM 5671 N N . ARG A 1 704 ? -5.368 -16.412 37.107 1.00 88.19 704 ARG A N 1
ATOM 5672 C CA . ARG A 1 704 ? -5.003 -17.515 37.992 1.00 88.19 704 ARG A CA 1
ATOM 5673 C C . ARG A 1 704 ? -6.207 -18.043 38.767 1.00 88.19 704 ARG A C 1
ATOM 5675 O O . ARG A 1 704 ? -6.414 -19.251 38.783 1.00 88.19 704 ARG A O 1
ATOM 5682 N N . PHE A 1 705 ? -7.036 -17.154 39.319 1.00 88.69 705 PHE A N 1
ATOM 5683 C CA . PHE A 1 705 ? -8.263 -17.541 40.016 1.00 88.69 705 PHE A CA 1
ATOM 5684 C C . PHE A 1 705 ? -9.159 -18.429 39.147 1.00 88.69 705 PHE A C 1
ATOM 5686 O O . PHE A 1 705 ? -9.558 -19.508 39.575 1.00 88.69 705 PHE A O 1
ATOM 5693 N N . ASN A 1 706 ? -9.463 -18.016 37.912 1.00 89.19 706 ASN A N 1
ATOM 5694 C CA . ASN A 1 706 ? -10.330 -18.808 37.037 1.00 89.19 706 ASN A CA 1
ATOM 5695 C C . ASN A 1 706 ? -9.674 -20.117 36.585 1.00 89.19 706 ASN A C 1
ATOM 5697 O O . ASN A 1 706 ? -10.363 -21.131 36.461 1.00 89.19 706 ASN A O 1
ATOM 5701 N N . PHE A 1 707 ? -8.357 -20.122 36.376 1.00 87.44 707 PHE A N 1
ATOM 5702 C CA . PHE A 1 707 ? -7.614 -21.341 36.072 1.00 87.44 707 PHE A CA 1
ATOM 5703 C C . PHE A 1 707 ? -7.699 -22.359 37.220 1.00 87.44 707 PHE A C 1
ATOM 5705 O O . PHE A 1 707 ? -8.086 -23.507 36.999 1.00 87.44 707 PHE A O 1
ATOM 5712 N N . GLU A 1 708 ? -7.412 -21.934 38.450 1.00 86.75 708 GLU A N 1
ATOM 5713 C CA . GLU A 1 708 ? -7.470 -22.777 39.650 1.00 86.75 708 GLU A CA 1
ATOM 5714 C C . GLU A 1 708 ? -8.907 -23.217 39.968 1.00 86.75 708 GLU A C 1
ATOM 5716 O O . GLU A 1 708 ? -9.142 -24.385 40.289 1.00 86.75 708 GLU A O 1
ATOM 5721 N N . LYS A 1 709 ? -9.890 -22.322 39.785 1.00 85.56 709 LYS A N 1
ATOM 5722 C CA . LYS A 1 709 ? -11.325 -22.629 39.898 1.00 85.56 709 LYS A CA 1
ATOM 5723 C C . LYS A 1 709 ? -11.739 -23.729 38.923 1.00 85.56 709 LYS A C 1
ATOM 5725 O O . LYS A 1 709 ? -12.438 -24.660 39.315 1.00 85.56 709 LYS A O 1
ATOM 5730 N N . LYS A 1 710 ? -11.295 -23.659 37.663 1.00 85.00 710 LYS A N 1
ATOM 5731 C CA . LYS A 1 710 ? -11.602 -24.667 36.632 1.00 85.00 710 LYS A CA 1
ATOM 5732 C C . LYS A 1 710 ? -11.000 -26.039 36.953 1.00 85.00 710 LYS A C 1
ATOM 5734 O O . LYS A 1 710 ? -11.566 -27.050 36.553 1.00 85.00 710 LYS A O 1
ATOM 5739 N N . GLN A 1 711 ? -9.886 -26.075 37.682 1.00 84.50 711 GLN A N 1
ATOM 5740 C CA . GLN A 1 711 ? -9.254 -27.310 38.157 1.00 84.50 711 GLN A CA 1
ATOM 5741 C C . GLN A 1 711 ? -9.786 -27.792 39.518 1.00 84.50 711 GLN A C 1
ATOM 5743 O O . GLN A 1 711 ? -9.283 -28.782 40.042 1.00 84.50 711 GLN A O 1
ATOM 5748 N N . ALA A 1 712 ? -10.791 -27.113 40.086 1.00 82.00 712 ALA A N 1
ATOM 5749 C CA . ALA A 1 712 ? -11.327 -27.380 41.422 1.00 82.00 712 ALA A CA 1
ATOM 5750 C C . ALA A 1 712 ? -10.254 -27.357 42.535 1.00 82.00 712 ALA A C 1
ATOM 5752 O O . ALA A 1 712 ? -10.359 -28.081 43.522 1.00 82.00 712 ALA A O 1
ATOM 5753 N N . LEU A 1 713 ? -9.220 -26.520 42.379 1.00 77.06 713 LEU A N 1
ATOM 5754 C CA . LEU A 1 713 ? -8.094 -26.422 43.319 1.00 77.06 713 LEU A CA 1
ATOM 5755 C C . LEU A 1 713 ? -8.329 -25.439 44.471 1.00 77.06 713 LEU A C 1
ATOM 5757 O O . LEU A 1 713 ? -7.511 -25.371 45.386 1.00 77.06 713 LEU A O 1
ATOM 5761 N N . ILE A 1 714 ? -9.403 -24.648 44.417 1.00 79.88 714 ILE A N 1
ATOM 5762 C CA . ILE A 1 714 ? -9.643 -23.543 45.349 1.00 79.88 714 ILE A CA 1
ATOM 5763 C C . ILE A 1 714 ? -11.070 -23.559 45.893 1.00 79.88 714 ILE A C 1
ATOM 5765 O O . ILE A 1 714 ? -12.019 -23.874 45.174 1.00 79.88 714 ILE A O 1
ATOM 5769 N N . ASP A 1 715 ? -11.213 -23.158 47.155 1.00 80.12 715 ASP A N 1
ATOM 5770 C CA . ASP A 1 715 ? -12.494 -22.741 47.722 1.00 80.12 715 ASP A CA 1
ATOM 5771 C C . ASP A 1 715 ? -12.731 -21.273 47.360 1.00 80.12 715 ASP A C 1
ATOM 5773 O O . ASP A 1 715 ? -11.982 -20.389 47.780 1.00 80.12 715 ASP A O 1
ATOM 5777 N N . ILE A 1 716 ? -13.772 -21.021 46.566 1.00 77.44 716 ILE A N 1
ATOM 5778 C CA . ILE A 1 716 ? -14.078 -19.691 46.038 1.00 77.44 716 ILE A CA 1
ATOM 5779 C C . ILE A 1 716 ? -14.352 -18.657 47.133 1.00 77.44 716 ILE A C 1
ATOM 5781 O O . ILE A 1 716 ? -14.078 -17.491 46.890 1.00 77.44 716 ILE A O 1
ATOM 5785 N N . TYR A 1 717 ? -14.855 -19.061 48.304 1.00 74.31 717 TYR A N 1
ATOM 5786 C CA . TYR A 1 717 ? -15.237 -18.136 49.381 1.00 74.31 717 TYR A CA 1
ATOM 5787 C C . TYR A 1 717 ? -14.074 -17.784 50.314 1.00 74.31 717 TYR A C 1
ATOM 5789 O O . TYR A 1 717 ? -14.149 -16.816 51.062 1.00 74.31 717 TYR A O 1
ATOM 5797 N N . ASN A 1 718 ? -13.000 -18.576 50.274 1.00 74.25 718 ASN A N 1
ATOM 5798 C CA . ASN A 1 718 ? -11.812 -18.407 51.112 1.00 74.25 718 ASN A CA 1
ATOM 5799 C C . ASN A 1 718 ? -10.551 -18.115 50.279 1.00 74.25 718 ASN A C 1
ATOM 5801 O O . ASN A 1 718 ? -9.430 -18.184 50.791 1.00 74.25 718 ASN A O 1
ATOM 5805 N N . TYR A 1 719 ? -10.709 -17.815 48.986 1.00 78.06 719 TYR A N 1
ATOM 5806 C CA . TYR A 1 719 ? -9.581 -17.612 48.087 1.00 78.06 719 TYR A CA 1
ATOM 5807 C C . TYR A 1 719 ? -8.883 -16.276 48.341 1.00 78.06 719 TYR A C 1
ATOM 5809 O O . TYR A 1 719 ? -9.442 -15.207 48.100 1.00 78.06 719 TYR A O 1
ATOM 5817 N N . THR A 1 720 ? -7.611 -16.330 48.740 1.00 72.69 720 THR A N 1
ATOM 5818 C CA . THR A 1 720 ? -6.795 -15.123 48.896 1.00 72.69 720 THR A CA 1
ATOM 5819 C C . THR A 1 720 ? -6.041 -14.825 47.607 1.00 72.69 720 THR A C 1
ATOM 5821 O O . THR A 1 720 ? -5.176 -15.596 47.193 1.00 72.69 720 THR A O 1
ATOM 5824 N N . CYS A 1 721 ? -6.284 -13.663 47.008 1.00 76.56 721 CYS A N 1
ATOM 5825 C CA . CYS A 1 721 ? -5.649 -13.236 45.754 1.00 76.56 721 CYS A CA 1
ATOM 5826 C C . CYS A 1 721 ? -4.194 -12.747 45.924 1.00 76.56 721 CYS A C 1
ATOM 5828 O O . CYS A 1 721 ? -3.730 -11.873 45.189 1.00 76.56 721 CYS A O 1
ATOM 5830 N N . LYS A 1 722 ? -3.475 -13.285 46.919 1.00 70.81 722 LYS A N 1
ATOM 5831 C CA . LYS A 1 722 ? -2.058 -12.998 47.179 1.00 70.81 722 LYS A CA 1
ATOM 5832 C C . LYS A 1 722 ? -1.176 -13.757 46.176 1.00 70.81 722 LYS A C 1
ATOM 5834 O O . LYS A 1 722 ? -1.540 -14.883 45.847 1.00 70.81 722 LYS A O 1
ATOM 5839 N N . PRO A 1 723 ? -0.078 -13.162 45.675 1.00 60.47 723 PRO A N 1
ATOM 5840 C CA . PRO A 1 723 ? 0.803 -13.778 44.681 1.00 60.47 723 PRO A CA 1
ATOM 5841 C C . PRO A 1 723 ? 1.288 -15.173 45.055 1.00 60.47 723 PRO A C 1
ATOM 5843 O O . PRO A 1 723 ? 1.567 -15.402 46.251 1.00 60.47 723 PRO A O 1
#

Organism: NCBI:txid96644

Radius of gyration: 34.78 Å; Cα contacts (8 Å, |Δi|>4): 1394; chains: 1; bounding box: 78×50×102 Å

Secondary structure (DSSP, 8-state):
--EEETTEEE------GGGTT---PPPPS-B---BSS----SSS-S--B--TTTEEEEE-TT-HHHHHHHHHHHHTT-TTSEEEE--S--BTTBSB--TTSTT----TTT--SBHHHHHHHH-TT--B---S-EEEETTTTEEEE--HHHHHHHHHHTTGGGTPPS--SS-GGGHHHHHHHHHHIIIIIITHHHHHHT-SSHHHHHHHHHHHHHHHHHHHHHHHH-SBTTBSS--HHHHHHHHHHHHIIIIIHHHS---S--GGG-HHHHHHHHHHHTSTTTGGG--HHHHHHHHHHH-TTT-TT-PPP------TTS---GGG----S---S--HHHHHHT-HHHHHHHHHH-PPP---TT---SHHHHHHHH---SSPPP-SSEEEEEEEE-S-HHHHHHHHHHH--TTSEEEEEEPTTS-HHHHHHHHHHHHHSTTEE--S------TT-TTHHHHHHHHHHHHTTSSSEEEEEEE-TT-EE-S-HHHHHHHHHHTTT--B---BSS--TTSS-TTS--BHHHHT-BS-GGGS-HHHHHH-B----B--S--EEEHHHHHIIIIIB--HHHHHHHH--TT----GGGHHHHHHH-TTT--TT---GGGPPSTTTT--SEEE--SPSP-TT--EETTEEPB-GGGHHHIIIIITTT-SEEE-B-TTT-HHHHHHHHHHHHHGGGT----S-HHHHHTSHHHHHHHHHHTT-S-TTS-----

pLDDT: mean 89.77, std 10.67, range [45.44, 98.88]

Solvent-accessible surface area (backbone atoms only — not comparable to full-atom values): 38693 Å² total; per-residue (Å²): 80,29,29,30,54,67,47,40,83,40,76,48,72,80,74,27,73,89,47,76,15,35,57,76,84,84,82,72,82,42,50,31,30,53,22,61,84,12,52,52,49,100,40,68,52,55,75,36,45,48,53,84,75,38,42,36,35,39,31,29,59,45,38,47,53,18,36,44,42,50,47,39,32,50,67,22,55,40,71,65,47,41,75,26,28,34,28,43,63,31,44,75,77,24,43,28,34,38,57,86,41,89,92,21,28,49,38,82,87,76,66,49,59,33,54,57,58,59,50,38,62,48,35,62,55,41,67,44,74,75,69,61,22,32,38,33,32,70,82,77,57,33,64,37,24,46,40,41,76,57,52,36,54,29,54,46,53,22,35,54,92,74,67,33,42,85,65,66,43,73,44,82,94,48,41,68,63,39,53,57,49,40,51,52,46,38,60,31,46,64,44,11,55,49,26,20,42,57,28,75,36,71,66,38,22,52,52,26,43,50,48,25,52,56,48,50,54,51,49,33,60,42,36,70,80,22,71,29,84,84,32,86,58,75,36,53,48,48,51,60,48,39,45,43,58,78,39,30,58,63,37,35,28,73,75,27,58,50,61,93,65,54,53,84,76,35,68,38,50,35,24,46,47,20,48,58,40,66,38,91,69,37,52,84,55,61,41,66,66,36,30,40,48,18,60,28,47,34,39,42,92,79,34,70,85,32,68,69,76,91,62,71,89,80,64,56,87,51,89,43,72,62,93,51,78,62,74,76,83,68,88,79,82,69,65,44,67,48,43,69,74,60,39,62,69,62,31,54,52,47,54,71,64,38,49,50,65,73,88,64,91,82,60,66,72,48,54,67,48,46,39,60,56,41,60,68,64,94,75,75,74,85,60,95,50,19,41,30,37,31,31,42,39,53,73,60,61,68,62,55,51,48,55,43,33,28,45,62,50,91,70,27,38,40,26,45,31,52,31,62,82,27,49,73,66,53,57,47,53,56,50,45,52,28,74,57,35,99,48,36,43,62,57,90,73,67,43,69,60,53,95,31,24,33,44,46,59,56,43,48,47,50,32,49,61,58,52,67,75,51,77,78,50,51,36,37,38,40,42,51,68,46,56,40,71,56,48,12,55,43,15,47,32,53,55,57,56,38,28,69,54,30,44,38,62,39,54,44,87,66,74,70,86,52,33,65,63,85,87,56,79,57,29,44,58,77,39,48,40,57,76,67,70,86,86,54,55,75,68,55,38,71,68,39,57,69,53,77,25,31,26,55,68,49,28,35,35,22,42,64,29,53,43,39,55,66,74,47,34,38,51,64,55,48,53,56,55,38,44,53,56,88,89,31,50,51,27,30,22,31,55,69,22,19,49,36,46,20,83,85,68,61,40,54,34,43,43,58,64,74,36,42,46,69,92,62,74,69,51,34,46,68,43,72,48,68,52,56,88,86,42,88,71,73,43,68,60,96,58,27,22,42,44,30,44,74,42,42,51,54,39,60,73,64,41,33,42,57,22,49,22,40,39,34,47,42,44,84,57,16,26,54,18,52,48,41,47,41,36,52,22,36,39,39,57,78,70,56,60,57,67,53,60,54,71,60,43,39,66,33,50,41,24,39,48,41,54,37,50,75,67,68,74,56,58,78,92,75,63,72,60,68,133

Nearest PDB structures (foldseek):
  3r3e-assembly1_A  TM=9.917E-01  e=2.277E-40  Escherichia coli K-12
  4g0l-assembly1_B  TM=9.586E-01  e=1.633E-41  Escherichia coli K-12
  3r3e-assembly1_B  TM=9.943E-01  e=6.944E-40  Escherichia coli K-12
  6gzf-assembly1_A  TM=9.470E-01  e=2.006E-32  Natrialba magadii ATCC 43099
  6gzf-assembly1_B  TM=9.567E-01  e=7.489E-32  Natrialba magadii ATCC 43099